Protein 9HJK (pdb70)

Sequence (631 aa):
PHQLAKKLSAVDLVAIGVGTTIGAGVYILVGTVAREHTGPALAVSFFIAGVAAALSACCYAELASRCPSAGSAYHYAYICLGEGIAWLVGWALVLDYTIGGSAIARGITPNLASFFGGLDNLPVFLARQTIPGVGIVVDPCAALLIMIVTILLCFGIKESSTVQAIVTSVNVCTLVFIIVVGGYLACKTGWVGYDLPSGYFPFGLNGILAGSAVVFFSYIGFDTVTSTAEEVKNPQRDLPLGIGIALLICCILYMLLSVVIVGLVPYYSLNPDTPISSAFGDSGMQWAAYILTTGAITALCASLLGSLLAQPRIFMAMARDGLLPAFFSEISPRTQVPVKSTIAIGVLAAALAFFMDVAQLSEMVSVGTLMAFTAVAVCVLVLRYVPPDGYFGKRRKIAAWSIALVCIGVLGLASAASAERLPSFPRFTICGVSAVILLGSLITLGYIDEDEERHNFGHKGGFLCPFVPYLPVLCILINTYLIINIGAGTWIRVLIWLLIGSMIYIFYGRSHSLLNNQVQLVESGGGLVQAGGSLRLSCAASGFPVNMYWMHWYRQAPGKEREWVAAIQSYGQWTAYADSVKGRFTISRDNAKNTVYLQMNSLKPEDTAVYYCAVGVGGYYLGQGTQVTVS

GO terms:
  GO:0009705 plant-type vacuole membrane (C, IDA)
  GO:0000325 plant-type vacuole (C, HDA)

Radius of gyration: 27.21 Å; Cα contacts (8 Å, |Δi|>4): 1184; chains: 2; bounding box: 76×66×68 Å

Structure (mmCIF, N/CA/C/O backbone):
data_9HJK
#
_entry.id   9HJK
#
_cell.length_a   1.00
_cell.length_b   1.00
_cell.length_c   1.00
_cell.angle_alpha   90.00
_cell.angle_beta   90.00
_cell.angle_gamma   90.00
#
_symmetry.space_group_name_H-M   'P 1'
#
loop_
_entity.id
_entity.type
_entity.pdbx_description
1 polymer 'Cationic amino acid transporter 4, vacuolar'
2 polymer SybB5
3 non-polymer CHOLESTEROL
4 non-polymer 'Lauryl Maltose Neopentyl Glycol'
5 water water
#
loop_
_atom_site.group_PDB
_atom_site.id
_atom_site.type_symbol
_atom_site.label_atom_id
_atom_site.label_alt_id
_atom_site.label_comp_id
_atom_site.label_asym_id
_atom_site.label_entity_id
_atom_site.label_seq_id
_atom_site.pdbx_PDB_ins_code
_atom_site.Cartn_x
_atom_site.Cartn_y
_atom_site.Cartn_z
_atom_site.occupancy
_atom_site.B_iso_or_equiv
_atom_site.auth_seq_id
_atom_site.auth_comp_id
_atom_site.auth_asym_id
_atom_site.auth_atom_id
_atom_site.pdbx_PDB_model_num
ATOM 1 N N . PRO A 1 1 ? 76.701 85.861 113.174 1.00 122.38 21 PRO A N 1
ATOM 2 C CA . PRO A 1 1 ? 76.752 86.025 111.716 1.00 121.56 21 PRO A CA 1
ATOM 3 C C . PRO A 1 1 ? 78.156 86.339 111.210 1.00 117.40 21 PRO A C 1
ATOM 4 O O . PRO A 1 1 ? 79.041 86.654 112.005 1.00 114.04 21 PRO A O 1
ATOM 8 N N . HIS A 1 2 ? 78.352 86.255 109.895 1.00 115.93 22 HIS A N 1
ATOM 9 C CA . HIS A 1 2 ? 79.657 86.515 109.302 1.00 112.79 22 HIS A CA 1
ATOM 10 C C . HIS A 1 2 ? 79.867 88.010 109.102 1.00 108.03 22 HIS A C 1
ATOM 11 O O . HIS A 1 2 ? 80.157 88.458 107.988 1.00 108.79 22 HIS A O 1
ATOM 18 N N . GLN A 1 3 ? 79.721 88.787 110.173 1.00 100.80 23 GLN A N 1
ATOM 19 C CA . GLN A 1 3 ? 79.846 90.235 110.118 1.00 101.00 23 GLN A CA 1
ATOM 20 C C . GLN A 1 3 ? 80.731 90.715 111.257 1.00 101.14 23 GLN A C 1
ATOM 21 O O . GLN A 1 3 ? 80.627 90.224 112.385 1.00 101.96 23 GLN A O 1
ATOM 27 N N . LEU A 1 4 ? 81.599 91.676 110.957 1.00 98.73 24 LEU A N 1
ATOM 28 C CA . LEU A 1 4 ? 82.414 92.295 111.991 1.00 94.15 24 LEU A CA 1
ATOM 29 C C . LEU A 1 4 ? 81.539 93.121 112.926 1.00 96.73 24 LEU A C 1
ATOM 30 O O . LEU A 1 4 ? 80.550 93.732 112.511 1.00 100.03 24 LEU A O 1
ATOM 35 N N . ALA A 1 5 ? 81.911 93.136 114.203 1.00 95.44 25 ALA A N 1
ATOM 36 C CA . ALA A 1 5 ? 81.128 93.816 115.225 1.00 96.63 25 ALA A CA 1
ATOM 37 C C . ALA A 1 5 ? 81.536 95.282 115.296 1.00 95.56 25 ALA A C 1
ATOM 38 O O . ALA A 1 5 ? 82.719 95.597 115.456 1.00 95.38 25 ALA A O 1
ATOM 40 N N . LYS A 1 6 ? 80.551 96.171 115.183 1.00 92.28 26 LYS A N 1
ATOM 41 C CA . LYS A 1 6 ? 80.795 97.613 115.210 1.00 88.38 26 LYS A CA 1
ATOM 42 C C . LYS A 1 6 ? 80.827 98.130 116.651 1.00 91.17 26 LYS A C 1
ATOM 43 O O . LYS A 1 6 ? 80.072 99.016 117.047 1.00 90.28 26 LYS A O 1
ATOM 49 N N . LYS A 1 7 ? 81.732 97.553 117.440 1.00 94.75 27 LYS A N 1
ATOM 50 C CA . LYS A 1 7 ? 81.813 97.850 118.863 1.00 94.73 27 LYS A CA 1
ATOM 51 C C . LYS A 1 7 ? 82.803 98.958 119.196 1.00 90.66 27 LYS A C 1
ATOM 52 O O . LYS A 1 7 ? 82.805 99.440 120.333 1.00 91.83 27 LYS A O 1
ATOM 58 N N . LEU A 1 8 ? 83.637 99.373 118.248 1.00 84.01 28 LEU A N 1
ATOM 59 C CA . LEU A 1 8 ? 84.638 100.386 118.538 1.00 82.29 28 LEU A CA 1
ATOM 60 C C . LEU A 1 8 ? 83.984 101.762 118.657 1.00 83.37 28 LEU A C 1
ATOM 61 O O . LEU A 1 8 ? 82.840 101.975 118.248 1.00 83.43 28 LEU A O 1
ATOM 66 N N . SER A 1 9 ? 84.732 102.703 119.230 1.00 83.09 29 SER A N 1
ATOM 67 C CA . SER A 1 9 ? 84.231 104.045 119.491 1.00 81.55 29 SER A CA 1
ATOM 68 C C . SER A 1 9 ? 85.312 105.065 119.162 1.00 78.07 29 SER A C 1
ATOM 69 O O . SER A 1 9 ? 86.481 104.726 118.963 1.00 78.00 29 SER A O 1
ATOM 72 N N . ALA A 1 10 ? 84.902 106.336 119.111 1.00 76.47 30 ALA A N 1
ATOM 73 C CA . ALA A 1 10 ? 85.823 107.398 118.721 1.00 74.73 30 ALA A CA 1
ATOM 74 C C . ALA A 1 10 ? 87.022 107.462 119.658 1.00 75.16 30 ALA A C 1
ATOM 75 O O . ALA A 1 10 ? 88.167 107.596 119.206 1.00 70.55 30 ALA A O 1
ATOM 77 N N . VAL A 1 11 ? 86.783 107.376 120.968 1.00 75.51 31 VAL A N 1
ATOM 78 C CA . VAL A 1 11 ? 87.894 107.398 121.915 1.00 72.65 31 VAL A CA 1
ATOM 79 C C . VAL A 1 11 ? 88.829 106.228 121.647 1.00 75.51 31 VAL A C 1
ATOM 80 O O . VAL A 1 11 ? 90.054 106.350 121.764 1.00 76.67 31 VAL A O 1
ATOM 84 N N . ASP A 1 12 ? 88.248 105.087 121.260 1.00 74.33 32 ASP A N 1
ATOM 85 C CA . ASP A 1 12 ? 89.043 103.858 121.009 1.00 71.96 32 ASP A CA 1
ATOM 86 C C . ASP A 1 12 ? 89.861 104.049 119.737 1.00 69.95 32 ASP A C 1
ATOM 87 O O . ASP A 1 12 ? 90.939 103.460 119.684 1.00 70.34 32 ASP A O 1
ATOM 92 N N . LEU A 1 13 ? 89.358 104.783 118.740 1.00 71.97 33 LEU A N 1
ATOM 93 C CA . LEU A 1 13 ? 90.124 105.096 117.539 1.00 66.51 33 LEU A CA 1
ATOM 94 C C . LEU A 1 13 ? 91.263 106.049 117.865 1.00 67.78 33 LEU A C 1
ATOM 95 O O . LEU A 1 13 ? 92.385 105.881 117.370 1.00 62.15 33 LEU A O 1
ATOM 100 N N . VAL A 1 14 ? 90.992 107.058 118.693 1.00 70.64 34 VAL A N 1
ATOM 101 C CA . VAL A 1 14 ? 92.048 107.983 119.090 1.00 66.69 34 VAL A CA 1
ATOM 102 C C . VAL A 1 14 ? 93.144 107.234 119.833 1.00 68.34 34 VAL A C 1
ATOM 103 O O . VAL A 1 14 ? 94.335 107.473 119.615 1.00 65.27 34 VAL A O 1
ATOM 107 N N . ALA A 1 15 ? 92.758 106.325 120.732 1.00 71.44 35 ALA A N 1
ATOM 108 C CA . ALA A 1 15 ? 93.744 105.553 121.483 1.00 67.30 35 ALA A CA 1
ATOM 109 C C . ALA A 1 15 ? 94.598 104.699 120.554 1.00 67.51 35 ALA A C 1
ATOM 110 O O . ALA A 1 15 ? 95.829 104.663 120.676 1.00 67.38 35 ALA A O 1
ATOM 112 N N . ILE A 1 16 ? 93.959 104.005 119.609 1.00 71.02 36 ILE A N 1
ATOM 113 C CA . ILE A 1 16 ? 94.703 103.174 118.665 1.00 72.36 36 ILE A CA 1
ATOM 114 C C . ILE A 1 16 ? 95.691 104.027 117.881 1.00 73.43 36 ILE A C 1
ATOM 115 O O . ILE A 1 16 ? 96.883 103.702 117.779 1.00 74.11 36 ILE A O 1
ATOM 120 N N . GLY A 1 17 ? 95.206 105.134 117.316 1.00 66.81 37 GLY A N 1
ATOM 121 C CA . GLY A 1 17 ? 96.071 105.979 116.513 1.00 65.66 37 GLY A CA 1
ATOM 122 C C . GLY A 1 17 ? 97.231 106.535 117.311 1.00 68.85 37 GLY A C 1
ATOM 123 O O . GLY A 1 17 ? 98.381 106.497 116.867 1.00 70.93 37 GLY A O 1
ATOM 124 N N . VAL A 1 18 ? 96.948 107.049 118.510 1.00 65.78 38 VAL A N 1
ATOM 125 C CA . VAL A 1 18 ? 97.995 107.681 119.301 1.00 63.33 38 VAL A CA 1
ATOM 126 C C . VAL A 1 18 ? 99.030 106.653 119.731 1.00 65.59 38 VAL A C 1
ATOM 127 O O . VAL A 1 18 ? 100.230 106.930 119.708 1.00 66.89 38 VAL A O 1
ATOM 131 N N . GLY A 1 19 ? 98.598 105.453 120.125 1.00 66.72 39 GLY A N 1
ATOM 132 C CA . GLY A 1 19 ? 99.568 104.437 120.505 1.00 67.59 39 GLY A CA 1
ATOM 133 C C . GLY A 1 19 ? 100.447 104.017 119.341 1.00 70.62 39 GLY A C 1
ATOM 134 O O . GLY A 1 19 ? 101.682 103.994 119.447 1.00 74.10 39 GLY A O 1
ATOM 135 N N . THR A 1 20 ? 99.820 103.685 118.208 1.00 70.02 40 THR A N 1
ATOM 136 C CA . THR A 1 20 ? 100.587 103.246 117.047 1.00 70.27 40 THR A CA 1
ATOM 137 C C . THR A 1 20 ? 101.560 104.327 116.598 1.00 70.08 40 THR A C 1
ATOM 138 O O . THR A 1 20 ? 102.691 104.030 116.199 1.00 70.37 40 THR A O 1
ATOM 142 N N . THR A 1 21 ? 101.136 105.589 116.657 1.00 67.45 41 THR A N 1
ATOM 143 C CA . THR A 1 21 ? 102.001 106.690 116.254 1.00 66.72 41 THR A CA 1
ATOM 144 C C . THR A 1 21 ? 103.135 106.892 117.252 1.00 70.21 41 THR A C 1
ATOM 145 O O . THR A 1 21 ? 104.300 107.049 116.865 1.00 72.22 41 THR A O 1
ATOM 149 N N . ILE A 1 22 ? 102.810 106.885 118.547 1.00 68.57 42 ILE A N 1
ATOM 150 C CA . ILE A 1 22 ? 103.787 107.206 119.577 1.00 63.91 42 ILE A CA 1
ATOM 151 C C . ILE A 1 22 ? 104.878 106.155 119.632 1.00 67.23 42 ILE A C 1
ATOM 152 O O . ILE A 1 22 ? 106.022 106.466 119.977 1.00 68.63 42 ILE A O 1
ATOM 157 N N . GLY A 1 23 ? 104.561 104.899 119.317 1.00 70.86 43 GLY A N 1
ATOM 158 C CA . GLY A 1 23 ? 105.612 103.892 119.297 1.00 70.68 43 GLY A CA 1
ATOM 159 C C . GLY A 1 23 ? 106.724 104.237 118.323 1.00 72.02 43 GLY A C 1
ATOM 160 O O . GLY A 1 23 ? 107.903 104.282 118.689 1.00 73.38 43 GLY A O 1
ATOM 161 N N . ALA A 1 24 ? 106.359 104.499 117.066 1.00 68.56 44 ALA A N 1
ATOM 162 C CA . ALA A 1 24 ? 107.355 104.899 116.078 1.00 66.69 44 ALA A CA 1
ATOM 163 C C . ALA A 1 24 ? 108.001 106.222 116.460 1.00 67.35 44 ALA A C 1
ATOM 164 O O . ALA A 1 24 ? 109.198 106.432 116.225 1.00 70.92 44 ALA A O 1
ATOM 166 N N . GLY A 1 25 ? 107.226 107.131 117.051 1.00 68.59 45 GLY A N 1
ATOM 167 C CA . GLY A 1 25 ? 107.794 108.401 117.465 1.00 68.54 45 GLY A CA 1
ATOM 168 C C . GLY A 1 25 ? 108.914 108.234 118.473 1.00 68.74 45 GLY A C 1
ATOM 169 O O . GLY A 1 25 ? 109.976 108.845 118.347 1.00 68.95 45 GLY A O 1
ATOM 170 N N . VAL A 1 26 ? 108.687 107.406 119.495 1.00 74.51 46 VAL A N 1
ATOM 171 C CA . VAL A 1 26 ? 109.719 107.188 120.504 1.00 74.41 46 VAL A CA 1
ATOM 172 C C . VAL A 1 26 ? 110.872 106.390 119.918 1.00 74.96 46 VAL A C 1
ATOM 173 O O . VAL A 1 26 ? 112.030 106.585 120.307 1.00 75.71 46 VAL A O 1
ATOM 177 N N . TYR A 1 27 ? 110.589 105.479 118.983 1.00 75.36 47 TYR A N 1
ATOM 178 C CA . TYR A 1 27 ? 111.674 104.780 118.304 1.00 74.83 47 TYR A CA 1
ATOM 179 C C . TYR A 1 27 ? 112.588 105.766 117.591 1.00 74.05 47 TYR A C 1
ATOM 180 O O . TYR A 1 27 ? 113.815 105.614 117.608 1.00 77.45 47 TYR A O 1
ATOM 189 N N . ILE A 1 28 ? 112.007 106.782 116.951 1.00 71.95 48 ILE A N 1
ATOM 190 C CA . ILE A 1 28 ? 112.818 107.789 116.271 1.00 75.90 48 ILE A CA 1
ATOM 191 C C . ILE A 1 28 ? 113.542 108.672 117.281 1.00 77.84 48 ILE A C 1
ATOM 192 O O . ILE A 1 28 ? 114.734 108.964 117.126 1.00 80.58 48 ILE A O 1
ATOM 197 N N . LEU A 1 29 ? 112.841 109.113 118.329 1.00 74.26 49 LEU A N 1
ATOM 198 C CA . LEU A 1 29 ? 113.455 110.001 119.311 1.00 74.19 49 LEU A CA 1
ATOM 199 C C . LEU A 1 29 ? 114.625 109.332 120.019 1.00 76.67 49 LEU A C 1
ATOM 200 O O . LEU A 1 29 ? 115.553 110.015 120.465 1.00 76.52 49 LEU A O 1
ATOM 205 N N . VAL A 1 30 ? 114.595 108.004 120.149 1.00 80.99 50 VAL A N 1
ATOM 206 C CA . VAL A 1 30 ? 115.738 107.278 120.697 1.00 83.80 50 VAL A CA 1
ATOM 207 C C . VAL A 1 30 ? 116.855 107.112 119.680 1.00 86.56 50 VAL A C 1
ATOM 208 O O . VAL A 1 30 ? 117.960 106.692 120.046 1.00 91.23 50 VAL A O 1
ATOM 212 N N . GLY A 1 31 ? 116.612 107.458 118.420 1.00 84.96 51 GLY A N 1
ATOM 213 C CA . GLY A 1 31 ? 117.544 107.197 117.345 1.00 85.23 51 GLY A CA 1
ATOM 214 C C . GLY A 1 31 ? 118.567 108.298 117.161 1.00 82.58 51 GLY A C 1
ATOM 215 O O . GLY A 1 31 ? 118.866 109.073 118.072 1.00 82.45 51 GLY A O 1
ATOM 216 N N . THR A 1 32 ? 119.118 108.353 115.947 1.00 84.64 52 THR A N 1
ATOM 217 C CA . THR A 1 32 ? 120.195 109.289 115.643 1.00 84.79 52 THR A CA 1
ATOM 218 C C . THR A 1 32 ? 119.691 110.712 115.440 1.00 83.60 52 THR A C 1
ATOM 219 O O . THR A 1 32 ? 120.392 111.666 115.795 1.00 84.09 52 THR A O 1
ATOM 223 N N . VAL A 1 33 ? 118.494 110.881 114.874 1.00 85.33 53 VAL A N 1
ATOM 224 C CA . VAL A 1 33 ? 118.027 112.221 114.531 1.00 82.94 53 VAL A CA 1
ATOM 225 C C . VAL A 1 33 ? 117.860 113.073 115.780 1.00 79.40 53 VAL A C 1
ATOM 226 O O . VAL A 1 33 ? 118.095 114.287 115.747 1.00 79.66 53 VAL A O 1
ATOM 230 N N . ALA A 1 34 ? 117.447 112.464 116.893 1.00 74.48 54 ALA A N 1
ATOM 231 C CA . ALA A 1 34 ? 117.159 113.232 118.099 1.00 71.39 54 ALA A CA 1
ATOM 232 C C . ALA A 1 34 ? 118.318 114.151 118.458 1.00 72.14 54 ALA A C 1
ATOM 233 O O . ALA A 1 34 ? 118.122 115.339 118.736 1.00 72.33 54 ALA A O 1
ATOM 235 N N . ARG A 1 35 ? 119.537 113.619 118.453 1.00 76.05 55 ARG A N 1
ATOM 236 C CA . ARG A 1 35 ? 120.725 114.408 118.745 1.00 77.20 55 ARG A CA 1
ATOM 237 C C . ARG A 1 35 ? 121.282 115.093 117.506 1.00 78.68 55 ARG A C 1
ATOM 238 O O . ARG A 1 35 ? 122.243 115.861 117.617 1.00 79.32 55 ARG A O 1
ATOM 246 N N . GLU A 1 36 ? 120.706 114.827 116.333 1.00 77.17 56 GLU A N 1
ATOM 247 C CA . GLU A 1 36 ? 121.128 115.516 115.119 1.00 78.11 56 GLU A CA 1
ATOM 248 C C . GLU A 1 36 ? 120.714 116.983 115.147 1.00 76.49 56 GLU A C 1
ATOM 249 O O . GLU A 1 36 ? 121.522 117.872 114.855 1.00 76.36 56 GLU A O 1
ATOM 255 N N . HIS A 1 37 ? 119.461 117.256 115.500 1.00 71.14 57 HIS A N 1
ATOM 256 C CA . HIS A 1 37 ? 118.904 118.599 115.484 1.00 64.97 57 HIS A CA 1
ATOM 257 C C . HIS A 1 37 ? 118.766 119.145 116.899 1.00 69.76 57 HIS A C 1
ATOM 258 O O . HIS A 1 37 ? 118.692 118.396 117.876 1.00 74.46 57 HIS A O 1
ATOM 265 N N . THR A 1 38 ? 118.731 120.472 116.996 1.00 71.53 58 THR A N 1
ATOM 266 C CA . THR A 1 38 ? 118.498 121.124 118.274 1.00 69.30 58 THR A CA 1
ATOM 267 C C . THR A 1 38 ? 117.055 120.908 118.724 1.00 70.14 58 THR A C 1
ATOM 268 O O . THR A 1 38 ? 116.176 120.551 117.936 1.00 70.46 58 THR A O 1
ATOM 272 N N . GLY A 1 39 ? 116.819 121.130 120.015 1.00 69.87 59 GLY A N 1
ATOM 273 C CA . GLY A 1 39 ? 115.512 120.936 120.597 1.00 68.23 59 GLY A CA 1
ATOM 274 C C . GLY A 1 39 ? 114.412 121.657 119.843 1.00 63.83 59 GLY A C 1
ATOM 275 O O . GLY A 1 39 ? 113.508 121.036 119.278 1.00 62.66 59 GLY A O 1
ATOM 276 N N . PRO A 1 40 ? 114.457 122.991 119.838 1.00 59.62 60 PRO A N 1
ATOM 277 C CA . PRO A 1 40 ? 113.428 123.745 119.101 1.00 63.47 60 PRO A CA 1
ATOM 278 C C . PRO A 1 40 ? 113.376 123.394 117.625 1.00 69.04 60 PRO A C 1
ATOM 279 O O . PRO A 1 40 ? 112.286 123.327 117.040 1.00 71.74 60 PRO A O 1
ATOM 283 N N . ALA A 1 41 ? 114.537 123.175 117.002 1.00 68.13 61 ALA A N 1
ATOM 284 C CA . ALA A 1 41 ? 114.556 122.763 115.604 1.00 64.30 61 ALA A CA 1
ATOM 285 C C . ALA A 1 41 ? 113.861 121.423 115.428 1.00 61.83 61 ALA A C 1
ATOM 286 O O . ALA A 1 41 ? 113.095 121.230 114.478 1.00 59.87 61 ALA A O 1
ATOM 288 N N . LEU A 1 42 ? 114.109 120.486 116.344 1.00 64.26 62 LEU A N 1
ATOM 289 C CA . LEU A 1 42 ? 113.438 119.193 116.284 1.00 61.96 62 LEU A CA 1
ATOM 290 C C . LEU A 1 42 ? 111.933 119.358 116.444 1.00 61.64 62 LEU A C 1
ATOM 291 O O . LEU A 1 42 ? 111.147 118.678 115.775 1.00 65.91 62 LEU A O 1
ATOM 296 N N . ALA A 1 43 ? 111.512 120.265 117.325 1.00 57.29 63 ALA A N 1
ATOM 297 C CA . ALA A 1 43 ? 110.087 120.479 117.547 1.00 55.82 63 ALA A CA 1
ATOM 298 C C . ALA A 1 43 ? 109.414 121.034 116.299 1.00 57.20 63 ALA A C 1
ATOM 299 O O . ALA A 1 43 ? 108.335 120.578 115.907 1.00 60.52 63 ALA A O 1
ATOM 301 N N . VAL A 1 44 ? 110.031 122.031 115.663 1.00 58.27 64 VAL A N 1
ATOM 302 C CA . VAL A 1 44 ? 109.422 122.585 114.455 1.00 56.50 64 VAL A CA 1
ATOM 303 C C . VAL A 1 44 ? 109.480 121.574 113.317 1.00 57.48 64 VAL A C 1
ATOM 304 O O . VAL A 1 44 ? 108.596 121.553 112.451 1.00 61.57 64 VAL A O 1
ATOM 308 N N . SER A 1 45 ? 110.517 120.734 113.281 1.00 57.84 65 SER A N 1
ATOM 309 C CA . SER A 1 45 ? 110.553 119.656 112.300 1.00 55.27 65 SER A CA 1
ATOM 310 C C . SER A 1 45 ? 109.380 118.710 112.501 1.00 51.44 65 SER A C 1
ATOM 311 O O . SER A 1 45 ? 108.739 118.286 111.534 1.00 51.97 65 SER A O 1
ATOM 314 N N . PHE A 1 46 ? 109.085 118.370 113.756 1.00 54.75 66 PHE A N 1
ATOM 315 C CA . PHE A 1 46 ? 107.902 117.569 114.047 1.00 56.73 66 PHE A CA 1
ATOM 316 C C . PHE A 1 46 ? 106.629 118.301 113.649 1.00 62.80 66 PHE A C 1
ATOM 317 O O . PHE A 1 46 ? 105.663 117.677 113.208 1.00 66.75 66 PHE A O 1
ATOM 325 N N . PHE A 1 47 ? 106.604 119.625 113.801 1.00 61.64 67 PHE A N 1
ATOM 326 C CA . PHE A 1 47 ? 105.424 120.388 113.401 1.00 58.15 67 PHE A CA 1
ATOM 327 C C . PHE A 1 47 ? 105.193 120.293 111.897 1.00 61.37 67 PHE A C 1
ATOM 328 O O . PHE A 1 47 ? 104.066 120.072 111.439 1.00 68.02 67 PHE A O 1
ATOM 336 N N . ILE A 1 48 ? 106.253 120.466 111.110 1.00 62.96 68 ILE A N 1
ATOM 337 C CA . ILE A 1 48 ? 106.120 120.380 109.658 1.00 58.73 68 ILE A CA 1
ATOM 338 C C . ILE A 1 48 ? 105.765 118.958 109.239 1.00 60.35 68 ILE A C 1
ATOM 339 O O . ILE A 1 48 ? 104.948 118.744 108.331 1.00 64.75 68 ILE A O 1
ATOM 344 N N . ALA A 1 49 ? 106.384 117.963 109.877 1.00 55.33 69 ALA A N 1
ATOM 345 C CA . ALA A 1 49 ? 106.023 116.579 109.605 1.00 56.65 69 ALA A CA 1
ATOM 346 C C . ALA A 1 49 ? 104.559 116.331 109.928 1.00 59.32 69 ALA A C 1
ATOM 347 O O . ALA A 1 49 ? 103.875 115.597 109.212 1.00 62.87 69 ALA A O 1
ATOM 349 N N . GLY A 1 50 ? 104.063 116.932 111.009 1.00 58.44 70 GLY A N 1
ATOM 350 C CA . GLY A 1 50 ? 102.658 116.796 111.344 1.00 62.61 70 GLY A CA 1
ATOM 351 C C . GLY A 1 50 ? 101.760 117.466 110.326 1.00 61.62 70 GLY A C 1
ATOM 352 O O . GLY A 1 50 ? 100.674 116.973 110.028 1.00 63.76 70 GLY A O 1
ATOM 353 N N . VAL A 1 51 ? 102.197 118.601 109.780 1.00 58.74 71 VAL A N 1
ATOM 354 C CA . VAL A 1 51 ? 101.422 119.262 108.733 1.00 59.75 71 VAL A CA 1
ATOM 355 C C . VAL A 1 51 ? 101.323 118.365 107.504 1.00 63.88 71 VAL A C 1
ATOM 356 O O . VAL A 1 51 ? 100.249 118.204 106.911 1.00 66.81 71 VAL A O 1
ATOM 360 N N . ALA A 1 52 ? 102.445 117.767 107.100 1.00 63.88 72 ALA A N 1
ATOM 361 C CA . ALA A 1 52 ? 102.418 116.861 105.952 1.00 63.17 72 ALA A CA 1
ATOM 362 C C . ALA A 1 52 ? 101.566 115.627 106.242 1.00 65.11 72 ALA A C 1
ATOM 363 O O . ALA A 1 52 ? 100.784 115.176 105.390 1.00 67.68 72 ALA A O 1
ATOM 365 N N . ALA A 1 53 ? 101.711 115.061 107.441 1.00 58.35 73 ALA A N 1
ATOM 366 C CA . ALA A 1 53 ? 100.894 113.920 107.818 1.00 58.13 73 ALA A CA 1
ATOM 367 C C . ALA A 1 53 ? 99.423 114.293 107.863 1.00 61.94 73 ALA A C 1
ATOM 368 O O . ALA A 1 53 ? 98.567 113.447 107.611 1.00 63.99 73 ALA A O 1
ATOM 370 N N . ALA A 1 54 ? 99.110 115.552 108.171 1.00 62.51 74 ALA A N 1
ATOM 371 C CA . ALA A 1 54 ? 97.727 116.009 108.118 1.00 66.13 74 ALA A CA 1
ATOM 372 C C . ALA A 1 54 ? 97.250 116.135 106.679 1.00 65.10 74 ALA A C 1
ATOM 373 O O . ALA A 1 54 ? 96.085 115.859 106.379 1.00 64.47 74 ALA A O 1
ATOM 375 N N . LEU A 1 55 ? 98.132 116.563 105.777 1.00 65.93 75 LEU A N 1
ATOM 376 C CA . LEU A 1 55 ? 97.782 116.557 104.360 1.00 65.51 75 LEU A CA 1
ATOM 377 C C . LEU A 1 55 ? 97.404 115.154 103.906 1.00 69.19 75 LEU A C 1
ATOM 378 O O . LEU A 1 55 ? 96.434 114.972 103.161 1.00 73.01 75 LEU A O 1
ATOM 383 N N . SER A 1 56 ? 98.162 114.149 104.345 1.00 68.83 76 SER A N 1
ATOM 384 C CA . SER A 1 56 ? 97.821 112.767 104.000 1.00 63.78 76 SER A CA 1
ATOM 385 C C . SER A 1 56 ? 96.560 112.302 104.729 1.00 64.90 76 SER A C 1
ATOM 386 O O . SER A 1 56 ? 95.712 111.603 104.152 1.00 62.76 76 SER A O 1
ATOM 389 N N . ALA A 1 57 ? 96.419 112.685 105.998 1.00 62.78 77 ALA A N 1
ATOM 390 C CA . ALA A 1 57 ? 95.311 112.213 106.813 1.00 62.12 77 ALA A CA 1
ATOM 391 C C . ALA A 1 57 ? 93.992 112.823 106.377 1.00 65.16 77 ALA A C 1
ATOM 392 O O . ALA A 1 57 ? 92.940 112.230 106.611 1.00 64.17 77 ALA A O 1
ATOM 394 N N . CYS A 1 58 ? 94.019 113.996 105.748 1.00 63.18 78 CYS A N 1
ATOM 395 C CA . CYS A 1 58 ? 92.785 114.562 105.217 1.00 61.75 78 CYS A CA 1
ATOM 396 C C . CYS A 1 58 ? 92.227 113.679 104.110 1.00 64.30 78 CYS A C 1
ATOM 397 O O . CYS A 1 58 ? 91.030 113.372 104.086 1.00 65.99 78 CYS A O 1
ATOM 400 N N . CYS A 1 59 ? 93.091 113.241 103.192 1.00 63.90 79 CYS A N 1
ATOM 401 C CA . CYS A 1 59 ? 92.656 112.316 102.153 1.00 66.16 79 CYS A CA 1
ATOM 402 C C . CYS A 1 59 ? 92.202 110.994 102.758 1.00 63.79 79 CYS A C 1
ATOM 403 O O . CYS A 1 59 ? 91.162 110.444 102.367 1.00 67.85 79 CYS A O 1
ATOM 406 N N . TYR A 1 60 ? 92.975 110.463 103.709 1.00 58.80 80 TYR A N 1
ATOM 407 C CA . TYR A 1 60 ? 92.568 109.225 104.369 1.00 60.85 80 TYR A CA 1
ATOM 408 C C . TYR A 1 60 ? 91.186 109.365 104.992 1.00 65.54 80 TYR A C 1
ATOM 409 O O . TYR A 1 60 ? 90.314 108.512 104.795 1.00 69.30 80 TYR A O 1
ATOM 418 N N . ALA A 1 61 ? 90.970 110.439 105.750 1.00 64.90 81 ALA A N 1
ATOM 419 C CA . ALA A 1 61 ? 89.708 110.628 106.450 1.00 62.53 81 ALA A CA 1
ATOM 420 C C . ALA A 1 61 ? 88.563 110.806 105.468 1.00 64.71 81 ALA A C 1
ATOM 421 O O . ALA A 1 61 ? 87.476 110.261 105.676 1.00 64.57 81 ALA A O 1
ATOM 423 N N . GLU A 1 62 ? 88.780 111.571 104.398 1.00 67.08 82 GLU A N 1
ATOM 424 C CA . GLU A 1 62 ? 87.731 111.751 103.402 1.00 65.93 82 GLU A CA 1
ATOM 425 C C . GLU A 1 62 ? 87.327 110.410 102.806 1.00 70.63 82 GLU A C 1
ATOM 426 O O . GLU A 1 62 ? 86.142 110.053 102.788 1.00 77.90 82 GLU A O 1
ATOM 432 N N . LEU A 1 63 ? 88.308 109.641 102.323 1.00 68.24 83 LEU A N 1
ATOM 433 C CA . LEU A 1 63 ? 87.980 108.391 101.648 1.00 68.30 83 LEU A CA 1
ATOM 434 C C . LEU A 1 63 ? 87.405 107.369 102.620 1.00 73.01 83 LEU A C 1
ATOM 435 O O . LEU A 1 63 ? 86.613 106.511 102.216 1.00 78.37 83 LEU A O 1
ATOM 440 N N . ALA A 1 64 ? 87.784 107.443 103.897 1.00 73.86 84 ALA A N 1
ATOM 441 C CA . ALA A 1 64 ? 87.282 106.496 104.886 1.00 75.71 84 ALA A CA 1
ATOM 442 C C . ALA A 1 64 ? 85.862 106.846 105.308 1.00 77.40 84 ALA A C 1
ATOM 443 O O . ALA A 1 64 ? 85.019 105.957 105.468 1.00 81.26 84 ALA A O 1
ATOM 445 N N . SER A 1 65 ? 85.586 108.137 105.495 1.00 71.93 85 SER A N 1
ATOM 446 C CA . SER A 1 65 ? 84.259 108.578 105.899 1.00 73.38 85 SER A CA 1
ATOM 447 C C . SER A 1 65 ? 83.250 108.396 104.775 1.00 82.47 85 SER A C 1
ATOM 448 O O . SER A 1 65 ? 82.112 107.979 105.019 1.00 88.30 85 SER A O 1
ATOM 451 N N . ARG A 1 66 ? 83.639 108.705 103.536 1.00 85.80 86 ARG A N 1
ATOM 452 C CA . ARG A 1 66 ? 82.693 108.588 102.432 1.00 89.93 86 ARG A CA 1
ATOM 453 C C . ARG A 1 66 ? 82.357 107.130 102.150 1.00 93.93 86 ARG A C 1
ATOM 454 O O . ARG A 1 66 ? 81.181 106.766 102.029 1.00 103.72 86 ARG A O 1
ATOM 462 N N . CYS A 1 67 ? 83.374 106.280 102.048 1.00 87.59 87 CYS A N 1
ATOM 463 C CA . CYS A 1 67 ? 83.204 104.862 101.730 1.00 84.90 87 CYS A CA 1
ATOM 464 C C . CYS A 1 67 ? 83.991 104.043 102.743 1.00 84.67 87 CYS A C 1
ATOM 465 O O . CYS A 1 67 ? 85.061 103.506 102.432 1.00 84.47 87 CYS A O 1
ATOM 468 N N . PRO A 1 68 ? 83.490 103.928 103.972 1.00 84.24 88 PRO A N 1
ATOM 469 C CA . PRO A 1 68 ? 84.226 103.169 104.991 1.00 78.28 88 PRO A CA 1
ATOM 470 C C . PRO A 1 68 ? 84.289 101.692 104.633 1.00 74.54 88 PRO A C 1
ATOM 471 O O . PRO A 1 68 ? 83.280 101.079 104.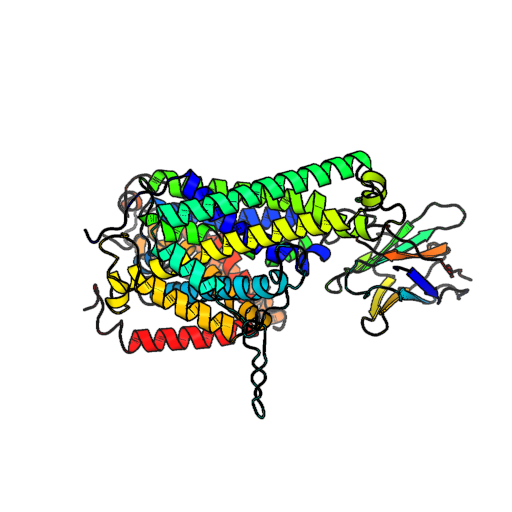281 1.00 75.33 88 PRO A O 1
ATOM 475 N N . SER A 1 69 ? 85.488 101.127 104.726 1.00 71.35 89 SER A N 1
ATOM 476 C CA . SER A 1 69 ? 85.698 99.716 104.443 1.00 71.66 89 SER A CA 1
ATOM 477 C C . SER A 1 69 ? 87.067 99.323 104.970 1.00 68.76 89 SER A C 1
ATOM 478 O O . SER A 1 69 ? 88.003 100.127 104.956 1.00 66.59 89 SER A O 1
ATOM 481 N N . ALA A 1 70 ? 87.172 98.076 105.429 1.00 65.30 90 ALA A N 1
ATOM 482 C CA . ALA A 1 70 ? 88.398 97.614 106.063 1.00 63.78 90 ALA A CA 1
ATOM 483 C C . ALA A 1 70 ? 89.581 97.552 105.110 1.00 62.01 90 ALA A C 1
ATOM 484 O O . ALA A 1 70 ? 90.717 97.431 105.579 1.00 64.07 90 ALA A O 1
ATOM 486 N N . GLY A 1 71 ? 89.359 97.629 103.797 1.00 61.10 91 GLY A N 1
ATOM 487 C CA . GLY A 1 71 ? 90.478 97.505 102.882 1.00 61.86 91 GLY A CA 1
ATOM 488 C C . GLY A 1 71 ? 91.499 98.616 103.002 1.00 62.04 91 GLY A C 1
ATOM 489 O O . GLY A 1 71 ? 92.634 98.450 102.548 1.00 70.91 91 GLY A O 1
ATOM 490 N N . SER A 1 72 ? 91.138 99.731 103.623 1.00 57.31 92 SER A N 1
ATOM 491 C CA . SER A 1 72 ? 92.075 100.855 103.768 1.00 58.99 92 SER A CA 1
ATOM 492 C C . SER A 1 72 ? 92.553 101.278 102.373 1.00 62.00 92 SER A C 1
ATOM 493 O O . SER A 1 72 ? 91.763 101.302 101.409 1.00 64.08 92 SER A O 1
ATOM 496 N N . ALA A 1 73 ? 93.835 101.636 102.238 1.00 60.77 93 ALA A N 1
ATOM 497 C CA . ALA A 1 73 ? 94.337 102.093 100.951 1.00 57.67 93 ALA A CA 1
ATOM 498 C C . ALA A 1 73 ? 94.103 101.050 99.875 1.00 50.27 93 ALA A C 1
ATOM 499 O O . ALA A 1 73 ? 93.970 101.402 98.702 1.00 55.21 93 ALA A O 1
ATOM 501 N N . TYR A 1 74 ? 94.061 99.766 100.237 1.00 51.56 94 TYR A N 1
ATOM 502 C CA . TYR A 1 74 ? 93.752 98.760 99.230 1.00 51.84 94 TYR A CA 1
ATOM 503 C C . TYR A 1 74 ? 92.391 99.058 98.622 1.00 53.18 94 TYR A C 1
ATOM 504 O O . TYR A 1 74 ? 92.249 99.158 97.399 1.00 61.13 94 TYR A O 1
ATOM 513 N N . HIS A 1 75 ? 91.372 99.190 99.475 1.00 50.52 95 HIS A N 1
ATOM 514 C CA . HIS A 1 75 ? 90.021 99.416 98.980 1.00 50.49 95 HIS A CA 1
ATOM 515 C C . HIS A 1 75 ? 89.982 100.676 98.134 1.00 58.91 95 HIS A C 1
ATOM 516 O O . HIS A 1 75 ? 89.370 100.698 97.058 1.00 66.85 95 HIS A O 1
ATOM 523 N N . TYR A 1 76 ? 90.641 101.740 98.602 1.00 60.46 96 TYR A N 1
ATOM 524 C CA . TYR A 1 76 ? 90.576 103.001 97.867 1.00 57.27 96 TYR A CA 1
ATOM 525 C C . TYR A 1 76 ? 91.253 102.869 96.507 1.00 57.20 96 TYR A C 1
ATOM 526 O O . TYR A 1 76 ? 90.653 103.185 95.474 1.00 57.84 96 TYR A O 1
ATOM 535 N N . ALA A 1 77 ? 92.500 102.396 96.480 1.00 60.07 97 ALA A N 1
ATOM 536 C CA . ALA A 1 77 ? 93.196 102.224 95.211 1.00 53.74 97 ALA A CA 1
ATOM 537 C C . ALA A 1 77 ? 92.389 101.337 94.275 1.00 55.86 97 ALA A C 1
ATOM 538 O O . ALA A 1 77 ? 92.438 101.510 93.053 1.00 60.29 97 ALA A O 1
ATOM 540 N N . TYR A 1 78 ? 91.652 100.369 94.810 1.00 57.23 98 TYR A N 1
ATOM 541 C CA . TYR A 1 78 ? 90.922 99.398 93.955 1.00 59.68 98 TYR A CA 1
ATOM 542 C C . TYR A 1 78 ? 89.769 100.090 93.264 1.00 61.94 98 TYR A C 1
ATOM 543 O O . TYR A 1 78 ? 89.399 99.645 92.162 1.00 63.38 98 TYR A O 1
ATOM 552 N N . ILE A 1 79 ? 89.225 101.151 93.859 1.00 60.25 99 ILE A N 1
ATOM 553 C CA . ILE A 1 79 ? 88.020 101.838 93.303 1.00 63.32 99 ILE A CA 1
ATOM 554 C C . ILE A 1 79 ? 88.445 102.921 92.301 1.00 69.24 99 ILE A C 1
ATOM 555 O O . ILE A 1 79 ? 87.760 103.035 91.272 1.00 73.91 99 ILE A O 1
ATOM 560 N N . CYS A 1 80 ? 89.474 103.705 92.626 1.00 69.34 100 CYS A N 1
ATOM 561 C CA . CYS A 1 80 ? 89.873 104.844 91.759 1.00 68.50 100 CYS A CA 1
ATOM 562 C C . CYS A 1 80 ? 90.991 104.405 90.807 1.00 65.03 100 CYS A C 1
ATOM 563 O O . CYS A 1 80 ? 90.733 104.320 89.586 1.00 66.69 100 CYS A O 1
ATOM 566 N N . LEU A 1 81 ? 92.183 104.147 91.350 1.00 64.27 101 LEU A N 1
ATOM 567 C CA . LEU A 1 81 ? 93.328 103.703 90.515 1.00 60.58 101 LEU A CA 1
ATOM 568 C C . LEU A 1 81 ? 92.967 102.380 89.822 1.00 60.75 101 LEU A C 1
ATOM 569 O O . LEU A 1 81 ? 93.507 102.126 88.723 1.00 62.90 101 LEU A O 1
ATOM 574 N N . GLY A 1 82 ? 92.095 101.572 90.436 1.00 61.96 102 GLY A N 1
ATOM 575 C CA . GLY A 1 82 ? 91.637 100.323 89.795 1.00 62.54 102 GLY A CA 1
ATOM 576 C C . GLY A 1 82 ? 92.283 99.092 90.401 1.00 60.02 102 GLY A C 1
ATOM 577 O O . GLY A 1 82 ? 93.136 99.252 91.299 1.00 62.47 102 GLY A O 1
ATOM 578 N N . GLU A 1 83 ? 91.917 97.906 89.923 1.00 61.79 103 GLU A N 1
ATOM 579 C CA . GLU A 1 83 ? 92.532 96.670 90.462 1.00 63.57 103 GLU A CA 1
ATOM 580 C C . GLU A 1 83 ? 94.004 96.645 90.047 1.00 65.65 103 GLU A C 1
ATOM 581 O O . GLU A 1 83 ? 94.441 97.549 89.314 1.00 75.39 103 GLU A O 1
ATOM 587 N N . GLY A 1 84 ? 94.742 95.661 90.527 1.00 60.87 104 GLY A N 1
ATOM 588 C CA . GLY A 1 84 ? 96.144 95.498 90.105 1.00 62.55 104 GLY A CA 1
ATOM 589 C C . GLY A 1 84 ? 97.038 96.460 90.858 1.00 61.22 104 GLY A C 1
ATOM 590 O O . GLY A 1 84 ? 97.910 95.985 91.614 1.00 65.39 104 GLY A O 1
ATOM 591 N N . ILE A 1 85 ? 96.794 97.761 90.683 1.00 58.35 105 ILE A N 1
ATOM 592 C CA . ILE A 1 85 ? 97.573 98.777 91.446 1.00 60.62 105 ILE A CA 1
ATOM 593 C C . ILE A 1 85 ? 97.192 98.597 92.916 1.00 63.45 105 ILE A C 1
ATOM 594 O O . ILE A 1 85 ? 98.067 98.757 93.784 1.00 64.81 105 ILE A O 1
ATOM 599 N N . ALA A 1 86 ? 95.938 98.234 93.173 1.00 64.56 106 ALA A N 1
ATOM 600 C CA . ALA A 1 86 ? 95.528 97.971 94.567 1.00 56.78 106 ALA A CA 1
ATOM 601 C C . ALA A 1 86 ? 96.351 96.794 95.074 1.00 57.68 106 ALA A C 1
ATOM 602 O O . ALA A 1 86 ? 97.046 96.937 96.087 1.00 65.55 106 ALA A O 1
ATOM 604 N N . TRP A 1 87 ? 96.313 95.673 94.361 1.00 60.17 107 TRP A N 1
ATOM 605 C CA . TRP A 1 87 ? 97.028 94.482 94.870 1.00 64.07 107 TRP A CA 1
ATOM 606 C C . TRP A 1 87 ? 98.485 94.841 95.108 1.00 64.75 107 TRP A C 1
ATOM 607 O O . TRP A 1 87 ? 99.165 94.107 95.835 1.00 68.59 107 TRP A O 1
ATOM 618 N N . LEU A 1 88 ? 98.968 95.937 94.538 1.00 60.14 108 LEU A N 1
ATOM 619 C CA . LEU A 1 88 ? 100.371 96.191 94.804 1.00 59.47 108 LEU A CA 1
ATOM 620 C C . LEU A 1 88 ? 100.483 97.125 95.992 1.00 64.96 108 LEU A C 1
ATOM 621 O O . LEU A 1 88 ? 101.373 96.958 96.838 1.00 69.77 108 LEU A O 1
ATOM 626 N N . VAL A 1 89 ? 99.466 97.971 96.167 1.00 62.65 109 VAL A N 1
ATOM 627 C CA . VAL A 1 89 ? 99.428 98.863 97.318 1.00 61.31 109 VAL A CA 1
ATOM 628 C C . VAL A 1 89 ? 99.117 98.061 98.573 1.00 60.82 109 VAL A C 1
ATOM 629 O O . VAL A 1 89 ? 99.772 98.219 99.609 1.00 61.08 109 VAL A O 1
ATOM 633 N N . GLY A 1 90 ? 98.108 97.190 98.503 1.00 60.47 110 GLY A N 1
ATOM 634 C CA . GLY A 1 90 ? 97.757 96.398 99.667 1.00 54.01 110 GLY A CA 1
ATOM 635 C C . GLY A 1 90 ? 98.869 95.443 100.059 1.00 57.75 110 GLY A C 1
ATOM 636 O O . GLY A 1 90 ? 99.149 95.260 101.246 1.00 67.84 110 GLY A O 1
ATOM 637 N N . TRP A 1 91 ? 99.514 94.813 99.073 1.00 57.91 111 TRP A N 1
ATOM 638 C CA . TRP A 1 91 ? 100.608 93.898 99.374 1.00 61.20 111 TRP A CA 1
ATOM 639 C C . TRP A 1 91 ? 101.773 94.640 100.030 1.00 64.77 111 TRP A C 1
ATOM 640 O O . TRP A 1 91 ? 102.343 94.168 101.029 1.00 69.56 111 TRP A O 1
ATOM 651 N N . ALA A 1 92 ? 102.115 95.828 99.515 1.00 63.40 112 ALA A N 1
ATOM 652 C CA . ALA A 1 92 ? 103.179 96.613 100.132 1.00 60.75 112 ALA A CA 1
ATOM 653 C C . ALA A 1 92 ? 102.806 97.058 101.543 1.00 65.30 112 ALA A C 1
ATOM 654 O O . ALA A 1 92 ? 103.650 97.050 102.445 1.00 68.90 112 ALA A O 1
ATOM 656 N N . LEU A 1 93 ? 101.547 97.452 101.756 1.00 66.38 113 LEU A N 1
ATOM 657 C CA . LEU A 1 93 ? 101.108 97.835 103.097 1.00 60.64 113 LEU A CA 1
ATOM 658 C C . LEU A 1 93 ? 101.188 96.664 104.067 1.00 61.52 113 LEU A C 1
ATOM 659 O O . LEU A 1 93 ? 101.568 96.837 105.232 1.00 64.44 113 LEU A O 1
ATOM 664 N N . VAL A 1 94 ? 100.800 95.472 103.617 1.00 59.06 114 VAL A N 1
AT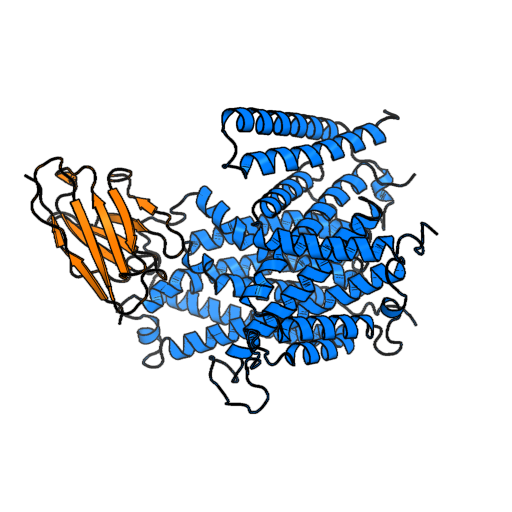OM 665 C CA . VAL A 1 94 ? 100.909 94.294 104.469 1.00 55.60 114 VAL A CA 1
ATOM 666 C C . VAL A 1 94 ? 102.359 94.082 104.878 1.00 59.58 114 VAL A C 1
ATOM 667 O O . VAL A 1 94 ? 102.668 93.878 106.059 1.00 67.49 114 VAL A O 1
ATOM 671 N N . LEU A 1 95 ? 103.273 94.141 103.908 1.00 62.27 115 LEU A N 1
ATOM 672 C CA . LEU A 1 95 ? 104.683 93.954 104.240 1.00 62.40 115 LEU A CA 1
ATOM 673 C C . LEU A 1 95 ? 105.157 95.022 105.215 1.00 61.83 115 LEU A C 1
ATOM 674 O O . LEU A 1 95 ? 105.889 94.727 106.168 1.00 68.98 115 LEU A O 1
ATOM 679 N N . ASP A 1 96 ? 104.703 96.260 105.023 1.00 61.38 116 ASP A N 1
ATOM 680 C CA . ASP A 1 96 ? 105.155 97.362 105.863 1.00 65.33 116 ASP A CA 1
ATOM 681 C C . ASP A 1 96 ? 104.698 97.177 107.302 1.00 67.65 116 ASP A C 1
ATOM 682 O O . ASP A 1 96 ? 105.505 97.264 108.235 1.00 72.08 116 ASP A O 1
ATOM 687 N N . TYR A 1 97 ? 103.407 96.918 107.507 1.00 65.99 117 TYR A N 1
ATOM 688 C CA . TYR A 1 97 ? 102.912 96.755 108.869 1.00 61.01 117 TYR A CA 1
ATOM 689 C C . TYR A 1 97 ? 103.529 95.528 109.532 1.00 60.31 117 TYR A C 1
ATOM 690 O O . TYR A 1 97 ? 103.913 95.576 110.711 1.00 65.99 117 TYR A O 1
ATOM 699 N N . THR A 1 98 ? 103.620 94.413 108.801 1.00 58.25 118 THR A N 1
ATOM 700 C CA . THR A 1 98 ? 104.189 93.205 109.386 1.00 59.30 118 THR A CA 1
ATOM 701 C C . THR A 1 98 ? 105.625 93.439 109.830 1.00 64.18 118 THR A C 1
ATOM 702 O O . THR A 1 98 ? 106.012 93.048 110.938 1.00 69.95 118 THR A O 1
ATOM 706 N N . ILE A 1 99 ? 106.429 94.098 108.992 1.00 65.32 119 ILE A N 1
ATOM 707 C CA . ILE A 1 99 ? 107.825 94.293 109.349 1.00 67.88 119 ILE A CA 1
ATOM 708 C C . ILE A 1 99 ? 107.985 95.375 110.403 1.00 70.88 119 ILE A C 1
ATOM 709 O O . ILE A 1 99 ? 108.929 95.313 111.198 1.00 76.59 119 ILE A O 1
ATOM 714 N N . GLY A 1 100 ? 107.029 96.298 110.513 1.00 67.06 120 GLY A N 1
ATOM 715 C CA . GLY A 1 100 ? 107.059 97.233 111.626 1.00 66.46 120 GLY A CA 1
ATOM 716 C C . GLY A 1 100 ? 106.824 96.531 112.948 1.00 72.49 120 GLY A C 1
ATOM 717 O O . GLY A 1 100 ? 107.571 96.727 113.913 1.00 76.35 120 GLY A O 1
ATOM 718 N N . GLY A 1 101 ? 105.792 95.690 113.005 1.00 73.72 121 GLY A N 1
ATOM 719 C CA . GLY A 1 101 ? 105.539 94.949 114.230 1.00 69.65 121 GLY A CA 1
ATOM 720 C C . GLY A 1 101 ? 106.698 94.040 114.591 1.00 72.16 121 GLY A C 1
ATOM 721 O O . GLY A 1 101 ? 107.107 93.968 115.755 1.00 77.01 121 GLY A O 1
ATOM 722 N N . SER A 1 102 ? 107.241 93.332 113.599 1.00 69.83 122 SER A N 1
ATOM 723 C CA . SER A 1 102 ? 108.349 92.423 113.868 1.00 75.71 122 SER A CA 1
ATOM 724 C C . SER A 1 102 ? 109.577 93.176 114.370 1.00 78.76 122 SER A C 1
ATOM 725 O O . SER A 1 102 ? 110.240 92.732 115.316 1.00 85.45 122 SER A O 1
ATOM 728 N N . ALA A 1 103 ? 109.900 94.318 113.755 1.00 76.96 123 ALA A N 1
ATOM 729 C CA . ALA A 1 103 ? 111.041 95.099 114.219 1.00 76.58 123 ALA A CA 1
ATOM 730 C C . ALA A 1 103 ? 110.816 95.609 115.634 1.00 79.24 123 ALA A C 1
ATOM 731 O O . ALA A 1 103 ? 111.734 95.588 116.463 1.00 85.51 123 ALA A O 1
ATOM 733 N N . ILE A 1 104 ? 109.599 96.071 115.932 1.00 79.41 124 ILE A N 1
ATOM 734 C CA . ILE A 1 104 ? 109.306 96.557 117.277 1.00 76.07 124 ILE A CA 1
ATOM 735 C C . ILE A 1 104 ? 109.518 95.445 118.296 1.00 75.50 124 ILE A C 1
ATOM 736 O O . ILE A 1 104 ? 110.129 95.653 119.350 1.00 77.98 124 ILE A O 1
ATOM 741 N N . ALA A 1 105 ? 109.012 94.246 117.999 1.00 75.99 125 ALA A N 1
ATOM 742 C CA . ALA A 1 105 ? 109.163 93.140 118.941 1.00 74.31 125 ALA A CA 1
ATOM 743 C C . ALA A 1 105 ? 110.627 92.759 119.116 1.00 77.41 125 ALA A C 1
ATOM 744 O O . ALA A 1 105 ? 111.089 92.521 120.242 1.00 88.11 125 ALA A O 1
ATOM 746 N N . ARG A 1 106 ? 111.371 92.678 118.011 1.00 79.84 126 ARG A N 1
ATOM 747 C CA . ARG A 1 106 ? 112.775 92.297 118.098 1.00 87.86 126 ARG A CA 1
ATOM 748 C C . ARG A 1 106 ? 113.571 93.321 118.893 1.00 91.38 126 ARG A C 1
ATOM 749 O O . ARG A 1 106 ? 114.513 92.958 119.606 1.00 96.14 126 ARG A O 1
ATOM 757 N N . GLY A 1 107 ? 113.214 94.601 118.781 1.00 90.68 127 GLY A N 1
ATOM 758 C CA . GLY A 1 107 ? 113.888 95.615 119.574 1.00 91.95 127 GLY A CA 1
ATOM 759 C C . GLY A 1 107 ? 113.497 95.564 121.039 1.00 91.98 127 GLY A C 1
ATOM 760 O O . GLY A 1 107 ? 114.336 95.765 121.921 1.00 92.40 127 GLY A O 1
ATOM 761 N N . ILE A 1 108 ? 112.219 95.300 121.319 1.00 91.02 128 ILE A N 1
ATOM 762 C CA . ILE A 1 108 ? 111.750 95.278 122.701 1.00 86.38 128 ILE A CA 1
ATOM 763 C C . ILE A 1 108 ? 112.394 94.131 123.466 1.00 92.53 128 ILE A C 1
ATOM 764 O O . ILE A 1 108 ? 112.847 94.302 124.603 1.00 99.17 128 ILE A O 1
ATOM 769 N N . THR A 1 109 ? 112.441 92.944 122.860 1.00 94.98 129 THR A N 1
ATOM 770 C CA . THR A 1 109 ? 112.816 91.745 123.610 1.00 95.54 129 THR A CA 1
ATOM 771 C C . THR A 1 109 ? 114.136 91.882 124.360 1.00 99.37 129 THR A C 1
ATOM 772 O O . THR A 1 109 ? 114.167 91.576 125.563 1.00 98.95 129 THR A O 1
ATOM 776 N N . PRO A 1 110 ? 115.239 92.318 123.745 1.00 102.44 130 PRO A N 1
ATOM 777 C CA . PRO A 1 110 ? 116.499 92.398 124.507 1.00 101.85 130 PRO A CA 1
ATOM 778 C C . PRO A 1 110 ? 116.454 93.389 125.657 1.00 106.14 130 PRO A C 1
ATOM 779 O O . PRO A 1 110 ? 117.031 93.124 126.719 1.00 106.05 130 PRO A O 1
ATOM 783 N N . ASN A 1 111 ? 115.784 94.528 125.476 1.00 108.66 131 ASN A N 1
ATOM 784 C CA . ASN A 1 111 ? 115.665 95.499 126.558 1.00 104.14 131 ASN A CA 1
ATOM 785 C C . ASN A 1 111 ? 114.689 95.044 127.632 1.00 104.64 131 ASN A C 1
ATOM 786 O O . ASN A 1 111 ? 114.799 95.486 128.780 1.00 108.32 131 ASN A O 1
ATOM 791 N N . LEU A 1 112 ? 113.742 94.174 127.287 1.00 107.19 132 LEU A N 1
ATOM 792 C CA . LEU A 1 112 ? 112.754 93.665 128.225 1.00 109.15 132 LEU A CA 1
ATOM 793 C C . LEU A 1 112 ? 113.220 92.394 128.929 1.00 115.48 132 LEU A C 1
ATOM 794 O O . LEU A 1 112 ? 112.385 91.615 129.402 1.00 117.49 132 LEU A O 1
ATOM 799 N N . ALA A 1 113 ? 114.534 92.167 129.005 1.00 117.93 133 ALA A N 1
ATOM 800 C CA . ALA A 1 113 ? 115.042 90.998 129.718 1.00 124.73 133 ALA A CA 1
ATOM 801 C C . ALA A 1 113 ? 114.602 90.997 131.176 1.00 133.79 133 ALA A C 1
ATOM 802 O O . ALA A 1 113 ? 114.488 89.929 131.788 1.00 137.73 133 ALA A O 1
ATOM 804 N N . SER A 1 114 ? 114.356 92.175 131.747 1.00 134.25 134 SER A N 1
ATOM 805 C CA . SER A 1 114 ? 113.771 92.281 133.079 1.00 135.81 134 SER A CA 1
ATOM 806 C C . SER A 1 114 ? 112.547 93.184 133.030 1.00 135.82 134 SER A C 1
ATOM 807 O O . SER A 1 114 ? 112.082 93.545 131.945 1.00 132.33 134 SER A O 1
ATOM 810 N N . PHE A 1 115 ? 112.015 93.553 134.197 1.00 138.99 135 PHE A N 1
ATOM 811 C CA . PHE A 1 115 ? 110.810 94.377 134.225 1.00 135.51 135 PHE A CA 1
ATOM 812 C C . PHE A 1 115 ? 111.024 95.685 133.473 1.00 131.51 135 PHE A C 1
ATOM 813 O O . PHE A 1 115 ? 110.257 96.024 132.565 1.00 127.32 135 PHE A O 1
ATOM 821 N N . PHE A 1 116 ? 112.076 96.421 133.823 1.00 131.79 136 PHE A N 1
ATOM 822 C CA . PHE A 1 116 ? 112.399 97.685 133.174 1.00 126.91 136 PHE A CA 1
ATOM 823 C C . PHE A 1 116 ? 113.867 97.995 133.432 1.00 127.98 136 PHE A C 1
ATOM 824 O O . PHE A 1 116 ? 114.520 97.363 134.266 1.00 131.95 136 PHE A O 1
ATOM 832 N N . GLY A 1 117 ? 114.379 98.982 132.700 1.00 122.75 137 GLY A N 1
ATOM 833 C CA . GLY A 1 117 ? 115.738 99.445 132.884 1.00 121.37 137 GLY A CA 1
ATOM 834 C C . GLY A 1 117 ? 116.802 98.643 132.169 1.00 126.97 137 GLY A C 1
ATOM 835 O O . GLY A 1 117 ? 117.990 98.951 132.323 1.00 125.82 137 GLY A O 1
ATOM 836 N N . GLY A 1 118 ? 116.424 97.628 131.395 1.00 128.65 138 GLY A N 1
ATOM 837 C CA . GLY A 1 118 ? 117.393 96.841 130.662 1.00 127.30 138 GLY A CA 1
ATOM 838 C C . GLY A 1 118 ? 118.079 95.756 131.459 1.00 132.26 138 GLY A C 1
ATOM 839 O O . GLY A 1 118 ? 118.992 95.110 130.933 1.00 135.81 138 GLY A O 1
ATOM 840 N N . LEU A 1 119 ? 117.676 95.531 132.707 1.00 134.75 139 LEU A N 1
ATOM 841 C CA . LEU A 1 119 ? 118.287 94.481 133.505 1.00 138.07 139 LEU A CA 1
ATOM 842 C C . LEU A 1 119 ? 117.970 93.112 132.910 1.00 139.86 139 LEU A C 1
ATOM 843 O O . LEU A 1 119 ? 117.029 92.944 132.130 1.00 138.31 139 LEU A O 1
ATOM 848 N N . ASP A 1 120 ? 118.778 92.125 133.287 1.00 143.47 140 ASP A N 1
ATOM 849 C CA . ASP A 1 120 ? 118.693 90.778 132.738 1.00 145.34 140 ASP A CA 1
ATOM 850 C C . ASP A 1 120 ? 118.250 89.810 133.826 1.00 147.41 140 ASP A C 1
ATOM 851 O O . ASP A 1 120 ? 118.819 89.798 134.923 1.00 145.29 140 ASP A O 1
ATOM 856 N N . ASN A 1 121 ? 117.237 89.001 133.516 1.00 147.80 141 ASN A N 1
ATOM 857 C CA . ASN A 1 121 ? 116.776 87.952 134.415 1.00 147.25 141 ASN A CA 1
ATOM 858 C C . ASN A 1 121 ? 117.471 86.619 134.175 1.00 148.12 141 ASN A C 1
ATOM 859 O O . ASN A 1 121 ? 117.261 85.681 134.952 1.00 146.08 141 ASN A O 1
ATOM 864 N N . LEU A 1 122 ? 118.285 86.511 133.125 1.00 149.02 142 LEU A N 1
ATOM 865 C CA . LEU A 1 122 ? 119.012 85.286 132.816 1.00 148.95 142 LEU A CA 1
ATOM 866 C C . LEU A 1 122 ? 118.050 84.124 132.598 1.00 150.79 142 LEU A C 1
ATOM 867 O O . LEU A 1 122 ? 118.074 83.148 133.358 1.00 148.42 142 LEU A O 1
ATOM 872 N N . PRO A 1 123 ? 117.193 84.187 131.583 1.00 152.36 143 PRO A N 1
ATOM 873 C CA . PRO A 1 123 ? 116.352 83.031 131.254 1.00 150.36 143 PRO A CA 1
ATOM 874 C C . PRO A 1 123 ? 117.165 81.935 130.579 1.00 150.33 143 PRO A C 1
ATOM 875 O O . PRO A 1 123 ? 118.297 82.134 130.135 1.00 150.00 143 PRO A O 1
ATOM 879 N N . VAL A 1 124 ? 116.558 80.753 130.506 1.00 152.01 144 VAL A N 1
ATOM 880 C CA . VAL A 1 124 ? 117.198 79.561 129.962 1.00 152.29 144 VAL A CA 1
ATOM 881 C C . VAL A 1 124 ? 116.362 79.062 128.793 1.00 149.79 144 VAL A C 1
ATOM 882 O O . VAL A 1 124 ? 115.138 78.934 128.909 1.00 148.18 144 VAL A O 1
ATOM 886 N N . PHE A 1 125 ? 117.023 78.799 127.666 1.00 149.12 145 PHE A N 1
ATOM 887 C CA . PHE A 1 125 ? 116.438 78.248 126.448 1.00 148.21 145 PHE A CA 1
ATOM 888 C C . PHE A 1 125 ? 115.569 79.256 125.707 1.00 144.85 145 PHE A C 1
ATOM 889 O O . PHE A 1 125 ? 115.079 78.942 124.616 1.00 141.93 145 PHE A O 1
ATOM 897 N N . LEU A 1 126 ? 115.359 80.454 126.255 1.00 144.86 146 LEU A N 1
ATOM 898 C CA . LEU A 1 126 ? 114.677 81.528 125.548 1.00 143.42 146 LEU A CA 1
ATOM 899 C C . LEU A 1 126 ? 115.602 82.673 125.161 1.00 142.22 146 LEU A C 1
ATOM 900 O O . LEU A 1 126 ? 115.195 83.535 124.375 1.00 138.85 146 LEU A O 1
ATOM 905 N N . ALA A 1 127 ? 116.824 82.706 125.686 1.00 141.20 147 ALA A N 1
ATOM 906 C CA . ALA A 1 127 ? 117.763 83.760 125.345 1.00 138.21 147 ALA A CA 1
ATOM 907 C C . ALA A 1 127 ? 118.272 83.577 123.916 1.00 135.46 147 ALA A C 1
ATOM 908 O O . ALA A 1 127 ? 118.092 82.529 123.289 1.00 136.95 147 ALA A O 1
ATOM 910 N N . ARG A 1 128 ? 118.891 84.639 123.387 1.00 130.76 148 ARG A N 1
ATOM 911 C CA . ARG A 1 128 ? 119.406 84.643 121.995 1.00 126.90 148 ARG A CA 1
ATOM 912 C C . ARG A 1 128 ? 120.575 83.673 121.865 1.00 129.57 148 ARG A C 1
ATOM 913 O O . ARG A 1 128 ? 121.587 83.888 122.559 1.00 128.39 148 ARG A O 1
ATOM 921 N N . GLN A 1 129 ? 120.430 82.658 121.006 1.00 133.76 149 GLN A N 1
ATOM 922 C CA . GLN A 1 129 ? 121.509 81.660 120.779 1.00 134.35 149 GLN A CA 1
ATOM 923 C C . GLN A 1 129 ? 121.764 81.549 119.268 1.00 134.97 149 GLN A C 1
ATOM 924 O O . GLN A 1 129 ? 120.924 80.942 118.570 1.00 133.41 149 GLN A O 1
ATOM 930 N N . THR A 1 130 ? 122.877 82.109 118.786 1.00 135.29 150 THR A N 1
ATOM 931 C CA . THR A 1 130 ? 123.179 82.106 117.361 1.00 132.57 150 THR A CA 1
ATOM 932 C C . THR A 1 130 ? 123.196 80.679 116.828 1.00 134.61 150 THR A C 1
ATOM 933 O O . THR A 1 130 ? 123.696 79.760 117.483 1.00 137.29 150 THR A O 1
ATOM 937 N N . ILE A 1 131 ? 122.644 80.494 115.634 1.00 133.24 151 ILE A N 1
ATOM 938 C CA . ILE A 1 131 ? 122.638 79.181 114.996 1.00 134.27 151 ILE A CA 1
ATOM 939 C C . ILE A 1 131 ? 124.084 78.821 114.670 1.00 137.14 151 ILE A C 1
ATOM 940 O O . ILE A 1 131 ? 124.766 79.591 113.979 1.00 136.25 151 ILE A O 1
ATOM 945 N N . PRO A 1 132 ? 124.604 77.662 115.138 1.00 137.60 152 PRO A N 1
ATOM 946 C CA . PRO A 1 132 ? 126.008 77.301 114.907 1.00 137.33 152 PRO A CA 1
ATOM 947 C C . PRO A 1 132 ? 126.281 76.729 113.515 1.00 138.80 152 PRO A C 1
ATOM 948 O O . PRO A 1 132 ? 126.926 75.690 113.365 1.00 138.73 152 PRO A O 1
ATOM 952 N N . GLY A 1 133 ? 125.788 77.416 112.489 1.00 139.41 153 GLY A N 1
ATOM 953 C CA . GLY A 1 133 ? 126.020 76.969 111.133 1.00 140.71 153 GLY A CA 1
ATOM 954 C C . GLY A 1 133 ? 127.475 77.098 110.729 1.00 143.61 153 GLY A C 1
ATOM 955 O O . GLY A 1 133 ? 128.251 77.861 111.306 1.00 144.08 153 GLY A O 1
ATOM 956 N N . VAL A 1 134 ? 127.852 76.326 109.708 1.00 146.05 154 VAL A N 1
ATOM 957 C CA . VAL A 1 134 ? 129.228 76.369 109.222 1.00 148.55 154 VAL A CA 1
ATOM 958 C C . VAL A 1 134 ? 129.563 77.765 108.714 1.00 149.93 154 VAL A C 1
ATOM 959 O O . VAL A 1 134 ? 130.645 78.299 108.986 1.00 151.16 154 VAL A O 1
ATOM 963 N N . GLY A 1 135 ? 128.644 78.373 107.969 1.00 148.19 155 GLY A N 1
ATOM 964 C CA . GLY A 1 135 ? 128.819 79.729 107.488 1.00 146.01 155 GLY A CA 1
ATOM 965 C C . GLY A 1 135 ? 127.555 80.547 107.639 1.00 146.77 155 GLY A C 1
ATOM 966 O O . GLY A 1 135 ? 127.274 81.428 106.821 1.00 147.33 155 GLY A O 1
ATOM 967 N N . ILE A 1 136 ? 126.783 80.263 108.685 1.00 146.57 156 ILE A N 1
ATOM 968 C CA . ILE A 1 136 ? 125.496 80.906 108.928 1.00 146.22 156 ILE A CA 1
ATOM 969 C C . ILE A 1 136 ? 125.643 81.830 110.128 1.00 144.60 156 ILE A C 1
ATOM 970 O O . ILE A 1 136 ? 126.226 81.445 111.149 1.00 141.39 156 ILE A O 1
ATOM 975 N N . VAL A 1 137 ? 125.111 83.045 110.006 1.00 145.23 157 VAL A N 1
ATOM 976 C CA . VAL A 1 137 ? 125.282 84.090 111.009 1.00 145.86 157 VAL A CA 1
ATOM 977 C C . VAL A 1 137 ? 123.986 84.433 111.723 1.00 143.43 157 VAL A C 1
ATOM 978 O O . VAL A 1 137 ? 123.997 85.291 112.618 1.00 139.70 157 VAL A O 1
ATOM 982 N N . VAL A 1 138 ? 122.867 83.801 111.358 1.00 140.82 158 VAL A N 1
ATOM 983 C CA . VAL A 1 138 ? 121.584 84.185 111.933 1.00 134.48 158 VAL A CA 1
ATOM 984 C C . VAL A 1 138 ? 121.649 84.075 113.454 1.00 133.86 158 VAL A C 1
ATOM 985 O O . VAL A 1 138 ? 122.352 83.223 114.013 1.00 137.02 158 VAL A O 1
ATOM 989 N N . ASP A 1 139 ? 120.906 84.950 114.128 1.00 131.19 159 ASP A N 1
ATOM 990 C CA . ASP A 1 139 ? 120.859 85.012 115.589 1.00 129.37 159 ASP A CA 1
ATOM 991 C C . ASP A 1 139 ? 119.396 84.958 116.007 1.00 126.33 159 ASP A C 1
ATOM 992 O O . ASP A 1 139 ? 118.762 86.000 116.223 1.00 120.87 159 ASP A O 1
ATOM 997 N N . PRO A 1 140 ? 118.821 83.761 116.120 1.00 126.54 160 PRO A N 1
ATOM 998 C CA . PRO A 1 140 ? 117.411 83.669 116.512 1.00 121.41 160 PRO A CA 1
ATOM 999 C C . PRO A 1 140 ? 117.186 84.200 117.919 1.00 120.91 160 PRO A C 1
ATOM 1000 O O . PRO A 1 140 ? 118.063 84.135 118.783 1.00 124.02 160 PRO A O 1
ATOM 1004 N N . CYS A 1 141 ? 115.985 84.731 118.140 1.00 117.37 161 CYS A N 1
ATOM 1005 C CA . CYS A 1 141 ? 115.643 85.387 119.392 1.00 118.11 161 CYS A CA 1
ATOM 1006 C C . CYS A 1 141 ? 114.212 85.034 119.771 1.00 115.52 161 CYS A C 1
ATOM 1007 O O . CYS A 1 141 ? 113.431 84.551 118.948 1.00 110.98 161 CYS A O 1
ATOM 1010 N N . ALA A 1 142 ? 113.877 85.278 121.035 1.00 119.56 162 ALA A N 1
ATOM 1011 C CA . ALA A 1 142 ? 112.528 85.020 121.520 1.00 116.83 162 ALA A CA 1
ATOM 1012 C C . ALA A 1 142 ? 111.540 85.946 120.820 1.00 114.17 162 ALA A C 1
ATOM 1013 O O . ALA A 1 142 ? 111.630 87.173 120.944 1.00 106.74 162 ALA A O 1
ATOM 1015 N N . ALA A 1 143 ? 110.597 85.358 120.084 1.00 108.95 163 ALA A N 1
ATOM 1016 C CA . ALA A 1 143 ? 109.547 86.095 119.395 1.00 98.56 163 ALA A CA 1
ATOM 1017 C C . ALA A 1 143 ? 108.168 85.778 119.965 1.00 91.14 163 ALA A C 1
ATOM 1018 O O . ALA A 1 143 ? 107.158 85.900 119.268 1.00 86.08 163 ALA A O 1
ATOM 1020 N N . LEU A 1 144 ? 108.112 85.363 121.232 1.00 91.53 164 LEU A N 1
ATOM 1021 C CA . LEU A 1 144 ? 106.830 85.014 121.833 1.00 91.07 164 LEU A CA 1
ATOM 1022 C C . LEU A 1 144 ? 105.901 86.218 121.914 1.00 91.14 164 LEU A C 1
ATOM 1023 O O . LEU A 1 144 ? 104.676 86.056 121.874 1.00 90.77 164 LEU A O 1
ATOM 1028 N N . LEU A 1 145 ? 106.460 87.427 122.029 1.00 89.71 165 LEU A N 1
ATOM 1029 C CA . LEU A 1 145 ? 105.625 88.621 122.118 1.00 82.75 165 LEU A CA 1
ATOM 1030 C C . LEU A 1 145 ? 104.642 88.689 120.959 1.00 83.24 165 LEU A C 1
ATOM 1031 O O . LEU A 1 145 ? 103.483 89.079 121.139 1.00 82.25 165 LEU A O 1
ATOM 1036 N N . ILE A 1 146 ? 105.092 88.329 119.756 1.00 82.76 166 ILE A N 1
ATOM 1037 C CA . ILE A 1 146 ? 104.195 88.334 118.606 1.00 79.21 166 ILE A CA 1
ATOM 1038 C C . ILE A 1 146 ? 103.069 87.334 118.815 1.00 82.91 166 ILE A C 1
ATOM 1039 O O . ILE A 1 146 ? 101.917 87.595 118.456 1.00 83.53 166 ILE A O 1
ATOM 1044 N N . MET A 1 147 ? 103.381 86.171 119.390 1.00 85.63 167 MET A N 1
ATOM 1045 C CA . MET A 1 147 ? 102.338 85.183 119.647 1.00 86.36 167 MET A CA 1
ATOM 1046 C C . MET A 1 147 ? 101.316 85.715 120.643 1.00 86.77 167 MET A C 1
ATOM 1047 O O . MET A 1 147 ? 100.106 85.535 120.459 1.00 89.12 167 MET A O 1
ATOM 1052 N N . ILE A 1 148 ? 101.780 86.380 121.703 1.00 85.37 168 ILE A N 1
ATOM 1053 C CA . ILE A 1 148 ? 100.848 86.924 122.688 1.00 82.76 168 ILE A CA 1
ATOM 1054 C C . ILE A 1 148 ? 99.987 88.013 122.060 1.00 83.30 168 ILE A C 1
ATOM 1055 O O . ILE A 1 148 ? 98.776 88.083 122.299 1.00 83.20 168 ILE A O 1
ATOM 1060 N N . VAL A 1 149 ? 100.596 88.884 121.253 1.00 85.07 169 VAL A N 1
ATOM 1061 C CA . VAL A 1 149 ? 99.840 89.957 120.612 1.00 81.12 169 VAL A CA 1
ATOM 1062 C C . VAL A 1 149 ? 98.816 89.380 119.644 1.00 83.57 169 VAL A C 1
ATOM 1063 O O . VAL A 1 149 ? 97.690 89.880 119.534 1.00 81.45 169 VAL A O 1
ATOM 1067 N N . THR A 1 150 ? 99.196 88.332 118.911 1.00 83.47 170 THR A N 1
ATOM 1068 C CA . THR A 1 150 ? 98.264 87.690 117.993 1.00 81.01 170 THR A CA 1
ATOM 1069 C C . THR A 1 150 ? 97.115 87.037 118.745 1.00 81.67 170 THR A C 1
ATOM 1070 O O . THR A 1 150 ? 95.969 87.070 118.286 1.00 80.81 170 THR A O 1
ATOM 1074 N N . ILE A 1 151 ? 97.400 86.428 119.897 1.00 83.50 171 ILE A N 1
ATOM 1075 C CA . ILE A 1 151 ? 96.330 85.865 120.713 1.00 84.83 171 ILE A CA 1
ATOM 1076 C C . ILE A 1 151 ? 95.394 86.971 121.181 1.00 87.11 171 ILE A C 1
ATOM 1077 O O . ILE A 1 151 ? 94.166 86.817 121.166 1.00 89.75 171 ILE A O 1
ATOM 1082 N N . LEU A 1 152 ? 95.958 88.103 121.606 1.00 87.28 172 LEU A N 1
ATOM 1083 C CA . LEU A 1 152 ? 95.135 89.236 122.018 1.00 86.95 172 LEU A CA 1
ATOM 1084 C C . LEU A 1 152 ? 94.227 89.690 120.883 1.00 86.44 172 LEU A C 1
ATOM 1085 O O . LEU A 1 152 ? 93.013 89.841 121.062 1.00 86.20 172 LEU A O 1
ATOM 1090 N N . LEU A 1 153 ? 94.803 89.906 119.698 1.00 85.05 173 LEU A N 1
ATOM 1091 C CA . LEU A 1 153 ? 94.013 90.374 118.564 1.00 84.73 173 LEU A CA 1
ATOM 1092 C C . LEU A 1 153 ? 92.946 89.356 118.182 1.00 87.40 173 LEU A C 1
ATOM 1093 O O . LEU A 1 153 ? 91.820 89.728 117.833 1.00 88.00 173 LEU A O 1
ATOM 1098 N N . CYS A 1 154 ? 93.282 88.067 118.241 1.00 86.75 174 CYS A N 1
ATOM 1099 C CA . CYS A 1 154 ? 92.322 87.017 117.930 1.00 87.27 174 CYS A CA 1
ATOM 1100 C C . CYS A 1 154 ? 91.211 86.923 118.963 1.00 88.45 174 CYS A C 1
ATOM 1101 O O . CYS A 1 154 ? 90.235 86.202 118.733 1.00 92.68 174 CYS A O 1
ATOM 1104 N N . PHE A 1 155 ? 91.335 87.625 120.086 1.00 82.33 175 PHE A N 1
ATOM 1105 C CA . PHE A 1 155 ? 90.373 87.547 121.173 1.00 87.70 175 PHE A CA 1
ATOM 1106 C C . PHE A 1 155 ? 89.252 88.566 121.032 1.00 90.35 175 PHE A C 1
ATOM 1107 O O . PHE A 1 155 ? 88.428 88.691 121.944 1.00 91.91 175 PHE A O 1
ATOM 1115 N N . GLY A 1 156 ? 89.202 89.291 119.917 1.00 88.72 176 GLY A N 1
ATOM 1116 C CA . GLY A 1 156 ? 88.143 90.254 119.690 1.00 90.20 176 GLY A CA 1
ATOM 1117 C C . GLY A 1 156 ? 88.667 91.661 119.517 1.00 89.23 176 GLY A C 1
ATOM 1118 O O . GLY A 1 156 ? 89.816 91.952 119.864 1.00 92.74 176 GLY A O 1
ATOM 1119 N N . ILE A 1 157 ? 87.799 92.531 118.989 1.00 84.42 177 ILE A N 1
ATOM 1120 C CA . ILE A 1 157 ? 88.178 93.940 118.693 1.00 84.95 177 ILE A CA 1
ATOM 1121 C C . ILE A 1 157 ? 88.011 94.797 119.953 1.00 89.95 177 ILE A C 1
ATOM 1122 O O . ILE A 1 157 ? 88.762 95.705 120.057 1.00 90.60 177 ILE A O 1
ATOM 1127 N N . LYS A 1 158 ? 87.004 94.580 120.796 1.00 90.95 178 LYS A N 1
ATOM 1128 C CA . LYS A 1 158 ? 86.813 95.345 122.054 1.00 88.65 178 LYS A CA 1
ATOM 1129 C C . LYS A 1 158 ? 87.869 94.903 123.075 1.00 88.96 178 LYS A C 1
ATOM 1130 O O . LYS A 1 158 ? 88.442 95.784 123.744 1.00 91.06 178 LYS A O 1
ATOM 1136 N N . GLU A 1 159 ? 88.129 93.597 123.172 1.00 88.28 179 GLU A N 1
ATOM 1137 C CA . GLU A 1 159 ? 89.062 93.127 124.190 1.00 89.15 179 GLU A CA 1
ATOM 1138 C C . GLU A 1 159 ? 90.479 93.587 123.864 1.00 86.61 179 GLU A C 1
ATOM 1139 O O . GLU A 1 159 ? 91.172 94.170 124.709 1.00 86.93 179 GLU A O 1
ATOM 1145 N N . SER A 1 160 ? 90.905 93.376 122.618 1.00 85.79 180 SER A N 1
ATOM 1146 C CA . SER A 1 160 ? 92.209 93.863 122.185 1.00 88.10 180 SER A CA 1
ATOM 1147 C C . SER A 1 160 ? 92.243 95.384 122.163 1.00 85.92 180 SER A C 1
ATOM 1148 O O . SER A 1 160 ? 93.254 95.991 122.532 1.00 88.04 180 SER A O 1
ATOM 1151 N N . SER A 1 161 ? 91.153 96.017 121.727 1.00 81.52 181 SER A N 1
ATOM 1152 C CA . SER A 1 161 ? 91.098 97.474 121.743 1.00 80.09 181 SER A CA 1
ATOM 1153 C C . SER A 1 161 ? 91.192 98.015 123.163 1.00 83.63 181 SER A C 1
ATOM 1154 O O . SER A 1 161 ? 91.853 99.027 123.402 1.00 81.62 181 SER A O 1
ATOM 1157 N N . THR A 1 162 ? 90.534 97.358 124.120 1.00 86.76 182 THR A N 1
ATOM 1158 C CA . THR A 1 162 ? 90.600 97.801 125.508 1.00 82.21 182 THR A CA 1
ATOM 1159 C C . THR A 1 162 ? 92.000 97.626 126.074 1.00 80.27 182 THR A C 1
ATOM 1160 O O . THR A 1 162 ? 92.488 98.487 126.814 1.00 77.92 182 THR A O 1
ATOM 1164 N N . VAL A 1 163 ? 92.661 96.514 125.749 1.00 80.93 183 VAL A N 1
ATOM 1165 C CA . VAL A 1 163 ? 94.025 96.322 126.232 1.00 77.91 183 VAL A CA 1
ATOM 1166 C C . VAL A 1 163 ? 94.951 97.370 125.624 1.00 75.86 183 VAL A C 1
ATOM 1167 O O . VAL A 1 163 ? 95.805 97.944 126.315 1.00 77.81 183 VAL A O 1
ATOM 1171 N N . GLN A 1 164 ? 94.795 97.640 124.326 1.00 76.98 184 GLN A N 1
ATOM 1172 C CA . GLN A 1 164 ? 95.574 98.695 123.688 1.00 75.94 184 GLN A CA 1
ATOM 1173 C C . GLN A 1 164 ? 95.296 100.042 124.338 1.00 76.94 184 GLN A C 1
ATOM 1174 O O . GLN A 1 164 ? 96.215 100.840 124.541 1.00 75.38 184 GLN A O 1
ATOM 1180 N N . ALA A 1 165 ? 94.031 100.317 124.659 1.00 79.24 185 ALA A N 1
ATOM 1181 C CA . ALA A 1 165 ? 93.683 101.581 125.295 1.00 76.89 185 ALA A CA 1
ATOM 1182 C C . ALA A 1 165 ? 94.333 101.698 126.664 1.00 78.33 185 ALA A C 1
ATOM 1183 O O . ALA A 1 165 ? 94.844 102.761 127.025 1.00 77.84 185 ALA A O 1
ATOM 1185 N N . ILE A 1 166 ? 94.336 100.613 127.436 1.00 78.70 186 ILE A N 1
ATOM 1186 C CA . ILE A 1 166 ? 94.979 100.640 128.747 1.00 75.97 186 ILE A CA 1
ATOM 1187 C C . ILE A 1 166 ? 96.467 100.928 128.596 1.00 75.31 186 ILE A C 1
ATOM 1188 O O . ILE A 1 166 ? 97.022 101.808 129.268 1.00 77.56 186 ILE A O 1
ATOM 1193 N N . VAL A 1 167 ? 97.135 100.193 127.704 1.00 74.79 187 VAL A N 1
ATOM 1194 C CA . VAL A 1 167 ? 98.579 100.358 127.561 1.00 74.57 187 VAL A CA 1
ATOM 1195 C C . VAL A 1 167 ? 98.910 101.762 127.073 1.00 79.32 187 VAL A C 1
ATOM 1196 O O . VAL A 1 167 ? 99.822 102.417 127.593 1.00 84.38 187 VAL A O 1
ATOM 1200 N N . THR A 1 168 ? 98.171 102.258 126.077 1.00 75.65 188 THR A N 1
ATOM 1201 C CA . THR A 1 168 ? 98.485 103.569 125.523 1.00 72.17 188 THR A CA 1
ATOM 1202 C C . THR A 1 168 ? 98.119 104.685 126.490 1.00 76.18 188 THR A C 1
ATOM 1203 O O . THR A 1 168 ? 98.784 105.721 126.505 1.00 79.20 188 THR A O 1
ATOM 1207 N N . SER A 1 169 ? 97.069 104.507 127.295 1.00 77.86 189 SER A N 1
ATOM 1208 C CA . SER A 1 169 ? 96.747 105.503 128.308 1.00 75.58 189 SER A CA 1
ATOM 1209 C C . SER A 1 169 ? 97.828 105.557 129.374 1.00 76.37 189 SER A C 1
ATOM 1210 O O . SER A 1 169 ? 98.215 106.643 129.818 1.00 79.21 189 SER A O 1
ATOM 1213 N N . VAL A 1 170 ? 98.331 104.395 129.798 1.00 79.61 190 VAL A N 1
ATOM 1214 C CA . VAL A 1 170 ? 99.455 104.386 130.728 1.00 80.32 190 VAL A CA 1
ATOM 1215 C C . VAL A 1 170 ? 100.654 105.084 130.104 1.00 79.42 190 VAL A C 1
ATOM 1216 O O . VAL A 1 170 ? 101.347 105.870 130.762 1.00 82.36 190 VAL A O 1
ATOM 1220 N N . ASN A 1 171 ? 100.911 104.816 128.821 1.00 77.29 191 ASN A N 1
ATOM 1221 C CA . ASN A 1 171 ? 102.032 105.451 128.138 1.00 78.50 191 ASN A CA 1
ATOM 1222 C C . ASN A 1 171 ? 101.862 106.964 128.082 1.00 84.57 191 ASN A C 1
ATOM 1223 O O . ASN A 1 171 ? 102.815 107.712 128.316 1.00 87.49 191 ASN A O 1
ATOM 1228 N N . VAL A 1 172 ? 100.661 107.431 127.746 1.00 86.47 192 VAL A N 1
ATOM 1229 C CA . VAL A 1 172 ? 100.420 108.864 127.634 1.00 80.19 192 VAL A CA 1
ATOM 1230 C C . VAL A 1 172 ? 100.535 109.529 128.998 1.00 82.93 192 VAL A C 1
ATOM 1231 O O . VAL A 1 172 ? 101.071 110.635 129.116 1.00 84.00 192 VAL A O 1
ATOM 1235 N N . CYS A 1 173 ? 100.030 108.877 130.047 1.00 84.82 193 CYS A N 1
ATOM 1236 C CA . CYS A 1 173 ? 100.157 109.436 131.388 1.00 86.27 193 CYS A CA 1
ATOM 1237 C C . CYS A 1 173 ? 101.615 109.516 131.825 1.00 85.48 193 CYS A C 1
ATOM 1238 O O . CYS A 1 173 ? 102.036 110.520 132.411 1.00 87.49 193 CYS A O 1
ATOM 1241 N N . THR A 1 174 ? 102.409 108.477 131.548 1.00 81.33 194 THR A N 1
ATOM 1242 C CA . THR A 1 174 ? 103.817 108.552 131.926 1.00 83.23 194 THR A CA 1
ATOM 1243 C C . THR A 1 174 ? 104.561 109.576 131.081 1.00 85.65 194 THR A C 1
ATOM 1244 O O . THR A 1 174 ? 105.469 110.242 131.583 1.00 90.33 194 THR A O 1
ATOM 1248 N N . LEU A 1 175 ? 104.187 109.732 129.809 1.00 81.55 195 LEU A N 1
ATOM 1249 C CA . LEU A 1 175 ? 104.792 110.772 128.985 1.00 78.46 195 LEU A CA 1
ATOM 1250 C C . LEU A 1 175 ? 104.437 112.159 129.504 1.00 83.15 195 LEU A C 1
ATOM 1251 O O . LEU A 1 175 ? 105.279 113.061 129.504 1.00 85.26 195 LEU A O 1
ATOM 1256 N N . VAL A 1 176 ? 103.193 112.349 129.947 1.00 85.42 196 VAL A N 1
ATOM 1257 C CA . VAL A 1 176 ? 102.789 113.636 130.500 1.00 83.93 196 VAL A CA 1
ATOM 1258 C C . VAL A 1 176 ? 103.542 113.915 131.793 1.00 83.87 196 VAL A C 1
ATOM 1259 O O . VAL A 1 176 ? 103.998 115.038 132.029 1.00 85.23 196 VAL A O 1
ATOM 1263 N N . PHE A 1 177 ? 103.677 112.906 132.655 1.00 84.43 197 PHE A N 1
ATOM 1264 C CA . PHE A 1 177 ? 104.478 113.074 133.863 1.00 86.38 197 PHE A CA 1
ATOM 1265 C C . PHE A 1 177 ? 105.921 113.410 133.516 1.00 86.92 197 PHE A C 1
ATOM 1266 O O . PHE A 1 177 ? 106.543 114.263 134.158 1.00 89.34 197 PHE A O 1
ATOM 1274 N N . ILE A 1 178 ? 106.442 112.719 132.499 1.00 84.15 198 ILE A N 1
ATOM 1275 C CA . ILE A 1 178 ? 107.858 112.875 132.062 1.00 83.24 198 ILE A CA 1
ATOM 1276 C C . ILE A 1 178 ? 108.056 114.291 131.509 1.00 85.06 198 ILE A C 1
ATOM 1277 O O . ILE A 1 178 ? 109.155 114.827 131.714 1.00 87.17 198 ILE A O 1
ATOM 1282 N N . ILE A 1 179 ? 107.062 114.863 130.828 1.00 84.88 199 ILE A N 1
ATOM 1283 C CA . ILE A 1 179 ? 107.133 116.220 130.298 1.00 82.84 199 ILE A CA 1
ATOM 1284 C C . ILE A 1 179 ? 106.986 117.233 131.421 1.00 84.60 199 ILE A C 1
ATOM 1285 O O . ILE A 1 179 ? 107.659 118.268 131.430 1.00 86.72 199 ILE A O 1
ATOM 1290 N N . VAL A 1 180 ? 106.086 116.972 132.369 1.00 84.33 200 VAL A N 1
ATOM 1291 C CA . VAL A 1 180 ? 105.901 117.898 133.479 1.00 82.79 200 VAL A CA 1
ATOM 1292 C C . VAL A 1 180 ? 107.175 117.978 134.305 1.00 86.00 200 VAL A C 1
ATOM 1293 O O . VAL A 1 180 ? 107.597 119.064 134.719 1.00 88.64 200 VAL A O 1
ATOM 1297 N N . VAL A 1 181 ? 107.807 116.832 134.565 1.00 87.05 201 VAL A N 1
ATOM 1298 C CA . VAL A 1 181 ? 109.062 116.828 135.310 1.00 86.53 201 VAL A CA 1
ATOM 1299 C C . VAL A 1 181 ? 110.133 117.595 134.547 1.00 87.67 201 VAL A C 1
ATOM 1300 O O . VAL A 1 181 ? 110.872 118.401 135.126 1.00 88.68 201 VAL A O 1
ATOM 1304 N N . GLY A 1 182 ? 110.241 117.356 133.237 1.00 87.16 202 GLY A N 1
ATOM 1305 C CA . GLY A 1 182 ? 111.234 118.070 132.453 1.00 85.90 202 GLY A CA 1
ATOM 1306 C C . GLY A 1 182 ? 111.011 119.570 132.460 1.00 89.10 202 GLY A C 1
ATOM 1307 O O . GLY A 1 182 ? 111.955 120.348 132.606 1.00 90.99 202 GLY A O 1
ATOM 1308 N N . GLY A 1 183 ? 109.756 119.995 132.309 1.00 89.32 203 GLY A N 1
ATOM 1309 C CA . GLY A 1 183 ? 109.456 121.417 132.326 1.00 89.55 203 GLY A CA 1
ATOM 1310 C C . GLY A 1 183 ? 109.710 122.045 133.681 1.00 98.67 203 GLY A C 1
ATOM 1311 O O . GLY A 1 183 ? 110.226 123.163 133.769 1.00 102.16 203 GLY A O 1
ATOM 1312 N N . TYR A 1 184 ? 109.343 121.345 134.756 1.00 96.77 204 TYR A N 1
ATOM 1313 C CA . TYR A 1 184 ? 109.619 121.853 136.093 1.00 95.62 204 TYR A CA 1
ATOM 1314 C C . TYR A 1 184 ? 111.115 122.014 136.306 1.00 97.65 204 TYR A C 1
ATOM 1315 O O . TYR A 1 184 ? 111.568 123.030 136.842 1.00 100.80 204 TYR A O 1
ATOM 1324 N N . LEU A 1 185 ? 111.902 121.020 135.889 1.00 94.35 205 LEU A N 1
ATOM 1325 C CA . LEU A 1 185 ? 113.349 121.118 136.035 1.00 97.46 205 LEU A CA 1
ATOM 1326 C C . LEU A 1 185 ? 113.905 122.273 135.210 1.00 99.26 205 LEU A C 1
ATOM 1327 O O . LEU A 1 185 ? 114.763 123.030 135.681 1.00 101.69 205 LEU A O 1
ATOM 1332 N N . ALA A 1 186 ? 113.421 122.428 133.976 1.00 91.81 206 ALA A N 1
ATOM 1333 C CA . ALA A 1 186 ? 113.896 123.511 133.123 1.00 89.44 206 ALA A CA 1
ATOM 1334 C C . ALA A 1 186 ? 113.593 124.868 133.745 1.00 91.88 206 ALA A C 1
ATOM 1335 O O . ALA A 1 186 ? 114.452 125.756 133.779 1.00 91.71 206 ALA A O 1
ATOM 1337 N N . CYS A 1 187 ? 112.369 125.045 134.246 1.00 93.18 207 CYS A N 1
ATOM 1338 C CA . CYS A 1 187 ? 112.010 126.307 134.885 1.00 96.89 207 CYS A CA 1
ATOM 1339 C C . CYS A 1 187 ? 112.826 126.532 136.151 1.00 98.44 207 CYS A C 1
ATOM 1340 O O . CYS A 1 187 ? 113.213 127.667 136.456 1.00 101.19 207 CYS A O 1
ATOM 1343 N N . LYS A 1 188 ? 113.099 125.464 136.905 1.00 98.96 208 LYS A N 1
ATOM 1344 C CA . LYS A 1 188 ? 113.935 125.596 138.091 1.00 100.37 208 LYS A CA 1
ATOM 1345 C C . LYS A 1 188 ? 115.327 126.087 137.722 1.00 97.96 208 LYS A C 1
ATOM 1346 O O . LYS A 1 188 ? 115.892 126.947 138.407 1.00 94.17 208 LYS A O 1
ATOM 1352 N N . THR A 1 189 ? 115.896 125.553 136.645 1.00 96.77 209 THR A N 1
ATOM 1353 C CA . THR A 1 189 ? 117.190 126.013 136.158 1.00 96.36 209 THR A CA 1
ATOM 1354 C C . THR A 1 189 ? 117.069 127.200 135.212 1.00 93.75 209 THR A C 1
ATOM 1355 O O . THR A 1 189 ? 118.092 127.688 134.721 1.00 91.73 209 THR A O 1
ATOM 1359 N N . GLY A 1 190 ? 115.854 127.674 134.947 1.00 94.05 210 GLY A N 1
ATOM 1360 C CA . GLY A 1 190 ? 115.675 128.826 134.087 1.00 91.32 210 GLY A CA 1
ATOM 1361 C C . GLY A 1 190 ? 115.936 128.566 132.623 1.00 85.09 210 GLY A C 1
ATOM 1362 O O . GLY A 1 190 ? 116.258 129.502 131.887 1.00 84.18 210 GLY A O 1
ATOM 1363 N N . TRP A 1 191 ? 115.811 127.317 132.176 1.00 85.32 211 TRP A N 1
ATOM 1364 C CA . TRP A 1 191 ? 116.070 126.955 130.784 1.00 75.61 211 TRP A CA 1
ATOM 1365 C C . TRP A 1 191 ? 117.500 127.294 130.379 1.00 75.88 211 TRP A C 1
ATOM 1366 O O . TRP A 1 191 ? 117.784 127.517 129.200 1.00 79.74 211 TRP A O 1
ATOM 1377 N N . VAL A 1 192 ? 118.413 127.336 131.352 1.00 80.05 212 VAL A N 1
ATOM 1378 C CA . VAL A 1 192 ? 119.801 127.664 131.056 1.00 80.69 212 VAL A CA 1
ATOM 1379 C C . VAL A 1 192 ? 120.389 126.695 130.043 1.00 78.19 212 VAL A C 1
ATOM 1380 O O . VAL A 1 192 ? 121.348 127.036 129.343 1.00 78.19 212 VAL A O 1
ATOM 1384 N N . GLY A 1 193 ? 119.829 125.492 129.937 1.00 79.67 213 GLY A N 1
ATOM 1385 C CA . GLY A 1 193 ? 120.317 124.525 128.973 1.00 78.10 213 GLY A CA 1
ATOM 1386 C C . GLY A 1 193 ? 120.113 124.926 127.530 1.00 76.09 213 GLY A C 1
ATOM 1387 O O . GLY A 1 193 ? 120.708 124.302 126.645 1.00 78.82 213 GLY A O 1
ATOM 1388 N N . TYR A 1 194 ? 119.292 125.944 127.270 1.00 75.04 214 TYR A N 1
ATOM 1389 C CA . TYR A 1 194 ? 118.990 126.387 125.916 1.00 75.05 214 TYR A CA 1
ATOM 1390 C C . TYR A 1 194 ? 119.641 127.732 125.602 1.00 75.73 214 TYR A C 1
ATOM 1391 O O . TYR A 1 194 ? 119.086 128.540 124.855 1.00 76.63 214 TYR A O 1
ATOM 1400 N N . ASP A 1 195 ? 120.820 127.982 126.165 1.00 75.32 215 ASP A N 1
ATOM 1401 C CA . ASP A 1 195 ? 121.635 129.132 125.774 1.00 77.64 215 ASP A CA 1
ATOM 1402 C C . ASP A 1 195 ? 122.487 128.770 124.557 1.00 81.34 215 ASP A C 1
ATOM 1403 O O . ASP A 1 195 ? 123.713 128.867 124.555 1.00 83.68 215 ASP A O 1
ATOM 1408 N N . LEU A 1 196 ? 121.799 128.340 123.508 1.00 79.98 216 LEU A N 1
ATOM 1409 C CA . LEU A 1 196 ? 122.482 127.821 122.332 1.00 77.49 216 LEU A CA 1
ATOM 1410 C C . LEU A 1 196 ? 123.253 128.942 121.642 1.00 80.59 216 LEU A C 1
ATOM 1411 O O . LEU A 1 196 ? 122.664 129.978 121.312 1.00 80.85 216 LEU A O 1
ATOM 1416 N N . PRO A 1 197 ? 124.562 128.783 121.405 1.00 80.30 217 PRO A N 1
ATOM 1417 C CA . PRO A 1 197 ? 125.319 129.852 120.739 1.00 85.15 217 PRO A CA 1
ATOM 1418 C C . PRO A 1 197 ? 124.875 130.057 119.304 1.00 82.58 217 PRO A C 1
ATOM 1419 O O . PRO A 1 197 ? 124.582 131.182 118.887 1.00 78.68 217 PRO A O 1
ATOM 1423 N N . SER A 1 198 ? 124.820 128.969 118.537 1.00 81.74 218 SER A N 1
ATOM 1424 C CA . SER A 1 198 ? 124.373 129.062 117.156 1.00 78.12 218 SER A CA 1
ATOM 1425 C C . SER A 1 198 ? 122.908 129.451 117.056 1.00 76.71 218 SER A C 1
ATOM 1426 O O . SER A 1 198 ? 122.449 129.794 115.962 1.00 73.99 218 SER A O 1
ATOM 1429 N N . GLY A 1 199 ? 122.170 129.404 118.160 1.00 80.53 219 GLY A N 1
ATOM 1430 C CA . GLY A 1 199 ? 120.773 129.770 118.155 1.00 79.96 219 GLY A CA 1
ATOM 1431 C C . GLY A 1 199 ? 119.913 128.624 117.671 1.00 71.96 219 GLY A C 1
ATOM 1432 O O . GLY A 1 199 ? 120.391 127.607 117.165 1.00 67.20 219 GLY A O 1
ATOM 1433 N N . TYR A 1 200 ? 118.607 128.793 117.828 1.00 70.86 220 TYR A N 1
ATOM 1434 C CA . TYR A 1 200 ? 117.712 127.750 117.373 1.00 67.51 220 TYR A CA 1
ATOM 1435 C C . TYR A 1 200 ? 117.684 127.758 115.851 1.00 70.02 220 TYR A C 1
ATOM 1436 O O . TYR A 1 200 ? 117.974 128.769 115.205 1.00 77.44 220 TYR A O 1
ATOM 1445 N N . PHE A 1 201 ? 117.317 126.622 115.273 1.00 70.02 221 PHE A N 1
ATOM 1446 C CA . PHE A 1 201 ? 117.301 126.459 113.826 1.00 70.10 221 PHE A CA 1
ATOM 1447 C C . PHE A 1 201 ? 118.650 126.910 113.260 1.00 69.01 221 PHE A C 1
ATOM 1448 O O . PHE A 1 201 ? 118.709 127.839 112.444 1.00 73.08 221 PHE A O 1
ATOM 1456 N N . PRO A 1 202 ? 119.749 126.274 113.669 1.00 65.61 222 PRO A N 1
ATOM 1457 C CA . PRO A 1 202 ? 121.076 126.725 113.221 1.00 65.75 222 PRO A CA 1
ATOM 1458 C C . PRO A 1 202 ? 121.330 126.505 111.746 1.00 74.26 222 PRO A C 1
ATOM 1459 O O . PRO A 1 202 ? 122.261 127.111 111.200 1.00 80.32 222 PRO A O 1
ATOM 1463 N N . PHE A 1 203 ? 120.540 125.665 111.083 1.00 75.01 223 PHE A N 1
ATOM 1464 C CA . PHE A 1 203 ? 120.734 125.349 109.678 1.00 68.33 223 PHE A CA 1
ATOM 1465 C C . PHE A 1 203 ? 119.628 125.924 108.807 1.00 69.01 223 PHE A C 1
ATOM 1466 O O . PHE A 1 203 ? 119.602 125.661 107.601 1.00 71.19 223 PHE A O 1
ATOM 1474 N N . GLY A 1 204 ? 118.721 126.702 109.397 1.00 70.21 224 GLY A N 1
ATOM 1475 C CA . GLY A 1 204 ? 117.651 127.346 108.611 1.00 70.85 224 GLY A CA 1
ATOM 1476 C C . GLY A 1 204 ? 116.589 126.354 108.180 1.00 67.39 224 GLY A C 1
ATOM 1477 O O . GLY A 1 204 ? 116.687 125.177 108.575 1.00 68.20 224 GLY A O 1
ATOM 1478 N N . LEU A 1 205 ? 115.616 126.801 107.382 1.00 66.42 225 LEU A N 1
ATOM 1479 C CA . LEU A 1 205 ? 114.501 125.916 106.951 1.00 64.70 225 LEU A CA 1
ATOM 1480 C C . LEU A 1 205 ? 115.098 124.687 106.261 1.00 65.75 225 LEU A C 1
ATOM 1481 O O . LEU A 1 205 ? 114.449 123.626 106.274 1.00 65.78 225 LEU A O 1
ATOM 1486 N N . ASN A 1 206 ? 116.297 124.840 105.695 1.00 69.11 226 ASN A N 1
ATOM 1487 C CA . ASN A 1 206 ? 117.006 123.721 105.024 1.00 68.25 226 ASN A CA 1
ATOM 1488 C C . ASN A 1 206 ? 117.096 122.545 105.988 1.00 64.73 226 ASN A C 1
ATOM 1489 O O . ASN A 1 206 ? 116.752 121.454 105.554 1.00 63.82 226 ASN A O 1
ATOM 1494 N N . GLY A 1 207 ? 117.583 122.744 107.212 1.00 66.82 227 GLY A N 1
ATOM 1495 C CA . GLY A 1 207 ? 117.624 121.695 108.245 1.00 63.43 227 GLY A CA 1
ATOM 1496 C C . GLY A 1 207 ? 116.222 121.317 108.671 1.00 61.83 227 GLY A C 1
ATOM 1497 O O . GLY A 1 207 ? 115.918 120.114 108.692 1.00 65.56 227 GLY A O 1
ATOM 1498 N N . ILE A 1 208 ? 115.388 122.308 108.982 1.00 63.33 228 ILE A N 1
ATOM 1499 C CA . ILE A 1 208 ? 114.006 122.014 109.461 1.00 58.65 228 ILE A CA 1
ATOM 1500 C C . ILE A 1 208 ? 113.322 121.101 108.432 1.00 63.29 228 ILE A C 1
ATOM 1501 O O . ILE A 1 208 ? 112.543 120.232 108.863 1.00 63.11 228 ILE A O 1
ATOM 1506 N N . LEU A 1 209 ? 113.597 121.273 107.130 1.00 65.69 229 LEU A N 1
ATOM 1507 C CA . LEU A 1 209 ? 113.006 120.327 106.190 1.00 61.77 229 LEU A CA 1
ATOM 1508 C C . LEU A 1 209 ? 113.771 119.009 106.182 1.00 63.17 229 LEU A C 1
ATOM 1509 O O . LEU A 1 209 ? 113.167 117.933 106.093 1.00 65.98 229 LEU A O 1
ATOM 1514 N N . ALA A 1 210 ? 115.099 119.072 106.273 1.00 61.91 230 ALA A N 1
ATOM 1515 C CA . ALA A 1 210 ? 115.885 117.845 106.309 1.00 59.14 230 ALA A CA 1
ATOM 1516 C C . ALA A 1 210 ? 115.502 116.995 107.512 1.00 61.43 230 ALA A C 1
ATOM 1517 O O . ALA A 1 210 ? 115.351 115.773 107.398 1.00 62.14 230 ALA A O 1
ATOM 1519 N N . GLY A 1 211 ? 115.339 117.626 108.675 1.00 67.27 231 GLY A N 1
ATOM 1520 C CA . GLY A 1 211 ? 114.894 116.890 109.846 1.00 61.07 231 GLY A CA 1
ATOM 1521 C C . GLY A 1 211 ? 113.485 116.356 109.679 1.00 59.52 231 GLY A C 1
ATOM 1522 O O . GLY A 1 211 ? 113.192 115.220 110.065 1.00 62.53 231 GLY A O 1
ATOM 1523 N N . SER A 1 212 ? 112.598 117.158 109.087 1.00 61.01 232 SER A N 1
ATOM 1524 C CA . SER A 1 212 ? 111.216 116.729 108.937 1.00 59.92 232 SER A CA 1
ATOM 1525 C C . SER A 1 212 ? 111.111 115.580 107.950 1.00 55.85 232 SER A C 1
ATOM 1526 O O . SER A 1 212 ? 110.166 114.791 108.027 1.00 55.44 232 SER A O 1
ATOM 1529 N N . ALA A 1 213 ? 112.130 115.407 107.106 1.00 60.56 233 ALA A N 1
ATOM 1530 C CA . ALA A 1 213 ? 112.116 114.320 106.136 1.00 61.32 233 ALA A CA 1
ATOM 1531 C C . ALA A 1 213 ? 112.193 112.977 106.845 1.00 62.72 233 ALA A C 1
ATOM 1532 O O . ALA A 1 213 ? 111.505 112.025 106.457 1.00 67.00 233 ALA A O 1
ATOM 1534 N N . VAL A 1 214 ? 113.021 112.877 107.885 1.00 63.11 234 VAL A N 1
ATOM 1535 C CA . VAL A 1 214 ? 113.140 111.621 108.611 1.00 61.94 234 VAL A CA 1
ATOM 1536 C C . VAL A 1 214 ? 112.117 111.568 109.736 1.00 59.99 234 VAL A C 1
ATOM 1537 O O . VAL A 1 214 ? 111.746 110.470 110.175 1.00 59.70 234 VAL A O 1
ATOM 1541 N N . VAL A 1 215 ? 111.646 112.726 110.214 1.00 60.69 235 VAL A N 1
ATOM 1542 C CA . VAL A 1 215 ? 110.661 112.762 111.292 1.00 57.24 235 VAL A CA 1
ATOM 1543 C C . VAL A 1 215 ? 109.250 112.543 110.768 1.00 57.08 235 VAL A C 1
ATOM 1544 O O . VAL A 1 215 ? 108.317 112.386 111.564 1.00 54.39 235 VAL A O 1
ATOM 1548 N N . PHE A 1 216 ? 109.071 112.497 109.443 1.00 59.83 236 PHE A N 1
ATOM 1549 C CA . PHE A 1 216 ? 107.744 112.282 108.880 1.00 57.90 236 PHE A CA 1
ATOM 1550 C C . PHE A 1 216 ? 107.225 110.887 109.188 1.00 60.20 236 PHE A C 1
ATOM 1551 O O . PHE A 1 216 ? 106.020 110.708 109.391 1.00 64.01 236 PHE A O 1
ATOM 1559 N N . PHE A 1 217 ? 108.107 109.892 109.228 1.00 61.29 237 PHE A N 1
ATOM 1560 C CA . PHE A 1 217 ? 107.672 108.523 109.462 1.00 62.98 237 PHE A CA 1
ATOM 1561 C C . PHE A 1 217 ? 107.256 108.280 110.904 1.00 63.90 237 PHE A C 1
ATOM 1562 O O . PHE A 1 217 ? 106.962 107.134 111.259 1.00 65.91 237 PHE A O 1
ATOM 1570 N N . SER A 1 218 ? 107.231 109.320 111.741 1.00 61.33 238 SER A N 1
ATOM 1571 C CA . SER A 1 218 ? 106.672 109.200 113.080 1.00 62.61 238 SER A CA 1
ATOM 1572 C C . SER A 1 218 ? 105.153 109.267 113.088 1.00 63.16 238 SER A C 1
ATOM 1573 O O . SER A 1 218 ? 104.540 108.866 114.081 1.00 62.60 238 SER A O 1
ATOM 1576 N N . TYR A 1 219 ? 104.534 109.757 112.015 1.00 62.85 239 TYR A N 1
ATOM 1577 C CA . TYR A 1 219 ? 103.078 109.826 111.900 1.00 61.39 239 TYR A CA 1
ATOM 1578 C C . TYR A 1 219 ? 102.653 108.804 110.851 1.00 65.87 239 TYR A C 1
ATOM 1579 O O . TYR A 1 219 ? 102.435 109.131 109.684 1.00 71.01 239 TYR A O 1
ATOM 1588 N N . ILE A 1 220 ? 102.533 107.549 111.280 1.00 66.52 240 ILE A N 1
ATOM 1589 C CA . ILE A 1 220 ? 102.127 106.467 110.392 1.00 68.33 240 ILE A CA 1
ATOM 1590 C C . ILE A 1 220 ? 101.035 105.641 111.059 1.00 66.74 240 ILE A C 1
ATOM 1591 O O . ILE A 1 220 ? 100.907 104.440 110.798 1.00 70.63 240 ILE A O 1
ATOM 1596 N N . GLY A 1 221 ? 100.249 106.269 111.928 1.00 69.66 241 GLY A N 1
ATOM 1597 C CA . GLY A 1 221 ? 99.253 105.544 112.693 1.00 70.62 241 GLY A CA 1
ATOM 1598 C C . GLY A 1 221 ? 97.834 105.692 112.184 1.00 71.25 241 GLY A C 1
ATOM 1599 O O . GLY A 1 221 ? 96.974 104.863 112.496 1.00 71.28 241 GLY A O 1
ATOM 1600 N N . PHE A 1 222 ? 97.570 106.737 111.398 1.00 69.53 242 PHE A N 1
ATOM 1601 C CA . PHE A 1 222 ? 96.208 106.968 110.923 1.00 70.24 242 PHE A CA 1
ATOM 1602 C C . PHE A 1 222 ? 95.781 105.921 109.901 1.00 68.37 242 PHE A C 1
ATOM 1603 O O . PHE A 1 222 ? 94.590 105.596 109.804 1.00 71.09 242 PHE A O 1
ATOM 1611 N N . ASP A 1 223 ? 96.730 105.382 109.136 1.00 64.87 243 ASP A N 1
ATOM 1612 C CA . ASP A 1 223 ? 96.392 104.319 108.196 1.00 66.10 243 ASP A CA 1
ATOM 1613 C C . ASP A 1 223 ? 95.843 103.096 108.920 1.00 64.89 243 ASP A C 1
ATOM 1614 O O . ASP A 1 223 ? 94.903 102.454 108.440 1.00 69.69 243 ASP A O 1
ATOM 1619 N N . THR A 1 224 ? 96.410 102.756 110.079 1.00 67.71 244 THR A N 1
ATOM 1620 C CA . THR A 1 224 ? 95.858 101.660 110.872 1.00 65.99 244 THR A CA 1
ATOM 1621 C C . THR A 1 224 ? 94.441 101.977 111.336 1.00 67.94 244 THR A C 1
ATOM 1622 O O . THR A 1 224 ? 93.555 101.111 111.303 1.00 67.96 244 THR A O 1
ATOM 1626 N N . VAL A 1 225 ? 94.210 103.216 111.775 1.00 66.53 245 VAL A N 1
ATOM 1627 C CA . VAL A 1 225 ? 92.871 103.615 112.196 1.00 62.04 245 VAL A CA 1
ATOM 1628 C C . VAL A 1 225 ? 91.884 103.409 111.057 1.00 64.95 245 VAL A C 1
ATOM 1629 O O . VAL A 1 225 ? 90.768 102.917 111.262 1.00 64.94 245 VAL A O 1
ATOM 1633 N N . THR A 1 226 ? 92.276 103.785 109.838 1.00 64.21 246 THR A N 1
ATOM 1634 C CA . THR A 1 226 ? 91.428 103.513 108.683 1.00 61.86 246 THR A CA 1
ATOM 1635 C C . THR A 1 226 ? 91.239 102.014 108.484 1.00 65.18 246 THR A C 1
ATOM 1636 O O . THR A 1 226 ? 90.133 101.555 108.179 1.00 66.69 246 THR A O 1
ATOM 1640 N N . SER A 1 227 ? 92.311 101.236 108.652 1.00 70.02 247 SER A N 1
ATOM 1641 C CA . SER A 1 227 ? 92.212 99.789 108.486 1.00 62.42 247 SER A CA 1
ATOM 1642 C C . SER A 1 227 ? 91.164 99.194 109.412 1.00 58.63 247 SER A C 1
ATOM 1643 O O . SER A 1 227 ? 90.501 98.217 109.049 1.00 56.44 247 SER A O 1
ATOM 1646 N N . THR A 1 228 ? 91.000 99.764 110.607 1.00 63.75 248 THR A N 1
ATOM 1647 C CA . THR A 1 228 ? 89.982 99.308 111.548 1.00 65.23 248 THR A CA 1
ATOM 1648 C C . THR A 1 228 ? 88.661 100.053 111.387 1.00 64.81 248 THR A C 1
ATOM 1649 O O . THR A 1 228 ? 87.907 100.189 112.359 1.00 71.11 248 THR A O 1
ATOM 1653 N N . ALA A 1 229 ? 88.360 100.539 110.181 1.00 61.88 249 ALA A N 1
ATOM 1654 C CA . ALA A 1 229 ? 87.149 101.328 109.978 1.00 63.94 249 ALA A CA 1
ATOM 1655 C C . ALA A 1 229 ? 85.887 100.503 110.205 1.00 71.60 249 ALA A C 1
ATOM 1656 O O . ALA A 1 229 ? 84.887 101.021 110.714 1.00 79.84 249 ALA A O 1
ATOM 1658 N N . GLU A 1 230 ? 85.906 99.222 109.831 1.00 70.49 250 GLU A N 1
ATOM 1659 C CA . GLU A 1 230 ? 84.693 98.415 109.916 1.00 74.64 250 GLU A CA 1
ATOM 1660 C C . GLU A 1 230 ? 84.197 98.249 111.345 1.00 80.27 250 GLU A C 1
ATOM 1661 O O . GLU A 1 230 ? 83.006 97.989 111.548 1.00 84.49 250 GLU A O 1
ATOM 1667 N N . GLU A 1 231 ? 85.073 98.390 112.338 1.00 80.71 251 GLU A N 1
ATOM 1668 C CA . GLU A 1 231 ? 84.687 98.173 113.726 1.00 82.24 251 GLU A CA 1
ATOM 1669 C C . GLU A 1 231 ? 83.968 99.369 114.337 1.00 82.49 251 GLU A C 1
ATOM 1670 O O . GLU A 1 231 ? 83.421 99.242 115.438 1.00 87.49 251 GLU A O 1
ATOM 1676 N N . VAL A 1 232 ? 83.958 100.514 113.665 1.00 77.35 252 VAL A N 1
ATOM 1677 C CA . VAL A 1 232 ? 83.407 101.736 114.239 1.00 80.62 252 VAL A CA 1
ATOM 1678 C C . VAL A 1 232 ? 81.898 101.761 114.048 1.00 87.60 252 VAL A C 1
ATOM 1679 O O . VAL A 1 232 ? 81.378 101.345 113.005 1.00 86.95 252 VAL A O 1
ATOM 1683 N N . LYS A 1 233 ? 81.186 102.251 115.065 1.00 89.20 253 LYS A N 1
ATOM 1684 C CA . LYS A 1 233 ? 79.727 102.275 115.012 1.00 87.89 253 LYS A CA 1
ATOM 1685 C C . LYS A 1 233 ? 79.233 103.176 113.888 1.00 89.91 253 LYS A C 1
ATOM 1686 O O . LYS A 1 233 ? 78.423 102.760 113.052 1.00 97.58 253 LYS A O 1
ATOM 1692 N N . ASN A 1 234 ? 79.711 104.418 113.852 1.00 86.09 254 ASN A N 1
ATOM 1693 C CA . ASN A 1 234 ? 79.349 105.388 112.819 1.00 86.76 254 ASN A CA 1
ATOM 1694 C C . ASN A 1 234 ? 80.639 105.996 112.286 1.00 82.87 254 ASN A C 1
ATOM 1695 O O . ASN A 1 234 ? 80.992 107.133 112.625 1.00 80.27 254 ASN A O 1
ATOM 1700 N N . PRO A 1 235 ? 81.361 105.269 111.430 1.00 81.68 255 PRO A N 1
ATOM 1701 C CA . PRO A 1 235 ? 82.684 105.752 111.003 1.00 77.58 255 PRO A CA 1
ATOM 1702 C C . PRO A 1 235 ? 82.651 107.125 110.368 1.00 76.78 255 PRO A C 1
ATOM 1703 O O . PRO A 1 235 ? 83.620 107.884 110.510 1.00 75.85 255 PRO A O 1
ATOM 1707 N N . GLN A 1 236 ? 81.545 107.475 109.707 1.00 80.58 256 GLN A N 1
ATOM 1708 C CA . GLN A 1 236 ? 81.447 108.751 109.007 1.00 79.26 256 GLN A CA 1
ATOM 1709 C C . GLN A 1 236 ? 81.836 109.913 109.910 1.00 78.27 256 GLN A C 1
ATOM 1710 O O . GLN A 1 236 ? 82.482 110.868 109.465 1.00 75.63 256 GLN A O 1
ATOM 1716 N N . ARG A 1 237 ? 81.454 109.848 111.184 1.00 81.39 257 ARG A N 1
ATOM 1717 C CA . ARG A 1 237 ? 81.736 110.911 112.140 1.00 82.26 257 ARG A CA 1
ATOM 1718 C C . ARG A 1 237 ? 83.028 110.661 112.911 1.00 80.91 257 ARG A C 1
ATOM 1719 O O . ARG A 1 237 ? 83.848 111.572 113.060 1.00 76.59 257 ARG A O 1
ATOM 1727 N N . ASP A 1 238 ? 83.228 109.439 113.404 1.00 79.40 258 ASP A N 1
ATOM 1728 C CA . ASP A 1 238 ? 84.362 109.180 114.285 1.00 74.23 258 ASP A CA 1
ATOM 1729 C C . ASP A 1 238 ? 85.682 109.158 113.519 1.00 69.07 258 ASP A C 1
ATOM 1730 O O . ASP A 1 238 ? 86.634 109.851 113.896 1.00 65.43 258 ASP A O 1
ATOM 1735 N N . LEU A 1 239 ? 85.769 108.362 112.450 1.00 68.43 259 LEU A N 1
ATOM 1736 C CA . LEU A 1 239 ? 87.046 108.193 111.753 1.00 63.06 259 LEU A CA 1
ATOM 1737 C C . LEU A 1 239 ? 87.768 109.502 111.465 1.00 63.61 259 LEU A C 1
ATOM 1738 O O . LEU A 1 239 ? 88.945 109.624 111.841 1.00 68.22 259 LEU A O 1
ATOM 1743 N N . PRO A 1 240 ? 87.149 110.507 110.841 1.00 58.45 260 PRO A N 1
ATOM 1744 C CA . PRO A 1 240 ? 87.888 111.760 110.619 1.00 56.45 260 PRO A CA 1
ATOM 1745 C C . PRO A 1 240 ? 88.242 112.472 111.908 1.00 59.71 260 PRO A C 1
ATOM 1746 O O . PRO A 1 240 ? 89.383 112.927 112.066 1.00 57.19 260 PRO A O 1
ATOM 1750 N N . LEU A 1 241 ? 87.300 112.562 112.847 1.00 66.86 261 LEU A N 1
ATOM 1751 C CA . LEU A 1 241 ? 87.592 113.211 114.119 1.00 64.66 261 LEU A CA 1
ATOM 1752 C C . LEU A 1 241 ? 88.670 112.454 114.883 1.00 62.45 261 LEU A C 1
ATOM 1753 O O . LEU A 1 241 ? 89.585 113.064 115.450 1.00 61.83 261 LEU A O 1
ATOM 1758 N N . GLY A 1 242 ? 88.577 111.123 114.910 1.00 61.22 262 GLY A N 1
ATOM 1759 C CA . GLY A 1 242 ? 89.585 110.336 115.601 1.00 57.04 262 GLY A CA 1
ATOM 1760 C C . GLY A 1 242 ? 90.968 110.515 115.007 1.00 54.99 262 GLY A C 1
ATOM 1761 O O . GLY A 1 242 ? 91.946 110.730 115.727 1.00 55.85 262 GLY A O 1
ATOM 1762 N N . ILE A 1 243 ? 91.063 110.456 113.677 1.00 60.08 263 ILE A N 1
ATOM 1763 C CA . ILE A 1 243 ? 92.357 110.621 113.023 1.00 58.70 263 ILE A CA 1
ATOM 1764 C C . ILE A 1 243 ? 92.918 112.008 113.307 1.00 61.38 263 ILE A C 1
ATOM 1765 O O . ILE A 1 243 ? 94.111 112.166 113.601 1.00 69.32 263 ILE A O 1
ATOM 1770 N N . GLY A 1 244 ? 92.075 113.039 113.211 1.00 56.26 264 GLY A N 1
ATOM 1771 C CA . GLY A 1 244 ? 92.558 114.384 113.467 1.00 57.00 264 GLY A CA 1
ATOM 1772 C C . GLY A 1 244 ? 93.067 114.542 114.886 1.00 56.68 264 GLY A C 1
ATOM 1773 O O . GLY A 1 244 ? 94.155 115.079 115.115 1.00 57.67 264 GLY A O 1
ATOM 1774 N N . ILE A 1 245 ? 92.290 114.064 115.862 1.00 55.45 265 ILE A N 1
ATOM 1775 C CA . ILE A 1 245 ? 92.701 114.224 117.250 1.00 56.54 265 ILE A CA 1
ATOM 1776 C C . ILE A 1 245 ? 93.945 113.398 117.527 1.00 59.70 265 ILE A C 1
ATOM 1777 O O . ILE A 1 245 ? 94.777 113.779 118.360 1.00 61.43 265 ILE A O 1
ATOM 1782 N N . ALA A 1 246 ? 94.160 112.327 116.761 1.00 60.10 266 ALA A N 1
ATOM 1783 C CA . ALA A 1 246 ? 95.325 111.491 117.007 1.00 56.32 266 ALA A CA 1
ATOM 1784 C C . ALA A 1 246 ? 96.572 112.140 116.435 1.00 54.01 266 ALA A C 1
ATOM 1785 O O . ALA A 1 246 ? 97.622 112.151 117.088 1.00 52.52 266 ALA A O 1
ATOM 1787 N N . LEU A 1 247 ? 96.437 112.821 115.298 1.00 60.10 267 LEU A N 1
ATOM 1788 C CA . LEU A 1 247 ? 97.604 113.480 114.735 1.00 59.88 267 LEU A CA 1
ATOM 1789 C C . LEU A 1 247 ? 97.905 114.755 115.496 1.00 60.72 267 LEU A C 1
ATOM 1790 O O . LEU A 1 247 ? 99.078 115.116 115.644 1.00 62.28 267 LEU A O 1
ATOM 1795 N N . LEU A 1 248 ? 96.891 115.328 116.140 1.00 60.46 268 LEU A N 1
ATOM 1796 C CA . LEU A 1 248 ? 97.093 116.548 116.904 1.00 63.35 268 LEU A CA 1
ATOM 1797 C C . LEU A 1 248 ? 97.794 116.196 118.207 1.00 63.45 268 LEU A C 1
ATOM 1798 O O . LEU A 1 248 ? 98.792 116.825 118.577 1.00 66.50 268 LEU A O 1
ATOM 1803 N N . ILE A 1 249 ? 97.271 115.197 118.925 1.00 62.31 269 ILE A N 1
ATOM 1804 C CA . ILE A 1 249 ? 97.876 114.805 120.190 1.00 61.68 269 ILE A CA 1
ATOM 1805 C C . ILE A 1 249 ? 99.305 114.341 119.950 1.00 63.74 269 ILE A C 1
ATOM 1806 O O . ILE A 1 249 ? 100.216 114.681 120.712 1.00 61.02 269 ILE A O 1
ATOM 1811 N N . CYS A 1 250 ? 99.525 113.533 118.906 1.00 65.97 270 CYS A N 1
ATOM 1812 C CA . CYS A 1 250 ? 100.875 113.051 118.639 1.00 62.23 270 CYS A CA 1
ATOM 1813 C C . CYS A 1 250 ? 101.816 114.205 118.318 1.00 62.68 270 CYS A C 1
ATOM 1814 O O . CYS A 1 250 ? 102.953 114.234 118.801 1.00 67.06 270 CYS A O 1
ATOM 1817 N N . CYS A 1 251 ? 101.366 115.171 117.510 1.00 57.83 271 CYS A N 1
ATOM 1818 C CA . CYS A 1 251 ? 102.226 116.302 117.184 1.00 59.78 271 CYS A CA 1
ATOM 1819 C C . CYS A 1 251 ? 102.572 117.102 118.436 1.00 66.03 271 CYS A C 1
ATOM 1820 O O . CYS A 1 251 ? 103.733 117.484 118.640 1.00 64.99 271 CYS A O 1
ATOM 1823 N N . ILE A 1 252 ? 101.578 117.356 119.291 1.00 71.74 272 ILE A N 1
ATOM 1824 C CA . ILE A 1 252 ? 101.822 118.121 120.513 1.00 66.84 272 ILE A CA 1
ATOM 1825 C C . ILE A 1 252 ? 102.797 117.378 121.417 1.00 65.38 272 ILE A C 1
ATOM 1826 O O . ILE A 1 252 ? 103.738 117.967 121.963 1.00 64.16 272 ILE A O 1
ATOM 1831 N N . LEU A 1 253 ? 102.583 116.072 121.596 1.00 65.83 273 LEU A N 1
ATOM 1832 C CA . LEU A 1 253 ? 103.465 115.293 122.458 1.00 64.01 273 LEU A CA 1
ATOM 1833 C C . LEU A 1 253 ? 104.886 115.291 121.919 1.00 64.30 273 LEU A C 1
ATOM 1834 O O . LEU A 1 253 ? 105.848 115.424 122.683 1.00 67.57 273 LEU A O 1
ATOM 1839 N N . TYR A 1 254 ? 105.040 115.124 120.605 1.00 59.43 274 TYR A N 1
ATOM 1840 C CA . TYR A 1 254 ? 106.375 115.108 120.026 1.00 56.45 274 TYR A CA 1
ATOM 1841 C C . TYR A 1 254 ? 107.069 116.446 120.216 1.00 57.87 274 TYR A C 1
ATOM 1842 O O . TYR A 1 254 ? 108.245 116.490 120.589 1.00 60.29 274 TYR A O 1
ATOM 1851 N N . MET A 1 255 ? 106.364 117.552 119.969 1.00 57.86 275 MET A N 1
ATOM 1852 C CA . MET A 1 255 ? 106.993 118.858 120.146 1.00 61.86 275 MET A CA 1
ATOM 1853 C C . MET A 1 255 ? 107.387 119.076 121.603 1.00 66.11 275 MET A C 1
ATOM 1854 O O . MET A 1 255 ? 108.503 119.534 121.896 1.00 66.67 275 MET A O 1
ATOM 1859 N N . LEU A 1 256 ? 106.502 118.709 122.532 1.00 66.44 276 LEU A N 1
ATOM 1860 C CA . LEU A 1 256 ? 106.801 118.892 123.947 1.00 63.53 276 LEU A CA 1
ATOM 1861 C C . LEU A 1 256 ? 108.027 118.081 124.342 1.00 65.72 276 LEU A C 1
ATOM 1862 O O . LEU A 1 256 ? 108.951 118.603 124.973 1.00 68.06 276 LEU A O 1
ATOM 1867 N N . LEU A 1 257 ? 108.043 116.791 124.001 1.00 67.86 277 LEU A N 1
ATOM 1868 C CA . LEU A 1 257 ? 109.186 115.956 124.350 1.00 66.87 277 LEU A CA 1
ATOM 1869 C C . LEU A 1 257 ? 110.460 116.510 123.726 1.00 67.41 277 LEU A C 1
ATOM 1870 O O . LEU A 1 257 ? 111.504 116.592 124.382 1.00 69.48 277 LEU A O 1
ATOM 1875 N N . SER A 1 258 ? 110.390 116.892 122.449 1.00 63.63 278 SER A N 1
ATOM 1876 C CA . SER A 1 258 ? 111.571 117.365 121.741 1.00 62.81 278 SER A CA 1
ATOM 1877 C C . SER A 1 258 ? 112.144 118.616 122.386 1.00 67.22 278 SER A C 1
ATOM 1878 O O . SER A 1 258 ? 113.362 118.824 122.354 1.00 72.16 278 SER A O 1
ATOM 1881 N N . VAL A 1 259 ? 111.284 119.456 122.966 1.00 66.38 279 VAL A N 1
ATOM 1882 C CA . VAL A 1 259 ? 111.784 120.756 123.510 1.00 64.75 279 VAL A CA 1
ATOM 1883 C C . VAL A 1 259 ? 112.176 120.588 124.982 1.00 69.14 279 VAL A C 1
ATOM 1884 O O . VAL A 1 259 ? 113.117 121.267 125.414 1.00 71.37 279 VAL A O 1
ATOM 1888 N N . VAL A 1 260 ? 111.504 119.703 125.716 1.00 72.12 280 VAL A N 1
ATOM 1889 C CA . VAL A 1 260 ? 111.764 119.594 127.180 1.00 66.70 280 VAL A CA 1
ATOM 1890 C C . VAL A 1 260 ? 112.773 118.484 127.497 1.00 65.78 280 VAL A C 1
ATOM 1891 O O . VAL A 1 260 ? 113.790 118.801 128.136 1.00 71.48 280 VAL A O 1
ATOM 1895 N N . ILE A 1 261 ? 112.517 117.245 127.067 1.00 70.08 281 ILE A N 1
ATOM 1896 C CA . ILE A 1 261 ? 113.400 116.094 127.437 1.00 72.45 281 ILE A CA 1
ATOM 1897 C C . ILE A 1 261 ? 114.522 115.896 126.409 1.00 73.99 281 ILE A C 1
ATOM 1898 O O . ILE A 1 261 ? 115.694 115.997 126.811 1.00 74.23 281 ILE A O 1
ATOM 1903 N N . VAL A 1 262 ? 114.189 115.642 125.143 1.00 75.38 282 VAL A N 1
ATOM 1904 C CA . VAL A 1 262 ? 115.243 115.312 124.130 1.00 70.88 282 VAL A CA 1
ATOM 1905 C C . VAL A 1 262 ? 116.256 116.461 123.969 1.00 67.90 282 VAL A C 1
ATOM 1906 O O . VAL A 1 262 ? 117.460 116.182 124.083 1.00 69.27 282 VAL A O 1
ATOM 1910 N N . GLY A 1 263 ? 115.811 117.686 123.692 1.00 65.64 283 GLY A N 1
ATOM 1911 C CA . GLY A 1 263 ? 116.750 118.764 123.467 1.00 68.95 283 GLY A CA 1
ATOM 1912 C C . GLY A 1 263 ? 117.627 119.086 124.655 1.00 72.32 283 GLY A C 1
ATOM 1913 O O . GLY A 1 263 ? 118.610 119.817 124.502 1.00 73.78 283 GLY A O 1
ATOM 1914 N N . LEU A 1 264 ? 117.296 118.554 125.834 1.00 74.98 284 LEU A N 1
ATOM 1915 C CA . LEU A 1 264 ? 118.073 118.785 127.042 1.00 75.24 284 LEU A CA 1
ATOM 1916 C C . LEU A 1 264 ? 118.806 117.552 127.550 1.00 79.41 284 LEU A C 1
ATOM 1917 O O . LEU A 1 264 ? 119.573 117.669 128.511 1.00 86.61 284 LEU A O 1
ATOM 1922 N N . VAL A 1 265 ? 118.593 116.383 126.951 1.00 77.87 285 VAL A N 1
ATOM 1923 C CA . VAL A 1 265 ? 119.278 115.168 127.390 1.00 78.58 285 VAL A CA 1
ATOM 1924 C C . VAL A 1 265 ? 120.780 115.428 127.406 1.00 78.34 285 VAL A C 1
ATOM 1925 O O . VAL A 1 265 ? 121.459 115.039 128.366 1.00 83.45 285 VAL A O 1
ATOM 1929 N N . PRO A 1 266 ? 121.346 116.066 126.377 1.00 72.91 286 PRO A N 1
ATOM 1930 C CA . PRO A 1 266 ? 122.766 116.443 126.468 1.00 76.34 286 PRO A CA 1
ATOM 1931 C C . PRO A 1 266 ? 123.071 117.351 127.645 1.00 79.94 286 PRO A C 1
ATOM 1932 O O . PRO A 1 266 ? 124.134 117.220 128.264 1.00 80.77 286 PRO A O 1
ATOM 1936 N N . TYR A 1 267 ? 122.165 118.276 127.972 1.00 82.94 287 TYR A N 1
ATOM 1937 C CA . TYR A 1 267 ? 122.415 119.199 129.076 1.00 81.83 287 TYR A CA 1
ATOM 1938 C C . TYR A 1 267 ? 122.501 118.458 130.404 1.00 79.16 287 TYR A C 1
ATOM 1939 O O . TYR A 1 267 ? 123.406 118.705 131.209 1.00 82.46 287 TYR A O 1
ATOM 1948 N N . TYR A 1 268 ? 121.565 117.540 130.650 1.00 78.53 288 TYR A N 1
ATOM 1949 C CA . TYR A 1 268 ? 121.568 116.800 131.904 1.00 80.76 288 TYR A CA 1
ATOM 1950 C C . TYR A 1 268 ? 122.750 115.848 132.009 1.00 85.54 288 TYR A C 1
ATOM 1951 O O . TYR A 1 268 ? 123.080 115.411 133.117 1.00 95.10 288 TYR A O 1
ATOM 1960 N N . SER A 1 269 ? 123.392 115.520 130.891 1.00 80.13 289 SER A N 1
ATOM 1961 C CA . SER A 1 269 ? 124.492 114.566 130.896 1.00 86.02 289 SER A CA 1
ATOM 1962 C C . SER A 1 269 ? 125.852 115.239 130.995 1.00 87.07 289 SER A C 1
ATOM 1963 O O . SER A 1 269 ? 126.786 114.650 131.551 1.00 90.70 289 SER A O 1
ATOM 1966 N N . LEU A 1 270 ? 125.984 116.457 130.473 1.00 84.86 290 LEU A N 1
ATOM 1967 C CA . LEU A 1 270 ? 127.277 117.119 130.347 1.00 83.14 290 LEU A CA 1
ATOM 1968 C C . LEU A 1 270 ? 127.541 118.145 131.439 1.00 85.24 290 LEU A C 1
ATOM 1969 O O . LEU A 1 270 ? 128.664 118.223 131.944 1.00 86.71 290 LEU A O 1
ATOM 1974 N N . ASN A 1 271 ? 126.542 118.936 131.813 1.00 84.40 291 ASN A N 1
ATOM 1975 C CA . ASN A 1 271 ? 126.790 120.067 132.695 1.00 88.11 291 ASN A CA 1
ATOM 1976 C C . ASN A 1 271 ? 127.351 119.578 134.028 1.00 97.54 291 ASN A C 1
ATOM 1977 O O . ASN A 1 271 ? 126.755 118.693 134.658 1.00 100.70 291 ASN A O 1
ATOM 1982 N N . PRO A 1 272 ? 128.483 120.117 134.490 1.00 102.14 292 PRO A N 1
ATOM 1983 C CA . PRO A 1 272 ? 129.079 119.600 135.733 1.00 104.27 292 PRO A CA 1
ATOM 1984 C C . PRO A 1 272 ? 128.183 119.738 136.951 1.00 104.93 292 PRO A C 1
ATOM 1985 O O . PRO A 1 272 ? 128.214 118.865 137.828 1.00 105.07 292 PRO A O 1
ATOM 1989 N N . ASP A 1 273 ? 127.383 120.803 137.041 1.00 106.50 293 ASP A N 1
ATOM 1990 C CA . ASP A 1 273 ? 126.525 120.979 138.207 1.00 106.05 293 ASP A CA 1
ATOM 1991 C C . ASP A 1 273 ? 125.426 119.928 138.286 1.00 108.84 293 ASP A C 1
ATOM 1992 O O . ASP A 1 273 ? 124.852 119.734 139.363 1.00 105.18 293 ASP A O 1
ATOM 1997 N N . THR A 1 274 ? 125.125 119.245 137.180 1.00 110.72 294 THR A N 1
ATOM 1998 C CA . THR A 1 274 ? 124.212 118.109 137.197 1.00 111.25 294 THR A CA 1
ATOM 1999 C C . THR A 1 274 ? 122.895 118.487 137.866 1.00 109.49 294 THR A C 1
ATOM 2000 O O . THR A 1 274 ? 122.640 118.081 139.007 1.00 108.64 294 THR A O 1
ATOM 2004 N N . PRO A 1 275 ? 122.038 119.264 137.200 1.00 107.10 295 PRO A N 1
ATOM 2005 C CA . PRO A 1 275 ? 120.799 119.705 137.860 1.00 106.03 295 PRO A CA 1
ATOM 2006 C C . PRO A 1 275 ? 119.913 118.559 138.310 1.00 108.57 295 PRO A C 1
ATOM 2007 O O . PRO A 1 275 ? 119.232 118.682 139.336 1.00 111.41 295 PRO A O 1
ATOM 2011 N N . ILE A 1 276 ? 119.893 117.448 137.571 1.00 108.55 296 ILE A N 1
ATOM 2012 C CA . ILE A 1 276 ? 119.079 116.304 137.974 1.00 109.13 296 ILE A CA 1
ATOM 2013 C C . ILE A 1 276 ? 119.517 115.806 139.345 1.00 110.21 296 ILE A C 1
ATOM 2014 O O . ILE A 1 276 ? 118.696 115.617 140.251 1.00 109.16 296 ILE A O 1
ATOM 2019 N N . SER A 1 277 ? 120.822 115.587 139.518 1.00 112.28 297 SER A N 1
ATOM 2020 C CA . SER A 1 277 ? 121.328 115.141 140.811 1.00 113.09 297 SER A CA 1
ATOM 2021 C C . SER A 1 277 ? 121.115 116.204 141.880 1.00 111.33 297 SER A C 1
ATOM 2022 O O . SER A 1 277 ? 120.719 115.891 143.009 1.00 110.26 297 SER A O 1
ATOM 2025 N N . SER A 1 278 ? 121.369 117.471 141.543 1.00 110.17 298 SER A N 1
ATOM 2026 C CA . SER A 1 278 ? 121.170 118.543 142.511 1.00 109.96 298 SER A CA 1
ATOM 2027 C C . SER A 1 278 ? 119.708 118.665 142.913 1.00 110.13 298 SER A C 1
ATOM 2028 O O . SER A 1 278 ? 119.404 119.124 144.020 1.00 109.42 298 SER A O 1
ATOM 2031 N N . ALA A 1 279 ? 118.791 118.264 142.033 1.00 110.30 299 ALA A N 1
ATOM 2032 C CA . ALA A 1 279 ? 117.366 118.358 142.311 1.00 111.58 299 ALA A CA 1
ATOM 2033 C C . ALA A 1 279 ? 116.798 117.098 142.949 1.00 114.06 299 ALA A C 1
ATOM 2034 O O . ALA A 1 279 ? 115.770 117.178 143.631 1.00 114.03 299 ALA A O 1
ATOM 2036 N N . PHE A 1 280 ? 117.435 115.942 142.744 1.00 115.07 300 PHE A N 1
ATOM 2037 C CA . PHE A 1 280 ? 116.935 114.679 143.272 1.00 113.69 300 PHE A CA 1
ATOM 2038 C C . PHE A 1 280 ? 117.989 113.905 144.054 1.00 111.09 300 PHE A C 1
ATOM 2039 O O . PHE A 1 280 ? 117.731 112.763 144.451 1.00 108.10 300 PHE A O 1
ATOM 2047 N N . GLY A 1 281 ? 119.164 114.487 144.285 1.00 112.59 301 GLY A N 1
ATOM 2048 C CA . GLY A 1 281 ? 120.133 113.868 145.169 1.00 114.01 301 GLY A CA 1
ATOM 2049 C C . GLY A 1 281 ? 120.990 112.819 144.479 1.00 114.63 301 GLY A C 1
ATOM 2050 O O . GLY A 1 281 ? 121.260 112.882 143.278 1.00 114.24 301 GLY A O 1
ATOM 2051 N N . ASP A 1 282 ? 121.422 111.834 145.270 1.00 115.74 302 ASP A N 1
ATOM 2052 C CA . ASP A 1 282 ? 122.368 110.838 144.777 1.00 114.36 302 ASP A CA 1
ATOM 2053 C C . ASP A 1 282 ? 121.775 110.021 143.636 1.00 112.10 302 ASP A C 1
ATOM 2054 O O . ASP A 1 282 ? 122.469 109.719 142.657 1.00 110.36 302 ASP A O 1
ATOM 2059 N N . SER A 1 283 ? 120.499 109.644 143.746 1.00 112.76 303 SER A N 1
ATOM 2060 C CA . SER A 1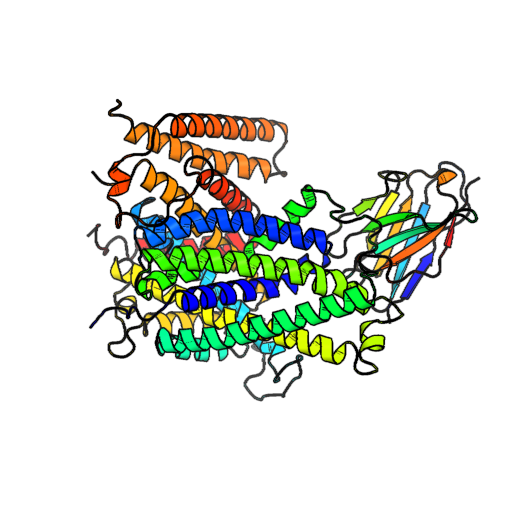 283 ? 119.876 108.829 142.707 1.00 112.57 303 SER A CA 1
ATOM 2061 C C . SER A 1 283 ? 120.078 109.453 141.333 1.00 110.04 303 SER A C 1
ATOM 2062 O O . SER A 1 283 ? 120.508 108.783 140.387 1.00 109.02 303 SER A O 1
ATOM 2065 N N . GLY A 1 284 ? 119.781 110.743 141.210 1.00 110.62 304 GLY A N 1
ATOM 2066 C CA . GLY A 1 284 ? 120.084 111.454 139.982 1.00 109.47 304 GLY A CA 1
ATOM 2067 C C . GLY A 1 284 ? 119.437 110.813 138.772 1.00 106.40 304 GLY A C 1
ATOM 2068 O O . GLY A 1 284 ? 118.264 110.424 138.789 1.00 105.62 304 GLY A O 1
ATOM 2069 N N . MET A 1 285 ? 120.222 110.695 137.700 1.00 103.96 305 MET A N 1
ATOM 2070 C CA . MET A 1 285 ? 119.695 110.228 136.425 1.00 102.87 305 MET A CA 1
ATOM 2071 C C . MET A 1 285 ? 119.264 108.769 136.465 1.00 104.08 305 MET A C 1
ATOM 2072 O O . MET A 1 285 ? 118.550 108.326 135.560 1.00 105.16 305 MET A O 1
ATOM 2077 N N . GLN A 1 286 ? 119.676 108.011 137.484 1.00 105.65 306 GLN A N 1
ATOM 2078 C CA . GLN A 1 286 ? 119.340 106.591 137.525 1.00 107.63 306 GLN A CA 1
ATOM 2079 C C . GLN A 1 286 ? 117.831 106.386 137.504 1.00 103.33 306 GLN A C 1
ATOM 2080 O O . GLN A 1 286 ? 117.315 105.561 136.742 1.00 102.48 306 GLN A O 1
ATOM 2086 N N . TRP A 1 287 ? 117.103 107.132 138.338 1.00 102.39 307 TRP A N 1
ATOM 2087 C CA . TRP A 1 287 ? 115.648 107.054 138.303 1.00 101.00 307 TRP A CA 1
ATOM 2088 C C . TRP A 1 287 ? 115.088 107.718 137.052 1.00 98.98 307 TRP A C 1
ATOM 2089 O O . TRP A 1 287 ? 114.082 107.254 136.504 1.00 99.84 307 TRP A O 1
ATOM 2100 N N . ALA A 1 288 ? 115.718 108.800 136.590 1.00 98.76 308 ALA A N 1
ATOM 2101 C CA . ALA A 1 288 ? 115.273 109.441 135.357 1.00 96.81 308 ALA A CA 1
ATOM 2102 C C . ALA A 1 288 ? 115.429 108.505 134.166 1.00 96.72 308 ALA A C 1
ATOM 2103 O O . ALA A 1 288 ? 114.540 108.420 133.311 1.00 95.44 308 ALA A O 1
ATOM 2105 N N . ALA A 1 289 ? 116.559 107.798 134.091 1.00 99.39 309 ALA A N 1
ATOM 2106 C CA . ALA A 1 289 ? 116.745 106.823 133.024 1.00 95.76 309 ALA A CA 1
ATOM 2107 C C . ALA A 1 289 ? 115.715 105.706 133.119 1.00 92.06 309 ALA A C 1
ATOM 2108 O O . ALA A 1 289 ? 115.18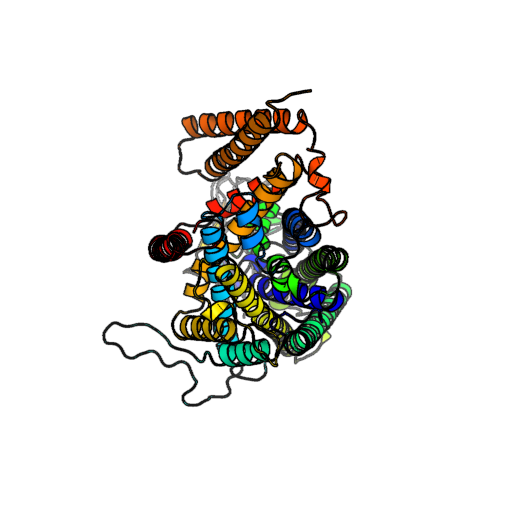9 105.249 132.099 1.00 90.17 309 ALA A O 1
ATOM 2110 N N . TYR A 1 290 ? 115.409 105.256 134.338 1.00 94.51 310 TYR A N 1
ATOM 2111 C CA . TYR A 1 290 ? 114.384 104.233 134.506 1.00 93.50 310 TYR A CA 1
ATOM 2112 C C . TYR A 1 290 ? 113.032 104.724 134.008 1.00 92.45 310 TYR A C 1
ATOM 2113 O O . TYR A 1 290 ? 112.307 103.987 133.333 1.00 95.56 310 TYR A O 1
ATOM 2122 N N . ILE A 1 291 ? 112.674 105.968 134.328 1.00 91.69 311 ILE A N 1
ATOM 2123 C CA . ILE A 1 291 ? 111.379 106.494 133.907 1.00 89.45 311 ILE A CA 1
ATOM 2124 C C . ILE A 1 291 ? 111.327 106.637 132.391 1.00 90.59 311 ILE A C 1
ATOM 2125 O O . ILE A 1 291 ? 110.316 106.309 131.755 1.00 91.70 311 ILE A O 1
ATOM 2130 N N . LEU A 1 292 ? 112.405 107.142 131.787 1.00 89.96 312 LEU A N 1
ATOM 2131 C CA . LEU A 1 292 ? 112.432 107.283 130.335 1.00 88.51 312 LEU A CA 1
ATOM 2132 C C . LEU A 1 292 ? 112.343 105.924 129.651 1.00 87.50 312 LEU A C 1
ATOM 2133 O O . LEU A 1 292 ? 111.629 105.768 128.653 1.00 85.58 312 LEU A O 1
ATOM 2138 N N . THR A 1 293 ? 113.062 104.927 130.173 1.00 89.33 313 THR A N 1
ATOM 2139 C CA . THR A 1 293 ? 112.974 103.583 129.615 1.00 87.04 313 THR A CA 1
ATOM 2140 C C . THR A 1 293 ? 111.571 103.016 129.773 1.00 84.03 313 THR A C 1
ATOM 2141 O O . THR A 1 293 ? 111.061 102.345 128.871 1.00 84.61 313 THR A O 1
ATOM 2145 N N . THR A 1 294 ? 110.931 103.269 130.916 1.00 85.02 314 THR A N 1
ATOM 2146 C CA . THR A 1 294 ? 109.563 102.805 131.114 1.00 86.88 314 THR A CA 1
ATOM 2147 C C . THR A 1 294 ? 108.631 103.415 130.076 1.00 85.17 314 THR A C 1
ATOM 2148 O O . THR A 1 294 ? 107.817 102.713 129.465 1.00 86.61 314 THR A O 1
ATOM 2152 N N . GLY A 1 295 ? 108.744 104.725 129.860 1.00 82.23 315 GLY A N 1
ATOM 2153 C CA . GLY A 1 295 ? 107.900 105.370 128.866 1.00 78.46 315 GLY A CA 1
ATOM 2154 C C . GLY A 1 295 ? 108.142 104.827 127.471 1.00 81.05 315 GLY A C 1
ATOM 2155 O O . GLY A 1 295 ? 107.199 104.524 126.732 1.00 81.98 315 GLY A O 1
ATOM 2156 N N . ALA A 1 296 ? 109.415 104.686 127.095 1.00 81.23 316 ALA A N 1
ATOM 2157 C CA . ALA A 1 296 ? 109.744 104.181 125.768 1.00 74.27 316 ALA A CA 1
ATOM 2158 C C . ALA A 1 296 ? 109.217 102.766 125.572 1.00 78.12 316 ALA A C 1
ATOM 2159 O O . ALA A 1 296 ? 108.651 102.446 124.521 1.00 77.63 316 ALA A O 1
ATOM 2161 N N . ILE A 1 297 ? 109.392 101.904 126.575 1.00 77.61 317 ILE A N 1
ATOM 2162 C CA . ILE A 1 297 ? 108.968 100.516 126.442 1.00 74.65 317 ILE A CA 1
ATOM 2163 C C . ILE A 1 297 ? 107.450 100.425 126.391 1.00 76.73 317 ILE A C 1
ATOM 2164 O O . ILE A 1 297 ? 106.892 99.630 125.629 1.00 80.00 317 ILE A O 1
ATOM 2169 N N . THR A 1 298 ? 106.754 101.229 127.198 1.00 72.94 318 THR A N 1
ATOM 2170 C CA . THR A 1 298 ? 105.297 101.222 127.138 1.00 71.81 318 THR A CA 1
ATOM 2171 C C . THR A 1 298 ? 104.807 101.682 125.771 1.00 76.75 318 THR A C 1
ATOM 2172 O O . THR A 1 298 ? 103.881 101.089 125.203 1.00 80.26 318 THR A O 1
ATOM 2176 N N . ALA A 1 299 ? 105.421 102.733 125.219 1.00 76.00 319 ALA A N 1
ATOM 2177 C CA . ALA A 1 299 ? 105.028 103.197 123.892 1.00 68.99 319 ALA A CA 1
ATOM 2178 C C . ALA A 1 299 ? 105.278 102.126 122.839 1.00 69.41 319 ALA A C 1
ATOM 2179 O O . ALA A 1 299 ? 104.428 101.880 121.971 1.00 71.42 319 ALA A O 1
ATOM 2181 N N . LEU A 1 300 ? 106.446 101.484 122.893 1.00 68.97 320 LEU A N 1
ATOM 2182 C CA . LEU A 1 300 ? 106.765 100.457 121.911 1.00 68.78 320 LEU A CA 1
ATOM 2183 C C . LEU A 1 300 ? 105.809 99.278 122.021 1.00 70.67 320 LEU A C 1
ATOM 2184 O O . LEU A 1 300 ? 105.387 98.720 121.005 1.00 70.77 320 LEU A O 1
ATOM 2189 N N . CYS A 1 301 ? 105.453 98.882 123.245 1.00 71.46 321 CYS A N 1
ATOM 2190 C CA . CYS A 1 301 ? 104.492 97.798 123.418 1.00 69.28 321 CYS A CA 1
ATOM 2191 C C . CYS A 1 301 ? 103.119 98.185 122.881 1.00 74.12 321 CYS A C 1
ATOM 2192 O O . CYS A 1 301 ? 102.437 97.368 122.250 1.00 74.35 321 CYS A O 1
ATOM 2195 N N . ALA A 1 302 ? 102.695 99.428 123.122 1.00 74.85 322 ALA A N 1
ATOM 2196 C CA . ALA A 1 302 ? 101.412 99.876 122.592 1.00 70.42 322 ALA A CA 1
ATOM 2197 C C . ALA A 1 302 ? 101.399 99.819 121.071 1.00 71.11 322 ALA A C 1
ATOM 2198 O O . ALA A 1 302 ? 100.427 99.352 120.464 1.00 74.08 322 ALA A O 1
ATOM 2200 N N . SER A 1 303 ? 102.478 100.277 120.434 1.00 71.04 323 SER A N 1
ATOM 2201 C CA . SER A 1 303 ? 102.528 100.226 118.976 1.00 68.74 323 SER A CA 1
ATOM 2202 C C . SER A 1 303 ? 102.628 98.797 118.466 1.00 68.68 323 SER A C 1
ATOM 2203 O O . SER A 1 303 ? 102.086 98.484 117.401 1.00 67.30 323 SER A O 1
ATOM 2206 N N . LEU A 1 304 ? 103.326 97.923 119.191 1.00 70.04 324 LEU A N 1
ATOM 2207 C CA . LEU A 1 304 ? 103.374 96.519 118.804 1.00 70.71 324 LEU A CA 1
ATOM 2208 C C . LEU A 1 304 ? 101.982 95.911 118.823 1.00 70.00 324 LEU A C 1
ATOM 2209 O O . LEU A 1 304 ? 101.604 95.165 117.913 1.00 69.27 324 LEU A O 1
ATOM 2214 N N . LEU A 1 305 ? 101.203 96.222 119.859 1.00 68.90 325 LEU A N 1
ATOM 2215 C CA . LEU A 1 305 ? 99.822 95.757 119.912 1.00 67.50 325 LEU A CA 1
ATOM 2216 C C . LEU A 1 305 ? 99.006 96.329 118.760 1.00 65.51 325 LEU A C 1
ATOM 2217 O O . LEU A 1 305 ? 98.199 95.621 118.147 1.00 63.62 325 LEU A O 1
ATOM 2222 N N . GLY A 1 306 ? 99.201 97.613 118.456 1.00 67.22 326 GLY A N 1
ATOM 2223 C CA . GLY A 1 306 ? 98.406 98.250 117.419 1.00 64.54 326 GLY A CA 1
ATOM 2224 C C . GLY A 1 306 ? 98.706 97.747 116.018 1.00 64.96 326 GLY A C 1
ATOM 2225 O O . GLY A 1 306 ? 97.796 97.601 115.197 1.00 67.93 326 GLY A O 1
ATOM 2226 N N . SER A 1 307 ? 99.979 97.479 115.722 1.00 66.99 327 SER A N 1
ATOM 2227 C CA . SER A 1 307 ? 100.386 97.261 114.336 1.00 67.24 327 SER A CA 1
ATOM 2228 C C . SER A 1 307 ? 99.690 96.049 113.728 1.00 64.77 327 SER A C 1
ATOM 2229 O O . SER A 1 307 ? 99.082 96.143 112.656 1.00 63.46 327 SER A O 1
ATOM 2232 N N . LEU A 1 308 ? 99.762 94.908 114.395 1.00 65.57 328 LEU A N 1
ATOM 2233 C CA . LEU A 1 308 ? 99.295 93.663 113.789 1.00 64.55 328 LEU A CA 1
ATOM 2234 C C . LEU A 1 308 ? 97.776 93.589 113.643 1.00 65.29 328 LEU A C 1
ATOM 2235 O O . LEU A 1 308 ? 97.299 92.526 113.227 1.00 62.74 328 LEU A O 1
ATOM 2240 N N . LEU A 1 309 ? 96.998 94.625 113.952 1.00 65.41 329 LEU A N 1
ATOM 2241 C CA . LEU A 1 309 ? 95.554 94.594 113.754 1.00 60.82 329 LEU A CA 1
ATOM 2242 C C . LEU A 1 309 ? 95.127 95.131 112.395 1.00 58.06 329 LEU A C 1
ATOM 2243 O O . LEU A 1 309 ? 93.931 95.113 112.089 1.00 59.75 329 LEU A O 1
ATOM 2248 N N . ALA A 1 310 ? 96.066 95.600 111.575 1.00 54.68 330 ALA A N 1
ATOM 2249 C CA . ALA A 1 310 ? 95.748 96.105 110.246 1.00 52.11 330 ALA A CA 1
ATOM 2250 C C . ALA A 1 310 ? 95.826 95.010 109.188 1.00 54.91 330 ALA A C 1
ATOM 2251 O O . ALA A 1 310 ? 94.896 94.843 108.393 1.00 55.44 330 ALA A O 1
ATOM 2253 N N . GLN A 1 311 ? 96.926 94.260 109.170 1.00 57.23 331 GLN A N 1
ATOM 2254 C CA . GLN A 1 311 ? 97.133 93.233 108.149 1.00 50.04 331 GLN A CA 1
ATOM 2255 C C . GLN A 1 311 ? 95.980 92.248 108.047 1.00 51.70 331 GLN A C 1
ATOM 2256 O O . GLN A 1 311 ? 95.558 91.947 106.920 1.00 60.63 331 GLN A O 1
ATOM 2262 N N . PRO A 1 312 ? 95.455 91.689 109.139 1.00 48.61 332 PRO A N 1
ATOM 2263 C CA . PRO A 1 312 ? 94.278 90.820 108.995 1.00 54.32 332 PRO A CA 1
ATOM 2264 C C . PRO A 1 312 ? 93.120 91.498 108.288 1.00 59.01 332 PRO A C 1
ATOM 2265 O O . PRO A 1 312 ? 92.429 90.851 107.495 1.00 66.83 332 PRO A O 1
ATOM 2269 N N . ARG A 1 313 ? 92.893 92.790 108.534 1.00 54.08 333 ARG A N 1
ATOM 2270 C CA . ARG A 1 313 ? 91.819 93.490 107.836 1.00 51.08 333 ARG A CA 1
ATOM 2271 C C . ARG A 1 313 ? 92.103 93.595 106.342 1.00 56.46 333 ARG A C 1
ATOM 2272 O O . ARG A 1 313 ? 91.205 93.389 105.515 1.00 65.48 333 ARG A O 1
ATOM 2280 N N . ILE A 1 314 ? 93.345 93.919 105.975 1.00 56.32 334 ILE A N 1
ATOM 2281 C CA . ILE A 1 314 ? 93.700 94.010 104.561 1.00 56.41 334 ILE A CA 1
ATOM 2282 C C . ILE A 1 314 ? 93.509 92.661 103.884 1.00 57.33 334 ILE A C 1
ATOM 2283 O O . ILE A 1 314 ? 92.971 92.576 102.774 1.00 58.63 334 ILE A O 1
ATOM 2288 N N . PHE A 1 315 ? 93.961 91.587 104.535 1.00 58.84 335 PHE A N 1
ATOM 2289 C CA . PHE A 1 315 ? 93.796 90.252 103.970 1.00 57.60 335 PHE A CA 1
ATOM 2290 C C . PHE A 1 315 ? 92.325 89.889 103.847 1.00 61.57 335 PHE A C 1
ATOM 2291 O O . PHE A 1 315 ? 91.912 89.263 102.864 1.00 68.15 335 PHE A O 1
ATOM 2299 N N . MET A 1 316 ? 91.519 90.253 104.845 1.00 58.71 336 MET A N 1
ATOM 2300 C CA . MET A 1 316 ? 90.092 89.978 104.770 1.00 62.78 336 MET A CA 1
ATOM 2301 C C . MET A 1 316 ? 89.474 90.681 103.573 1.00 65.24 336 MET A C 1
ATOM 2302 O O . MET A 1 316 ? 88.687 90.083 102.832 1.00 71.87 336 MET A O 1
ATOM 2307 N N . ALA A 1 317 ? 89.830 91.948 103.357 1.00 58.94 337 ALA A N 1
ATOM 2308 C CA . ALA A 1 317 ? 89.307 92.669 102.200 1.00 61.53 337 ALA A CA 1
ATOM 2309 C C . ALA A 1 317 ? 89.760 92.021 100.898 1.00 67.52 337 ALA A C 1
ATOM 2310 O O . ALA A 1 317 ? 88.960 91.840 99.971 1.00 72.46 337 ALA A O 1
ATOM 2312 N N . MET A 1 318 ? 91.043 91.663 100.810 1.00 68.15 338 MET A N 1
ATOM 2313 C CA . MET A 1 318 ? 91.564 91.044 99.595 1.00 63.03 338 MET A CA 1
ATOM 2314 C C . MET A 1 318 ? 90.817 89.756 99.278 1.00 65.81 338 MET A C 1
ATOM 2315 O O . MET A 1 318 ? 90.362 89.547 98.148 1.00 73.13 338 MET A O 1
ATOM 2320 N N . ALA A 1 319 ? 90.676 88.879 100.272 1.00 66.93 339 ALA A N 1
ATOM 2321 C CA . ALA A 1 319 ? 89.977 87.619 100.051 1.00 69.69 339 ALA A CA 1
ATOM 2322 C C . ALA A 1 319 ? 88.510 87.851 99.718 1.00 73.89 339 ALA A C 1
ATOM 2323 O O . ALA A 1 319 ? 87.945 87.163 98.860 1.00 78.98 339 ALA A O 1
ATOM 2325 N N . ARG A 1 320 ? 87.874 88.816 100.386 1.00 72.31 340 ARG A N 1
ATOM 2326 C CA . ARG A 1 320 ? 86.475 89.110 100.105 1.00 71.99 340 ARG A CA 1
ATOM 2327 C C . ARG A 1 320 ? 86.288 89.545 98.659 1.00 74.37 340 ARG A C 1
ATOM 2328 O O . ARG A 1 320 ? 85.329 89.132 97.998 1.00 82.23 340 ARG A O 1
ATOM 2336 N N . ASP A 1 321 ? 87.198 90.375 98.147 1.00 77.29 341 ASP A N 1
ATOM 2337 C CA . ASP A 1 321 ? 87.117 90.750 96.740 1.00 82.28 341 ASP A CA 1
ATOM 2338 C C . ASP A 1 321 ? 87.514 89.579 95.845 1.00 83.12 341 ASP A C 1
ATOM 2339 O O . ASP A 1 321 ? 86.876 89.340 94.814 1.00 88.49 341 ASP A O 1
ATOM 2344 N N . GLY A 1 322 ? 88.553 88.833 96.226 1.00 79.34 342 GLY A N 1
ATOM 2345 C CA . GLY A 1 322 ? 88.884 87.596 95.544 1.00 78.68 342 GLY A CA 1
ATOM 2346 C C . GLY A 1 322 ? 90.340 87.368 95.184 1.00 78.72 342 GLY A C 1
ATOM 2347 O O . GLY A 1 322 ? 90.659 86.360 94.547 1.00 83.90 342 GLY A O 1
ATOM 2348 N N . LEU A 1 323 ? 91.237 88.269 95.574 1.00 75.89 343 LEU A N 1
ATOM 2349 C CA . LEU A 1 323 ? 92.645 88.111 95.227 1.00 70.76 343 LEU A CA 1
ATOM 2350 C C . LEU A 1 323 ? 93.389 87.165 96.159 1.00 69.76 343 LEU A C 1
ATOM 2351 O O . LEU A 1 323 ? 94.570 86.891 95.920 1.00 70.72 343 LEU A O 1
ATOM 2356 N N . LEU A 1 324 ? 92.745 86.672 97.206 1.00 72.41 344 LEU A N 1
ATOM 2357 C CA . LEU A 1 324 ? 93.345 85.740 98.145 1.00 69.29 344 LEU A CA 1
ATOM 2358 C C . LEU A 1 324 ? 92.329 84.654 98.452 1.00 76.01 344 LEU A C 1
ATOM 2359 O O . LEU A 1 324 ? 91.120 84.869 98.308 1.00 81.71 344 LEU A O 1
ATOM 2364 N N . PRO A 1 325 ? 92.783 83.477 98.877 1.00 75.74 345 PRO A N 1
ATOM 2365 C CA . PRO A 1 325 ? 91.840 82.385 99.133 1.00 76.64 345 PRO A CA 1
ATOM 2366 C C . PRO A 1 325 ? 90.878 82.738 100.255 1.00 75.11 345 PRO A C 1
ATOM 2367 O O . PRO A 1 325 ? 91.191 83.527 101.149 1.00 77.70 345 PRO A O 1
ATOM 2371 N N . ALA A 1 326 ? 89.686 82.140 100.199 1.00 76.82 346 ALA A N 1
ATOM 2372 C CA . ALA A 1 326 ? 88.677 82.384 101.222 1.00 78.84 346 ALA A CA 1
ATOM 2373 C C . ALA A 1 326 ? 89.164 82.024 102.619 1.00 80.62 346 ALA A C 1
ATOM 2374 O O . ALA A 1 326 ? 88.494 82.368 103.599 1.00 83.45 346 ALA A O 1
ATOM 2376 N N . PHE A 1 327 ? 90.303 81.339 102.731 1.00 79.29 347 PHE A N 1
ATOM 2377 C CA . PHE A 1 327 ? 90.898 81.083 104.037 1.00 78.11 347 PHE A CA 1
ATOM 2378 C C . PHE A 1 327 ? 91.086 82.376 104.820 1.00 76.67 347 PHE A C 1
ATOM 2379 O O . PHE A 1 327 ? 90.911 82.402 106.043 1.00 79.64 347 PHE A O 1
ATOM 2387 N N . PHE A 1 328 ? 91.439 83.463 104.131 1.00 68.70 348 PHE A N 1
ATOM 2388 C CA . PHE A 1 328 ? 91.623 84.753 104.784 1.00 64.92 348 PHE A CA 1
ATOM 2389 C C . PHE A 1 328 ? 90.320 85.514 104.985 1.00 69.19 348 PHE A C 1
ATOM 2390 O O . PHE A 1 328 ? 90.314 86.512 105.714 1.00 73.35 348 PHE A O 1
ATOM 2398 N N . SER A 1 329 ? 89.224 85.080 104.365 1.00 72.92 349 SER A N 1
ATOM 2399 C CA . SER A 1 329 ? 87.983 85.844 104.381 1.00 72.89 349 SER A CA 1
ATOM 2400 C C . SER A 1 329 ? 87.134 85.539 105.611 1.00 75.82 349 SER A C 1
ATOM 2401 O O . SER A 1 329 ? 86.729 86.457 106.330 1.00 77.83 349 SER A O 1
ATOM 2404 N N . GLU A 1 330 ? 86.848 84.260 105.853 1.00 83.30 350 GLU A N 1
ATOM 2405 C CA . GLU A 1 330 ? 85.987 83.873 106.962 1.00 88.88 350 GLU A CA 1
ATOM 2406 C C . GLU A 1 330 ? 86.470 84.497 108.265 1.00 90.40 350 GLU A C 1
ATOM 2407 O O . GLU A 1 330 ? 87.668 84.703 108.477 1.00 90.13 350 GLU A O 1
ATOM 2413 N N . ILE A 1 331 ? 85.515 84.795 109.145 1.00 92.58 351 ILE A N 1
ATOM 2414 C CA . ILE A 1 331 ? 85.791 85.357 110.458 1.00 91.12 351 ILE A CA 1
ATOM 2415 C C . ILE A 1 331 ? 85.267 84.393 111.514 1.00 91.28 351 ILE A C 1
ATOM 2416 O O . ILE A 1 331 ? 84.452 83.509 111.237 1.00 94.17 351 ILE A O 1
ATOM 2421 N N . SER A 1 332 ? 85.746 84.575 112.738 1.00 88.50 352 SER A N 1
ATOM 2422 C CA . SER A 1 332 ? 85.349 83.691 113.823 1.00 91.40 352 SER A CA 1
ATOM 2423 C C . SER A 1 332 ? 83.854 83.830 114.093 1.00 95.66 352 SER A C 1
ATOM 2424 O O . SER A 1 332 ? 83.354 84.957 114.215 1.00 97.94 352 SER A O 1
ATOM 2427 N N . PRO A 1 333 ? 83.109 82.727 114.191 1.00 97.83 353 PRO A N 1
ATOM 2428 C CA . PRO A 1 333 ? 81.684 82.843 114.538 1.00 100.44 353 PRO A CA 1
ATOM 2429 C C . PRO A 1 333 ? 81.450 83.395 115.930 1.00 101.96 353 PRO A C 1
ATOM 2430 O O . PRO A 1 333 ? 80.380 83.959 116.187 1.00 104.98 353 PRO A O 1
ATOM 2434 N N . ARG A 1 334 ? 82.417 83.250 116.835 1.00 101.01 354 ARG A N 1
ATOM 2435 C CA . ARG A 1 334 ? 82.284 83.686 118.219 1.00 99.53 354 ARG A CA 1
ATOM 2436 C C . ARG A 1 334 ? 82.930 85.043 118.468 1.00 99.82 354 ARG A C 1
ATOM 2437 O O . ARG A 1 334 ? 82.314 85.920 119.080 1.00 100.73 354 ARG A O 1
ATOM 2445 N N . THR A 1 335 ? 84.163 85.234 118.005 1.00 97.93 355 THR A N 1
ATOM 2446 C CA . THR A 1 335 ? 84.902 86.460 118.269 1.00 93.64 355 THR A CA 1
ATOM 2447 C C . THR A 1 335 ? 84.626 87.556 117.248 1.00 92.22 355 THR A C 1
ATOM 2448 O O . THR A 1 335 ? 84.994 88.711 117.487 1.00 91.45 355 THR A O 1
ATOM 2452 N N . GLN A 1 336 ? 83.984 87.225 116.131 1.00 94.88 356 GLN A N 1
ATOM 2453 C CA . GLN A 1 336 ? 83.633 88.196 115.095 1.00 94.10 356 GLN A CA 1
ATOM 2454 C C . GLN A 1 336 ? 84.848 89.000 114.640 1.00 90.51 356 GLN A C 1
ATOM 2455 O O . GLN A 1 336 ? 84.782 90.219 114.466 1.00 90.24 356 GLN A O 1
ATOM 2461 N N . VAL A 1 337 ? 85.970 88.316 114.447 1.00 89.08 357 VAL A N 1
ATOM 2462 C CA . VAL A 1 337 ? 87.216 88.977 114.070 1.00 84.50 357 VAL A CA 1
ATOM 2463 C C . VAL A 1 337 ? 88.023 88.006 113.217 1.00 87.35 357 VAL A C 1
ATOM 2464 O O . VAL A 1 337 ? 87.985 86.795 113.477 1.00 92.50 357 VAL A O 1
ATOM 2468 N N . PRO A 1 338 ? 88.741 88.464 112.180 1.00 82.12 358 PRO A N 1
ATOM 2469 C CA . PRO A 1 338 ? 89.654 87.554 111.478 1.00 78.29 358 PRO A CA 1
ATOM 2470 C C . PRO A 1 338 ? 90.490 86.770 112.476 1.00 82.24 358 PRO A C 1
ATOM 2471 O O . PRO A 1 338 ? 91.248 87.366 113.248 1.00 82.95 358 PRO A O 1
ATOM 2475 N N . VAL A 1 339 ? 90.372 85.445 112.475 1.00 83.16 359 VAL A N 1
ATOM 2476 C CA . VAL A 1 339 ? 91.131 84.591 113.376 1.00 81.72 359 VAL A CA 1
ATOM 2477 C C . VAL A 1 339 ? 92.128 83.728 112.617 1.00 84.06 359 VAL A C 1
ATOM 2478 O O . VAL A 1 339 ? 93.259 83.539 113.070 1.00 81.84 359 VAL A O 1
ATOM 2482 N N . LYS A 1 340 ? 91.758 83.270 111.423 1.00 84.37 360 LYS A N 1
ATOM 2483 C CA . LYS A 1 340 ? 92.676 82.464 110.630 1.00 78.49 360 LYS A CA 1
ATOM 2484 C C . LYS A 1 340 ? 93.665 83.366 109.910 1.00 75.26 360 LYS A C 1
ATOM 2485 O O . LYS A 1 340 ? 94.871 83.102 109.908 1.00 75.12 360 LYS A O 1
ATOM 2491 N N . SER A 1 341 ? 93.174 84.451 109.312 1.00 74.45 361 SER A N 1
ATOM 2492 C CA . SER A 1 341 ? 94.084 85.400 108.687 1.00 70.60 361 SER A CA 1
ATOM 2493 C C . SER A 1 341 ? 94.966 86.058 109.738 1.00 71.95 361 SER A C 1
ATOM 2494 O O . SER A 1 341 ? 96.165 86.263 109.514 1.00 71.40 361 SER A O 1
ATOM 2497 N N . THR A 1 342 ? 94.385 86.406 110.890 1.00 76.55 362 THR A N 1
ATOM 2498 C CA . THR A 1 342 ? 95.179 86.993 111.963 1.00 75.90 362 THR A CA 1
ATOM 2499 C C . THR A 1 342 ? 96.230 86.013 112.463 1.00 76.87 362 THR A C 1
ATOM 2500 O O . THR A 1 342 ? 97.365 86.407 112.743 1.00 75.60 362 THR A O 1
ATOM 2504 N N . ILE A 1 343 ? 95.877 84.729 112.572 1.00 79.52 363 ILE A N 1
ATOM 2505 C CA . ILE A 1 343 ? 96.851 83.736 113.014 1.00 76.14 363 ILE A CA 1
ATOM 2506 C C . ILE A 1 343 ? 97.968 83.596 111.988 1.00 75.13 363 ILE A C 1
ATOM 2507 O O . ILE A 1 343 ? 99.147 83.480 112.343 1.00 78.40 363 ILE A O 1
ATOM 2512 N N . ALA A 1 344 ? 97.617 83.586 110.701 1.00 74.57 364 ALA A N 1
ATOM 2513 C CA . ALA A 1 344 ? 98.632 83.492 109.659 1.00 77.75 364 ALA A CA 1
ATOM 2514 C C . ALA A 1 344 ? 99.585 84.678 109.721 1.00 76.29 364 ALA A C 1
ATOM 2515 O O . ALA A 1 344 ? 100.809 84.513 109.665 1.00 76.90 364 ALA A O 1
ATOM 2517 N N . ILE A 1 345 ? 99.038 85.888 109.839 1.00 76.08 365 ILE A N 1
ATOM 2518 C CA . ILE A 1 345 ? 99.892 87.068 109.899 1.00 72.45 365 ILE A CA 1
ATOM 2519 C C . ILE A 1 345 ? 100.736 87.043 111.166 1.00 78.54 365 ILE A C 1
ATOM 2520 O O . ILE A 1 345 ? 101.899 87.463 111.160 1.00 77.90 365 ILE A O 1
ATOM 2525 N N . GLY A 1 346 ? 100.170 86.557 112.271 1.00 82.09 366 GLY A N 1
ATOM 2526 C CA . GLY A 1 346 ? 100.933 86.484 113.502 1.00 79.57 366 GLY A CA 1
ATOM 2527 C C . GLY A 1 346 ? 102.098 85.522 113.399 1.00 82.66 366 GLY A C 1
ATOM 2528 O O . GLY A 1 346 ? 103.199 85.818 113.860 1.00 83.58 366 GLY A O 1
ATOM 2529 N N . VAL A 1 347 ? 101.876 84.361 112.777 1.00 85.04 367 VAL A N 1
ATOM 2530 C CA . VAL A 1 347 ? 102.959 83.392 112.640 1.00 86.20 367 VAL A CA 1
ATOM 2531 C C . VAL A 1 347 ? 103.999 83.902 111.651 1.00 83.12 367 VAL A C 1
ATOM 2532 O O . VAL A 1 347 ? 105.203 83.682 111.836 1.00 84.26 367 VAL A O 1
ATOM 2536 N N . LEU A 1 348 ? 103.568 84.640 110.626 1.00 78.09 368 LEU A N 1
ATOM 2537 C CA . LEU A 1 348 ? 104.520 85.238 109.698 1.00 77.12 368 LEU A CA 1
ATOM 2538 C C . LEU A 1 348 ? 105.392 86.263 110.410 1.00 82.62 368 LEU A C 1
ATOM 2539 O O . LEU A 1 348 ? 106.622 86.247 110.280 1.00 87.02 368 LEU A O 1
ATOM 2544 N N . ALA A 1 349 ? 104.771 87.168 111.166 1.00 81.18 369 ALA A N 1
ATOM 2545 C CA . ALA A 1 349 ? 105.539 88.180 111.880 1.00 77.82 369 ALA A CA 1
ATOM 2546 C C . ALA A 1 349 ? 106.439 87.538 112.927 1.00 82.06 369 ALA A C 1
ATOM 2547 O O . ALA A 1 349 ? 107.571 87.985 113.143 1.00 84.70 369 ALA A O 1
ATOM 2549 N N . ALA A 1 350 ? 105.954 86.484 113.587 1.00 83.20 370 ALA A N 1
ATOM 2550 C CA . ALA A 1 350 ? 106.766 85.793 114.580 1.00 86.84 370 ALA A CA 1
ATOM 2551 C C . ALA A 1 350 ? 108.003 85.184 113.940 1.00 87.41 370 ALA A C 1
ATOM 2552 O O . ALA A 1 350 ? 109.112 85.319 114.462 1.00 92.49 370 ALA A O 1
ATOM 2554 N N . ALA A 1 351 ? 107.835 84.515 112.797 1.00 84.72 371 ALA A N 1
ATOM 2555 C CA . ALA A 1 351 ? 108.988 83.947 112.107 1.00 88.52 371 ALA A CA 1
ATOM 2556 C C . ALA A 1 351 ? 109.945 85.040 111.650 1.00 90.69 371 ALA A C 1
ATOM 2557 O O . ALA A 1 351 ? 111.169 84.909 111.791 1.00 96.03 371 ALA A O 1
ATOM 2559 N N . LEU A 1 352 ? 109.403 86.132 111.108 1.00 89.01 372 LEU A N 1
ATOM 2560 C CA . LEU A 1 352 ? 110.246 87.203 110.590 1.00 87.08 372 LEU A CA 1
ATOM 2561 C C . LEU A 1 352 ? 111.062 87.852 111.702 1.00 89.79 372 LEU A C 1
ATOM 2562 O O . LEU A 1 352 ? 112.237 88.183 111.508 1.00 89.31 372 LEU A O 1
ATOM 2567 N N . ALA A 1 353 ? 110.455 88.044 112.876 1.00 90.65 373 ALA A N 1
ATOM 2568 C CA . ALA A 1 353 ? 111.191 88.599 114.007 1.00 89.24 373 ALA A CA 1
ATOM 2569 C C . ALA A 1 353 ? 112.147 87.577 114.606 1.00 94.96 373 ALA A C 1
ATOM 2570 O O . ALA A 1 353 ? 113.212 87.947 115.112 1.00 98.43 373 ALA A O 1
ATOM 2572 N N . PHE A 1 354 ? 111.782 86.295 114.562 1.00 98.02 374 PHE A N 1
ATOM 2573 C CA . PHE A 1 354 ? 112.651 85.249 115.083 1.00 101.62 374 PHE A CA 1
ATOM 2574 C C . PHE A 1 354 ? 113.941 85.159 114.282 1.00 102.67 374 PHE A C 1
ATOM 2575 O O . PHE A 1 354 ? 115.026 85.022 114.856 1.00 107.12 374 PHE A O 1
ATOM 2583 N N . PHE A 1 355 ? 113.847 85.246 112.956 1.00 100.07 375 PHE A N 1
ATOM 2584 C CA . PHE A 1 355 ? 115.027 85.071 112.113 1.00 102.63 375 PHE A CA 1
ATOM 2585 C C . PHE A 1 355 ? 115.758 86.389 111.862 1.00 102.06 375 PHE A C 1
ATOM 2586 O O . PHE A 1 355 ? 116.936 86.524 112.209 1.00 106.02 375 PHE A O 1
ATOM 2594 N N . MET A 1 356 ? 115.080 87.367 111.268 1.00 97.96 376 MET A N 1
ATOM 2595 C CA . MET A 1 356 ? 115.750 88.593 110.856 1.00 98.65 376 MET A CA 1
ATOM 2596 C C . MET A 1 356 ? 116.022 89.497 112.052 1.00 97.92 376 MET A C 1
ATOM 2597 O O . MET A 1 356 ? 115.205 89.608 112.970 1.00 96.66 376 MET A O 1
ATOM 2602 N N . ASP A 1 357 ? 117.183 90.146 112.028 1.00 97.31 377 ASP A N 1
ATOM 2603 C CA . ASP A 1 357 ? 117.567 91.098 113.057 1.00 97.45 377 ASP A CA 1
ATOM 2604 C C . ASP A 1 357 ? 116.813 92.414 112.876 1.00 99.10 377 ASP A C 1
ATOM 2605 O O . ASP A 1 357 ? 116.285 92.716 111.802 1.00 100.38 377 ASP A O 1
ATOM 2610 N N . VAL A 1 358 ? 116.766 93.202 113.952 1.00 98.46 378 VAL A N 1
ATOM 2611 C CA . VAL A 1 358 ? 116.083 94.491 113.895 1.00 95.26 378 VAL A CA 1
ATOM 2612 C C . VAL A 1 358 ? 116.768 95.411 112.893 1.00 95.47 378 VAL A C 1
ATOM 2613 O O . VAL A 1 358 ? 116.107 96.135 112.139 1.00 96.64 378 VAL A O 1
ATOM 2617 N N . ALA A 1 359 ? 118.102 95.399 112.865 1.00 98.04 379 ALA A N 1
ATOM 2618 C CA . ALA A 1 359 ? 118.830 96.221 111.905 1.00 101.66 379 ALA A CA 1
ATOM 2619 C C . ALA A 1 359 ? 118.513 95.837 110.467 1.00 99.70 379 ALA A C 1
ATOM 2620 O O . ALA A 1 359 ? 118.672 96.668 109.566 1.00 95.81 379 ALA A O 1
ATOM 2622 N N . GLN A 1 360 ? 118.072 94.603 110.233 1.00 101.05 380 GLN A N 1
ATOM 2623 C CA . GLN A 1 360 ? 117.671 94.167 108.901 1.00 99.00 380 GLN A CA 1
ATOM 2624 C C . GLN A 1 360 ? 116.194 94.416 108.637 1.00 95.34 380 GLN A C 1
ATOM 2625 O O . GLN A 1 360 ? 115.815 94.703 107.496 1.00 97.46 380 GLN A O 1
ATOM 2631 N N . LEU A 1 361 ? 115.353 94.310 109.668 1.00 91.76 381 LEU A N 1
ATOM 2632 C CA . LEU A 1 361 ? 113.928 94.573 109.497 1.00 87.56 381 LEU A CA 1
ATOM 2633 C C . LEU A 1 361 ? 113.669 96.043 109.195 1.00 87.34 381 LEU A C 1
ATOM 2634 O O . LEU A 1 361 ? 112.756 96.373 108.431 1.00 87.00 381 LEU A O 1
ATOM 2639 N N . SER A 1 362 ? 114.458 96.941 109.787 1.00 89.00 382 SER A N 1
ATOM 2640 C CA . SER A 1 362 ? 114.249 98.371 109.592 1.00 89.97 382 SER A CA 1
ATOM 2641 C C . SER A 1 362 ? 114.623 98.833 108.191 1.00 89.24 382 SER A C 1
ATOM 2642 O O . SER A 1 362 ? 114.347 99.986 107.844 1.00 87.58 382 SER A O 1
ATOM 2645 N N . GLU A 1 363 ? 115.239 97.972 107.386 1.00 90.67 383 GLU A N 1
ATOM 2646 C CA . GLU A 1 363 ? 115.740 98.327 106.065 1.00 91.96 383 GLU A CA 1
ATOM 2647 C C . GLU A 1 363 ? 114.746 98.000 104.957 1.00 87.89 383 GLU A C 1
ATOM 2648 O O . GLU A 1 363 ? 115.095 98.107 103.779 1.00 89.37 383 GLU A O 1
ATOM 2654 N N . MET A 1 364 ? 113.526 97.594 105.308 1.00 86.17 384 MET A N 1
ATOM 2655 C CA . MET A 1 364 ? 112.528 97.187 104.334 1.00 83.39 384 MET A CA 1
ATOM 2656 C C . MET A 1 364 ? 111.143 97.772 104.593 1.00 84.98 384 MET A C 1
ATOM 2657 O O . MET A 1 364 ? 110.242 97.572 103.770 1.00 81.37 384 MET A O 1
ATOM 2662 N N . VAL A 1 365 ? 110.951 98.505 105.690 1.00 84.58 385 VAL A N 1
ATOM 2663 C CA . VAL A 1 365 ? 109.601 98.829 106.147 1.00 77.35 385 VAL A CA 1
ATOM 2664 C C . VAL A 1 365 ? 109.043 100.057 105.432 1.00 82.14 385 VAL A C 1
ATOM 2665 O O . VAL A 1 365 ? 107.863 100.090 105.072 1.00 81.86 385 VAL A O 1
ATOM 2669 N N . SER A 1 366 ? 109.874 101.075 105.198 1.00 82.64 386 SER A N 1
ATOM 2670 C CA . SER A 1 366 ? 109.359 102.426 104.985 1.00 77.81 386 SER A CA 1
ATOM 2671 C C . SER A 1 366 ? 108.518 102.583 103.720 1.00 72.89 386 SER A C 1
ATOM 2672 O O . SER A 1 366 ? 107.673 103.482 103.673 1.00 70.55 386 SER A O 1
ATOM 2675 N N . VAL A 1 367 ? 108.715 101.746 102.703 1.00 75.43 387 VAL A N 1
ATOM 2676 C CA . VAL A 1 367 ? 108.216 102.102 101.376 1.00 71.23 387 VAL A CA 1
ATOM 2677 C C . VAL A 1 367 ? 106.708 101.900 101.233 1.00 67.40 387 VAL A C 1
ATOM 2678 O O . VAL A 1 367 ? 106.058 102.623 100.470 1.00 68.45 387 VAL A O 1
ATOM 2682 N N . GLY A 1 368 ? 106.123 100.931 101.935 1.00 68.87 388 GLY A N 1
ATOM 2683 C CA . GLY A 1 368 ? 104.722 100.611 101.693 1.00 67.98 388 GLY A CA 1
ATOM 2684 C C . GLY A 1 368 ? 103.777 101.750 102.028 1.00 68.02 388 GLY A C 1
ATOM 2685 O O . GLY A 1 368 ? 102.884 102.090 101.244 1.00 66.24 388 GLY A O 1
ATOM 2686 N N . THR A 1 369 ? 103.964 102.361 103.199 1.00 66.30 389 THR A N 1
ATOM 2687 C CA . THR A 1 369 ? 103.024 103.382 103.652 1.00 60.64 389 THR A CA 1
ATOM 2688 C C . THR A 1 369 ? 103.052 104.607 102.748 1.00 63.10 389 THR A C 1
ATOM 2689 O O . THR A 1 369 ? 102.015 105.240 102.522 1.00 67.62 389 THR A O 1
ATOM 2693 N N . LEU A 1 370 ? 104.226 104.963 102.227 1.00 60.04 390 LEU A N 1
ATOM 2694 C CA . LEU A 1 370 ? 104.302 106.097 101.315 1.00 54.44 390 LEU A CA 1
ATOM 2695 C C . LEU A 1 370 ? 103.499 105.833 100.048 1.00 57.12 390 LEU A C 1
ATOM 2696 O O . LEU A 1 370 ? 102.777 106.713 99.560 1.00 66.49 390 LEU A O 1
ATOM 2701 N N . MET A 1 371 ? 103.608 104.621 99.501 1.00 59.18 391 MET A N 1
ATOM 2702 C CA . MET A 1 371 ? 102.813 104.265 98.332 1.00 58.49 391 MET A CA 1
ATOM 2703 C C . MET A 1 371 ? 101.325 104.302 98.653 1.00 54.47 391 MET A C 1
ATOM 2704 O O . MET A 1 371 ? 100.514 104.737 97.827 1.00 54.06 391 MET A O 1
ATOM 2709 N N . ALA A 1 372 ? 100.944 103.842 99.847 1.00 55.37 392 ALA A N 1
ATOM 2710 C CA . ALA A 1 372 ? 99.539 103.911 100.238 1.00 52.90 392 ALA A CA 1
ATOM 2711 C C . ALA A 1 372 ? 99.055 105.355 100.291 1.00 57.31 392 ALA A C 1
ATOM 2712 O O . ALA A 1 372 ? 97.950 105.670 99.830 1.00 63.03 392 ALA A O 1
ATOM 2714 N N . PHE A 1 373 ? 99.874 106.247 100.850 1.00 59.32 393 PHE A N 1
ATOM 2715 C CA . PHE A 1 373 ? 99.505 107.657 100.929 1.00 52.11 393 PHE A CA 1
ATOM 2716 C C . PHE A 1 373 ? 99.323 108.239 99.534 1.00 52.86 393 PHE A C 1
ATOM 2717 O O . PHE A 1 373 ? 98.355 108.963 99.262 1.00 53.56 393 PHE A O 1
ATOM 2725 N N . THR A 1 374 ? 100.305 108.029 98.651 1.00 51.62 394 THR A N 1
ATOM 2726 C CA . THR A 1 374 ? 100.284 108.562 97.278 1.00 45.04 394 THR A CA 1
ATOM 2727 C C . THR A 1 374 ? 99.059 108.026 96.592 1.00 49.90 394 THR A C 1
ATOM 2728 O O . THR A 1 374 ? 98.343 108.819 95.954 1.00 58.23 394 THR A O 1
ATOM 2732 N N . ALA A 1 375 ? 98.787 106.734 96.733 1.00 51.53 395 ALA A N 1
ATOM 2733 C CA . ALA A 1 375 ? 97.625 106.093 96.082 1.00 49.44 395 ALA A CA 1
ATOM 2734 C C . ALA A 1 375 ? 96.349 106.770 96.558 1.00 52.22 395 ALA A C 1
ATOM 2735 O O . ALA A 1 375 ? 95.581 107.139 95.694 1.00 51.94 395 ALA A O 1
ATOM 2737 N N . VAL A 1 376 ? 96.173 106.970 97.863 1.00 56.90 396 VAL A N 1
ATOM 2738 C CA . VAL A 1 376 ? 94.946 107.591 98.450 1.00 55.68 396 VAL A CA 1
ATOM 2739 C C . VAL A 1 376 ? 94.827 109.047 97.975 1.00 63.62 396 VAL A C 1
ATOM 2740 O O . VAL A 1 376 ? 93.690 109.495 97.782 1.00 71.85 396 VAL A O 1
ATOM 2744 N N . ALA A 1 377 ? 95.932 109.766 97.795 1.00 59.22 397 ALA A N 1
ATOM 2745 C CA . ALA A 1 377 ? 95.900 111.151 97.277 1.00 52.51 397 ALA A CA 1
ATOM 2746 C C . ALA A 1 377 ? 95.376 111.119 95.847 1.00 57.38 397 ALA A C 1
ATOM 2747 O O . ALA A 1 377 ? 94.421 111.856 95.498 1.00 65.70 397 ALA A O 1
ATOM 2749 N N . VAL A 1 378 ? 95.957 110.248 95.024 1.00 57.87 398 VAL A N 1
ATOM 2750 C CA . VAL A 1 378 ? 95.531 110.191 93.599 1.00 58.12 398 VAL A CA 1
ATOM 2751 C C . VAL A 1 378 ? 94.057 109.797 93.642 1.00 65.38 398 VAL A C 1
ATOM 2752 O O . VAL A 1 378 ? 93.321 110.285 92.784 1.00 65.88 398 VAL A O 1
ATOM 2756 N N . CYS A 1 379 ? 93.644 109.008 94.636 1.00 65.75 399 CYS A N 1
ATOM 2757 C CA . CYS A 1 379 ? 92.263 108.477 94.737 1.00 64.29 399 CYS A CA 1
ATOM 2758 C C . CYS A 1 379 ? 91.286 109.602 95.058 1.00 69.33 399 CYS A C 1
ATOM 2759 O O . CYS A 1 379 ? 90.251 109.634 94.415 1.00 77.56 399 CYS A O 1
ATOM 2762 N N . VAL A 1 380 ? 91.603 110.488 95.995 1.00 68.80 400 VAL A N 1
ATOM 2763 C CA . VAL A 1 380 ? 90.721 111.662 96.259 1.00 69.60 400 VAL A CA 1
ATOM 2764 C C . VAL A 1 380 ? 90.698 112.462 94.954 1.00 73.09 400 VAL A C 1
ATOM 2765 O O . VAL A 1 380 ? 89.598 112.818 94.525 1.00 80.79 400 VAL A O 1
ATOM 2769 N N . LEU A 1 381 ? 91.849 112.674 94.312 1.00 68.14 401 LEU A N 1
ATOM 2770 C CA . LEU A 1 381 ? 91.863 113.536 93.104 1.00 67.43 401 LEU A CA 1
ATOM 2771 C C . LEU A 1 381 ? 90.936 112.916 92.049 1.00 75.69 401 LEU A C 1
ATOM 2772 O O . LEU A 1 381 ? 90.243 113.698 91.366 1.00 84.01 401 LEU A O 1
ATOM 2777 N N . VAL A 1 382 ? 90.855 111.587 91.961 1.00 77.45 402 VAL A N 1
ATOM 2778 C CA . VAL A 1 382 ? 90.093 110.887 90.884 1.00 79.53 402 VAL A CA 1
ATOM 2779 C C . VAL A 1 382 ? 88.625 110.686 91.261 1.00 82.74 402 VAL A C 1
ATOM 2780 O O . VAL A 1 382 ? 87.805 110.549 90.335 1.00 84.00 402 VAL A O 1
ATOM 2784 N N . LEU A 1 383 ? 88.297 110.684 92.548 1.00 87.19 403 LEU A N 1
ATOM 2785 C CA . LEU A 1 383 ? 86.918 110.379 93.005 1.00 90.66 403 LEU A CA 1
ATOM 2786 C C . LEU A 1 383 ? 86.162 111.693 93.147 1.00 88.60 403 LEU A C 1
ATOM 2787 O O . LEU A 1 383 ? 84.904 111.668 93.148 1.00 91.62 403 LEU A O 1
ATOM 2792 N N . ARG A 1 384 ? 86.887 112.807 93.236 1.00 86.23 404 ARG A N 1
ATOM 2793 C CA . ARG A 1 384 ? 86.203 114.114 93.466 1.00 93.50 404 ARG A CA 1
ATOM 2794 C C . ARG A 1 384 ? 86.046 114.861 92.145 1.00 100.35 404 ARG A C 1
ATOM 2795 O O . ARG A 1 384 ? 85.237 115.807 92.113 1.00 105.13 404 ARG A O 1
ATOM 2803 N N . TYR A 1 385 ? 86.782 114.469 91.106 1.00 99.84 405 TYR A N 1
ATOM 2804 C CA . TYR A 1 385 ? 86.778 115.101 89.791 1.00 99.50 405 TYR A CA 1
ATOM 2805 C C . TYR A 1 385 ? 86.268 114.166 88.705 1.00 101.64 405 TYR A C 1
ATOM 2806 O O . TYR A 1 385 ? 85.409 114.558 87.911 1.00 101.56 405 TYR A O 1
ATOM 2815 N N . VAL A 1 386 ? 86.781 112.942 88.635 1.00 101.84 406 VAL A N 1
ATOM 2816 C CA . VAL A 1 386 ? 86.371 111.991 87.604 1.00 100.39 406 VAL A CA 1
ATOM 2817 C C . VAL A 1 386 ? 86.009 110.671 88.276 1.00 99.17 406 VAL A C 1
ATOM 2818 O O . VAL A 1 386 ? 86.643 109.639 88.015 1.00 98.84 406 VAL A O 1
ATOM 2822 N N . PRO A 1 387 ? 85.000 110.661 89.143 1.00 101.83 407 PRO A N 1
ATOM 2823 C CA . PRO A 1 387 ? 84.555 109.410 89.770 1.00 101.87 407 PRO A CA 1
ATOM 2824 C C . PRO A 1 387 ? 84.296 108.336 88.730 1.00 107.30 407 PRO A C 1
ATOM 2825 O O . PRO A 1 387 ? 83.648 108.601 87.706 1.00 113.24 407 PRO A O 1
ATOM 2829 N N . PRO A 1 388 ? 84.781 107.108 88.947 1.00 107.39 408 PRO A N 1
ATOM 2830 C CA . PRO A 1 388 ? 84.633 106.060 87.921 1.00 113.20 408 PRO A CA 1
ATOM 2831 C C . PRO A 1 388 ? 83.262 105.392 87.969 1.00 119.88 408 PRO A C 1
ATOM 2832 O O . PRO A 1 388 ? 83.127 104.188 88.206 1.00 119.41 408 PRO A O 1
ATOM 2836 N N . ASP A 1 389 ? 82.221 106.190 87.742 1.00 126.82 409 ASP A N 1
ATOM 2837 C CA . ASP A 1 389 ? 80.859 105.685 87.672 1.00 132.28 409 ASP A CA 1
ATOM 2838 C C . ASP A 1 389 ? 80.035 106.620 86.801 1.00 133.19 409 ASP A C 1
ATOM 2839 O O . ASP A 1 389 ? 80.357 107.800 86.644 1.00 128.22 409 ASP A O 1
ATOM 2844 N N . GLY A 1 390 ? 78.963 106.076 86.235 1.00 138.35 410 GLY A N 1
ATOM 2845 C CA . GLY A 1 390 ? 78.084 106.843 85.372 1.00 136.12 410 GLY A CA 1
ATOM 2846 C C . GLY A 1 390 ? 78.809 107.451 84.186 1.00 130.02 410 GLY A C 1
ATOM 2847 O O . GLY A 1 390 ? 79.888 106.996 83.806 1.00 127.79 410 GLY A O 1
ATOM 2848 N N . TYR A 1 436 ? 78.493 121.850 79.833 1.00 140.90 456 TYR A N 1
ATOM 2849 C CA . TYR A 1 436 ? 79.485 122.773 79.297 1.00 139.83 456 TYR A CA 1
ATOM 2850 C C . TYR A 1 436 ? 80.420 122.037 78.344 1.00 141.92 456 TYR A C 1
ATOM 2851 O O . TYR A 1 436 ? 80.627 122.466 77.209 1.00 138.13 456 TYR A O 1
ATOM 2860 N N . PHE A 1 437 ? 80.979 120.924 78.815 1.00 142.05 457 PHE A N 1
ATOM 2861 C CA . PHE A 1 437 ? 81.851 120.076 78.015 1.00 136.63 457 PHE A CA 1
ATOM 2862 C C . PHE A 1 437 ? 81.392 118.631 78.148 1.00 132.82 457 PHE A C 1
ATOM 2863 O O . PHE A 1 437 ? 81.002 118.196 79.236 1.00 131.31 457 PHE A O 1
ATOM 2871 N N . GLY A 1 438 ? 81.437 117.891 77.042 1.00 131.71 458 GLY A N 1
ATOM 2872 C CA . GLY A 1 438 ? 81.263 116.453 77.110 1.00 131.85 458 GLY A CA 1
ATOM 2873 C C . GLY A 1 438 ? 82.586 115.730 77.262 1.00 131.44 458 GLY A C 1
ATOM 2874 O O . GLY A 1 438 ? 82.631 114.579 77.707 1.00 126.35 458 GLY A O 1
ATOM 2875 N N . LYS A 1 439 ? 83.672 116.405 76.894 1.00 133.06 459 LYS A N 1
ATOM 2876 C CA . LYS A 1 439 ? 85.023 115.876 77.015 1.00 127.86 459 LYS A CA 1
ATOM 2877 C C . LYS A 1 439 ? 85.643 116.173 78.376 1.00 122.08 459 LYS A C 1
ATOM 2878 O O . LYS A 1 439 ? 86.854 115.977 78.550 1.00 117.41 459 LYS A O 1
ATOM 2884 N N . ARG A 1 440 ? 84.842 116.665 79.327 1.00 122.54 460 ARG A N 1
ATOM 2885 C CA . ARG A 1 440 ? 85.381 117.068 80.621 1.00 121.04 460 ARG A CA 1
ATOM 2886 C C . ARG A 1 440 ? 85.993 115.880 81.350 1.00 118.13 460 ARG A C 1
ATOM 2887 O O . ARG A 1 440 ? 87.054 116.003 81.969 1.00 115.80 460 ARG A O 1
ATOM 2895 N N . ARG A 1 441 ? 85.340 114.719 81.286 1.00 119.15 461 ARG A N 1
ATOM 2896 C CA . ARG A 1 441 ? 85.861 113.539 81.967 1.00 117.49 461 ARG A CA 1
ATOM 2897 C C . ARG A 1 441 ? 87.252 113.191 81.455 1.00 115.25 461 ARG A C 1
ATOM 2898 O O . ARG A 1 441 ? 88.192 113.008 82.239 1.00 111.24 461 ARG A O 1
ATOM 2906 N N . LYS A 1 442 ? 87.401 113.096 80.132 1.00 114.71 462 LYS A N 1
ATOM 2907 C CA . LYS A 1 442 ? 88.681 112.696 79.561 1.00 110.97 462 LYS A CA 1
ATOM 2908 C C . LYS A 1 442 ? 89.756 113.745 79.814 1.00 106.49 462 LYS A C 1
ATOM 2909 O O . LYS A 1 442 ? 90.904 113.399 80.122 1.00 102.79 462 LYS A O 1
ATOM 2915 N N . ILE A 1 443 ? 89.417 115.031 79.689 1.00 108.22 463 ILE A N 1
ATOM 2916 C CA . ILE A 1 443 ? 90.432 116.055 79.916 1.00 106.25 463 ILE A CA 1
ATOM 2917 C C . ILE A 1 443 ? 90.859 116.061 81.378 1.00 105.28 463 ILE A C 1
ATOM 2918 O O . ILE A 1 443 ? 92.042 116.234 81.688 1.00 101.86 463 ILE A O 1
ATOM 2923 N N . ALA A 1 444 ? 89.913 115.862 82.300 1.00 108.19 464 ALA A N 1
ATOM 2924 C CA . ALA A 1 444 ? 90.268 115.786 83.713 1.00 103.76 464 ALA A CA 1
ATOM 2925 C C . ALA A 1 444 ? 91.163 114.585 83.988 1.00 100.18 464 ALA A C 1
ATOM 2926 O O . ALA A 1 444 ? 92.136 114.684 84.746 1.00 98.30 464 ALA A O 1
ATOM 2928 N N . ALA A 1 445 ? 90.839 113.435 83.393 1.00 100.10 465 ALA A N 1
ATOM 2929 C CA . ALA A 1 445 ? 91.663 112.248 83.589 1.00 99.39 465 ALA A CA 1
ATOM 2930 C C . ALA A 1 445 ? 93.077 112.475 83.074 1.00 94.45 465 ALA A C 1
ATOM 2931 O O . ALA A 1 445 ? 94.057 112.111 83.738 1.00 90.62 465 ALA A O 1
ATOM 2933 N N . TRP A 1 446 ? 93.205 113.081 81.893 1.00 96.12 466 TRP A N 1
ATOM 2934 C CA . TRP A 1 446 ? 94.533 113.354 81.356 1.00 97.80 466 TRP A CA 1
ATOM 2935 C C . TRP A 1 446 ? 95.272 114.377 82.208 1.00 98.36 466 TRP A C 1
ATOM 2936 O O . TRP A 1 446 ? 96.491 114.282 82.377 1.00 97.31 466 TRP A O 1
ATOM 2947 N N . SER A 1 447 ? 94.522 115.322 82.774 1.00 97.34 467 SER A N 1
ATOM 2948 C CA . SER A 1 447 ? 95.142 116.351 83.634 1.00 93.00 467 SER A CA 1
ATOM 2949 C C . SER A 1 447 ? 95.692 115.651 84.876 1.00 91.87 467 SER A C 1
ATOM 2950 O O . SER A 1 447 ? 96.816 115.970 85.212 1.00 91.20 467 SER A O 1
ATOM 2953 N N . ILE A 1 448 ? 94.950 114.717 85.490 1.00 93.78 468 ILE A N 1
ATOM 2954 C CA . ILE A 1 448 ? 95.412 113.995 86.673 1.00 90.30 468 ILE A CA 1
ATOM 2955 C C . ILE A 1 448 ? 96.623 113.140 86.325 1.00 92.15 468 ILE A C 1
ATOM 2956 O O . ILE A 1 448 ? 97.595 113.070 87.087 1.00 91.76 468 ILE A O 1
ATOM 2961 N N . ALA A 1 449 ? 96.581 112.468 85.175 1.00 90.32 469 ALA A N 1
ATOM 2962 C CA . ALA A 1 449 ? 97.746 111.711 84.736 1.00 89.35 469 ALA A CA 1
ATOM 2963 C C . ALA A 1 449 ? 98.957 112.622 84.582 1.00 88.10 469 ALA A C 1
ATOM 2964 O O . ALA A 1 449 ? 100.081 112.244 84.933 1.00 86.43 469 ALA A O 1
ATOM 2966 N N . LEU A 1 450 ? 98.744 113.836 84.073 1.00 88.51 470 LEU A N 1
ATOM 2967 C CA . LEU A 1 450 ? 99.859 114.748 83.847 1.00 90.69 470 LEU A CA 1
ATOM 2968 C C . LEU A 1 450 ? 100.449 115.250 85.157 1.00 92.99 470 LEU A C 1
ATOM 2969 O O . LEU A 1 450 ? 101.668 115.396 85.268 1.00 92.99 470 LEU A O 1
ATOM 2974 N N . VAL A 1 451 ? 99.585 115.482 86.158 1.00 94.87 471 VAL A N 1
ATOM 2975 C CA . VAL A 1 451 ? 100.057 115.940 87.501 1.00 92.84 471 VAL A CA 1
ATOM 2976 C C . VAL A 1 451 ? 100.797 114.759 88.145 1.00 92.36 471 VAL A C 1
ATOM 2977 O O . VAL A 1 451 ? 101.755 115.032 88.839 1.00 90.66 471 VAL A O 1
ATOM 2981 N N . CYS A 1 452 ? 100.362 113.512 87.936 1.00 93.89 472 CYS A N 1
ATOM 2982 C CA . CYS A 1 452 ? 101.038 112.338 88.478 1.00 90.24 472 CYS A CA 1
ATOM 2983 C C . CYS A 1 452 ? 102.398 112.131 87.821 1.00 91.38 472 CYS A C 1
ATOM 2984 O O . CYS A 1 452 ? 103.350 111.686 88.473 1.00 87.57 472 CYS A O 1
ATOM 2987 N N . ILE A 1 453 ? 102.506 112.433 86.526 1.00 92.09 473 ILE A N 1
ATOM 2988 C CA . ILE A 1 453 ? 103.794 112.321 85.848 1.00 91.78 473 ILE A CA 1
ATOM 2989 C C . ILE A 1 453 ? 104.720 113.468 86.240 1.00 92.64 473 ILE A C 1
ATOM 2990 O O . ILE A 1 453 ? 105.923 113.269 86.437 1.00 91.28 473 ILE A O 1
ATOM 2995 N N . GLY A 1 454 ? 104.184 114.686 86.344 1.00 91.72 474 GLY A N 1
ATOM 2996 C CA . GLY A 1 454 ? 105.027 115.837 86.621 1.00 93.23 474 GLY A CA 1
ATOM 2997 C C . GLY A 1 454 ? 105.603 115.829 88.022 1.00 91.13 474 GLY A C 1
ATOM 2998 O O . GLY A 1 454 ? 106.756 116.219 88.231 1.00 90.46 474 GLY A O 1
ATOM 2999 N N . VAL A 1 455 ? 104.807 115.405 89.006 1.00 90.78 475 VAL A N 1
ATOM 3000 C CA . VAL A 1 455 ? 105.321 115.277 90.366 1.00 88.36 475 VAL A CA 1
ATOM 3001 C C . VAL A 1 455 ? 106.496 114.311 90.387 1.00 87.28 475 VAL A C 1
ATOM 3002 O O . VAL A 1 455 ? 107.552 114.603 90.959 1.00 83.62 475 VAL A O 1
ATOM 3006 N N . LEU A 1 456 ? 106.338 113.156 89.740 1.00 89.63 476 LEU A N 1
ATOM 3007 C CA . LEU A 1 456 ? 107.437 112.204 89.632 1.00 88.95 476 LEU A CA 1
ATOM 3008 C C . LEU A 1 456 ? 108.646 112.844 88.964 1.00 89.43 476 LEU A C 1
ATOM 3009 O O . LEU A 1 456 ? 109.775 112.740 89.458 1.00 88.95 476 LEU A O 1
ATOM 3014 N N . GLY A 1 457 ? 108.421 113.524 87.840 1.00 86.39 477 GLY A N 1
ATOM 3015 C CA . GLY A 1 457 ? 109.533 114.089 87.096 1.00 88.62 477 GLY A CA 1
ATOM 3016 C C . GLY A 1 457 ? 110.334 115.079 87.917 1.00 89.41 477 GLY A C 1
ATOM 3017 O O . GLY A 1 457 ? 111.555 114.961 88.036 1.00 91.13 477 GLY A O 1
ATOM 3018 N N . LEU A 1 458 ? 109.657 116.061 88.513 1.00 89.50 478 LEU A N 1
ATOM 3019 C CA . LEU A 1 458 ? 110.386 117.103 89.225 1.00 92.39 478 LEU A CA 1
ATOM 3020 C C . LEU A 1 458 ? 110.864 116.650 90.597 1.00 90.28 478 LEU A C 1
ATOM 3021 O O . LEU A 1 458 ? 111.851 117.199 91.099 1.00 92.72 478 LEU A O 1
ATOM 3026 N N . ALA A 1 459 ? 110.232 115.636 91.195 1.00 86.55 479 ALA A N 1
ATOM 3027 C CA . ALA A 1 459 ? 110.718 115.096 92.454 1.00 83.80 479 ALA A CA 1
ATOM 3028 C C . ALA A 1 459 ? 111.905 114.169 92.260 1.00 87.49 479 ALA A C 1
ATOM 3029 O O . ALA A 1 459 ? 112.687 113.987 93.196 1.00 84.68 479 ALA A O 1
ATOM 3031 N N . SER A 1 460 ? 112.055 113.580 91.075 1.00 89.39 480 SER A N 1
ATOM 3032 C CA . SER A 1 460 ? 113.257 112.821 90.766 1.00 90.58 480 SER A CA 1
ATOM 3033 C C . SER A 1 460 ? 114.367 113.710 90.228 1.00 93.24 480 SER A C 1
ATOM 3034 O O . SER A 1 460 ? 115.548 113.403 90.425 1.00 95.58 480 SER A O 1
ATOM 3037 N N . ALA A 1 461 ? 114.012 114.804 89.552 1.00 90.83 481 ALA A N 1
ATOM 3038 C CA . ALA A 1 461 ? 115.007 115.796 89.162 1.00 97.01 481 ALA A CA 1
ATOM 3039 C C . ALA A 1 461 ? 115.596 116.496 90.381 1.00 101.42 481 ALA A C 1
ATOM 3040 O O . ALA A 1 461 ? 116.819 116.636 90.497 1.00 105.67 481 ALA A O 1
ATOM 3042 N N . ALA A 1 462 ? 114.741 116.944 91.305 1.00 101.41 482 ALA A N 1
ATOM 3043 C CA . ALA A 1 462 ? 115.229 117.671 92.470 1.00 100.46 482 ALA A CA 1
ATOM 3044 C C . ALA A 1 462 ? 115.945 116.769 93.465 1.00 97.97 482 ALA A C 1
ATOM 3045 O O . ALA A 1 462 ? 116.721 117.271 94.285 1.00 104.40 482 ALA A O 1
ATOM 3047 N N . SER A 1 463 ? 115.712 115.458 93.414 1.00 95.78 483 SER A N 1
ATOM 3048 C CA . SER A 1 463 ? 116.327 114.517 94.342 1.00 96.56 483 SER A CA 1
ATOM 3049 C C . SER A 1 463 ? 117.402 113.677 93.665 1.00 103.36 483 SER A C 1
ATOM 3050 O O . SER A 1 463 ? 117.796 112.635 94.196 1.00 108.43 483 SER A O 1
ATOM 3053 N N . ALA A 1 464 ? 117.879 114.109 92.500 1.00 106.84 484 ALA A N 1
ATOM 3054 C CA . ALA A 1 464 ? 118.924 113.411 91.755 1.00 111.71 484 ALA A CA 1
ATOM 3055 C C . ALA A 1 464 ? 120.049 114.403 91.482 1.00 117.26 484 ALA A C 1
ATOM 3056 O O . ALA A 1 464 ? 120.022 115.130 90.486 1.00 119.05 484 ALA A O 1
ATOM 3058 N N . GLU A 1 465 ? 121.037 114.429 92.372 1.00 119.41 485 GLU A N 1
ATOM 3059 C CA . GLU A 1 465 ? 122.195 115.294 92.209 1.00 120.22 485 GLU A CA 1
ATOM 3060 C C . GLU A 1 465 ? 123.304 114.611 91.424 1.00 123.79 485 GLU A C 1
ATOM 3061 O O . GLU A 1 465 ? 124.293 115.262 91.073 1.00 124.76 485 GLU A O 1
ATOM 3067 N N . ARG A 1 466 ? 123.152 113.315 91.146 1.00 127.16 486 ARG A N 1
ATOM 3068 C CA . ARG A 1 466 ? 124.132 112.582 90.355 1.00 130.58 486 ARG A CA 1
ATOM 3069 C C . ARG A 1 466 ? 124.040 112.955 88.883 1.00 132.91 486 ARG A C 1
ATOM 3070 O O . ARG A 1 466 ? 125.025 112.816 88.151 1.00 133.20 486 ARG A O 1
ATOM 3078 N N . LEU A 1 467 ? 122.874 113.417 88.442 1.00 133.71 487 LEU A N 1
ATOM 3079 C CA . LEU A 1 467 ? 122.702 113.856 87.067 1.00 134.66 487 LEU A CA 1
ATOM 3080 C C . LEU A 1 467 ? 123.416 115.190 86.852 1.00 135.74 487 LEU A C 1
ATOM 3081 O O . LEU A 1 467 ? 123.437 116.034 87.754 1.00 130.88 487 LEU A O 1
ATOM 3086 N N . PRO A 1 468 ? 124.008 115.414 85.679 1.00 141.12 488 PRO A N 1
ATOM 3087 C CA . PRO A 1 468 ? 124.589 116.732 85.400 1.00 141.46 488 PRO A CA 1
ATOM 3088 C C . PRO A 1 468 ? 123.525 117.819 85.403 1.00 139.30 488 PRO A C 1
ATOM 3089 O O . PRO A 1 468 ? 122.355 117.580 85.094 1.00 136.49 488 PRO A O 1
ATOM 3093 N N . SER A 1 469 ? 123.949 119.032 85.767 1.00 140.68 489 SER A N 1
ATOM 3094 C CA . SER A 1 469 ? 123.005 120.133 85.924 1.00 139.13 489 SER A CA 1
ATOM 3095 C C . SER A 1 469 ? 122.380 120.541 84.596 1.00 137.81 489 SER A C 1
ATOM 3096 O O . SER A 1 469 ? 121.220 120.970 84.568 1.00 136.27 489 SER A O 1
ATOM 3099 N N . PHE A 1 470 ? 123.120 120.423 83.495 1.00 138.11 490 PHE A N 1
ATOM 3100 C CA . PHE A 1 470 ? 122.615 120.920 82.216 1.00 138.54 490 PHE A CA 1
ATOM 3101 C C . PHE A 1 470 ? 121.322 120.229 81.811 1.00 136.27 490 PHE A C 1
ATOM 3102 O O . PHE A 1 470 ? 120.346 120.931 81.490 1.00 132.87 490 PHE A O 1
ATOM 3110 N N . PRO A 1 471 ? 121.228 118.895 81.799 1.00 135.19 491 PRO A N 1
ATOM 3111 C CA . PRO A 1 471 ? 119.934 118.261 81.510 1.00 132.48 491 PRO A CA 1
ATOM 3112 C C . PRO A 1 471 ? 119.005 118.224 82.708 1.00 130.89 491 PRO A C 1
ATOM 3113 O O . PRO A 1 471 ? 117.783 118.123 82.519 1.00 127.24 491 PRO A O 1
ATOM 3117 N N . ARG A 1 472 ? 119.546 118.283 83.928 1.00 133.20 492 ARG A N 1
ATOM 3118 C CA . ARG A 1 472 ? 118.698 118.333 85.113 1.00 129.21 492 ARG A CA 1
ATOM 3119 C C . ARG A 1 472 ? 117.791 119.554 85.078 1.00 128.97 492 ARG A C 1
ATOM 3120 O O . ARG A 1 472 ? 116.601 119.468 85.406 1.00 126.48 492 ARG A O 1
ATOM 3128 N N . PHE A 1 473 ? 118.339 120.704 84.684 1.00 132.10 493 PHE A N 1
ATOM 3129 C CA . PHE A 1 473 ? 117.531 121.914 84.594 1.00 131.00 493 PHE A CA 1
ATOM 3130 C C . PHE A 1 473 ? 116.397 121.735 83.594 1.00 127.85 493 PHE A C 1
ATOM 3131 O O . PHE A 1 473 ? 115.247 122.091 83.871 1.00 125.00 493 PHE A O 1
ATOM 3139 N N . THR A 1 474 ? 116.700 121.168 82.425 1.00 129.31 494 THR A N 1
ATOM 3140 C CA . THR A 1 474 ? 115.671 120.984 81.406 1.00 129.57 494 THR A CA 1
ATOM 3141 C C . THR A 1 474 ? 114.577 120.039 81.889 1.00 122.89 494 THR A C 1
ATOM 3142 O O . THR A 1 474 ? 113.383 120.315 81.717 1.00 114.02 494 THR A O 1
ATOM 3146 N N . ILE A 1 475 ? 114.963 118.914 82.494 1.00 123.80 495 ILE A N 1
ATOM 3147 C CA . ILE A 1 475 ? 113.962 117.945 82.936 1.00 119.66 495 ILE A CA 1
ATOM 3148 C C . ILE A 1 475 ? 113.094 118.546 84.035 1.00 117.96 495 ILE A C 1
ATOM 3149 O O . ILE A 1 475 ? 111.863 118.430 84.007 1.00 114.52 495 ILE A O 1
ATOM 3154 N N . CYS A 1 476 ? 113.715 119.201 85.020 1.00 121.50 496 CYS A N 1
ATOM 3155 C CA . CYS A 1 476 ? 112.925 119.779 86.099 1.00 116.03 496 CYS A CA 1
ATOM 3156 C C . CYS A 1 476 ? 111.998 120.862 85.567 1.00 115.52 496 CYS A C 1
ATOM 3157 O O . CYS A 1 476 ? 110.832 120.939 85.967 1.00 109.60 496 CYS A O 1
ATOM 3160 N N . GLY A 1 477 ? 112.489 121.698 84.650 1.00 118.26 497 GLY A N 1
ATOM 3161 C CA . GLY A 1 477 ? 111.652 122.753 84.103 1.00 115.17 497 GLY A CA 1
ATOM 3162 C C . GLY A 1 477 ? 110.473 122.221 83.311 1.00 112.75 497 GLY A C 1
ATOM 3163 O O . GLY A 1 477 ? 109.348 122.700 83.460 1.00 109.07 497 GLY A O 1
ATOM 3164 N N . VAL A 1 478 ? 110.715 121.232 82.447 1.00 112.85 498 VAL A N 1
ATOM 3165 C CA . VAL A 1 478 ? 109.620 120.686 81.649 1.00 111.42 498 VAL A CA 1
ATOM 3166 C C . VAL A 1 478 ? 108.608 119.971 82.539 1.00 109.38 498 VAL A C 1
ATOM 3167 O O . VAL A 1 478 ? 107.390 120.127 82.368 1.00 107.95 498 VAL A O 1
ATOM 3171 N N . SER A 1 479 ? 109.085 119.198 83.518 1.00 108.39 499 SER A N 1
ATOM 3172 C CA . SER A 1 479 ? 108.167 118.544 84.441 1.00 104.21 499 SER A CA 1
ATOM 3173 C C . SER A 1 479 ? 107.350 119.570 85.211 1.00 104.23 499 SER A C 1
ATOM 3174 O O . SER A 1 479 ? 106.132 119.422 85.366 1.00 101.87 499 SER A O 1
ATOM 3177 N N . ALA A 1 480 ? 108.000 120.636 85.679 1.00 108.15 500 ALA A N 1
ATOM 3178 C CA . ALA A 1 480 ? 107.293 121.659 86.435 1.00 106.41 500 ALA A CA 1
ATOM 3179 C C . ALA A 1 480 ? 106.254 122.362 85.577 1.00 105.89 500 ALA A C 1
ATOM 3180 O O . ALA A 1 480 ? 105.137 122.614 86.035 1.00 102.30 500 ALA A O 1
ATOM 3182 N N . VAL A 1 481 ? 106.608 122.717 84.339 1.00 108.77 501 VAL A N 1
ATOM 3183 C CA . VAL A 1 481 ? 105.671 123.462 83.507 1.00 108.51 501 VAL A CA 1
ATOM 3184 C C . VAL A 1 481 ? 104.475 122.595 83.137 1.00 104.75 501 VAL A C 1
ATOM 3185 O O . VAL A 1 481 ? 103.331 123.069 83.140 1.00 101.83 501 VAL A O 1
ATOM 3189 N N . ILE A 1 482 ? 104.700 121.314 82.827 1.00 105.48 502 ILE A N 1
ATOM 3190 C CA . ILE A 1 482 ? 103.553 120.456 82.545 1.00 105.17 502 ILE A CA 1
ATOM 3191 C C . ILE A 1 482 ? 102.707 120.261 83.800 1.00 103.39 502 ILE A C 1
ATOM 3192 O O . ILE A 1 482 ? 101.474 120.214 83.725 1.00 102.84 502 ILE A O 1
ATOM 3197 N N . LEU A 1 483 ? 103.342 120.176 84.973 1.00 100.61 503 LEU A N 1
ATOM 3198 C CA . LEU A 1 483 ? 102.576 120.067 86.212 1.00 97.68 503 LEU A CA 1
ATOM 3199 C C . LEU A 1 483 ? 101.724 121.314 86.430 1.00 97.47 503 LEU A C 1
ATOM 3200 O O . LEU A 1 483 ? 100.546 121.221 86.789 1.00 96.88 503 LEU A O 1
ATOM 3205 N N . LEU A 1 484 ? 102.315 122.495 86.234 1.00 99.66 504 LEU A N 1
ATOM 3206 C CA . LEU A 1 484 ? 101.581 123.742 86.434 1.00 99.72 504 LEU A CA 1
ATOM 3207 C C . LEU A 1 484 ? 100.416 123.840 85.461 1.00 98.89 504 LEU A C 1
ATOM 3208 O O . LEU A 1 484 ? 99.310 124.244 85.839 1.00 98.88 504 LEU A O 1
ATOM 3213 N N . GLY A 1 485 ? 100.645 123.464 84.202 1.00 98.99 505 GLY A N 1
ATOM 3214 C CA . GLY A 1 485 ? 99.572 123.501 83.226 1.00 103.05 505 GLY A CA 1
ATOM 3215 C C . GLY A 1 485 ? 98.451 122.545 83.581 1.00 101.90 505 GLY A C 1
ATOM 3216 O O . GLY A 1 485 ? 97.269 122.881 83.463 1.00 104.58 505 GLY A O 1
ATOM 3217 N N . SER A 1 486 ? 98.808 121.336 84.018 1.00 99.60 506 SER A N 1
ATOM 3218 C CA . SER A 1 486 ? 97.799 120.371 84.432 1.00 100.81 506 SER A CA 1
ATOM 3219 C C . SER A 1 486 ? 97.012 120.882 85.632 1.00 105.84 506 SER A C 1
ATOM 3220 O O . SER A 1 486 ? 95.795 120.696 85.704 1.00 109.83 506 SER A O 1
ATOM 3223 N N . LEU A 1 487 ? 97.690 121.513 86.593 1.00 103.81 507 LEU A N 1
ATOM 3224 C CA . LEU A 1 487 ? 96.981 122.081 87.738 1.00 97.68 507 LEU A CA 1
ATOM 3225 C C . LEU A 1 487 ? 96.023 123.178 87.295 1.00 100.58 507 LEU A C 1
ATOM 3226 O O . LEU A 1 487 ? 94.899 123.277 87.803 1.00 101.61 507 LEU A O 1
ATOM 3231 N N . ILE A 1 488 ? 96.453 124.018 86.352 1.00 101.86 508 ILE A N 1
ATOM 3232 C CA . ILE A 1 488 ? 95.589 125.087 85.861 1.00 106.11 508 ILE A CA 1
ATOM 3233 C C . ILE A 1 488 ? 94.353 124.494 85.195 1.00 107.94 508 ILE A C 1
ATOM 3234 O O . ILE A 1 488 ? 93.224 124.942 85.425 1.00 108.65 508 ILE A O 1
ATOM 3239 N N . THR A 1 489 ? 94.551 123.470 84.362 1.00 108.03 509 THR A N 1
ATOM 3240 C CA . THR A 1 489 ? 93.417 122.811 83.719 1.00 109.58 509 THR A CA 1
ATOM 3241 C C . THR A 1 489 ? 92.499 122.165 84.749 1.00 108.99 509 THR A C 1
ATOM 3242 O O . THR A 1 489 ? 91.270 122.242 84.636 1.00 113.05 509 THR A O 1
ATOM 3246 N N . LEU A 1 490 ? 93.081 121.522 85.762 1.00 105.05 510 LEU A N 1
ATOM 3247 C CA . LEU A 1 490 ? 92.288 120.841 86.778 1.00 102.73 510 LEU 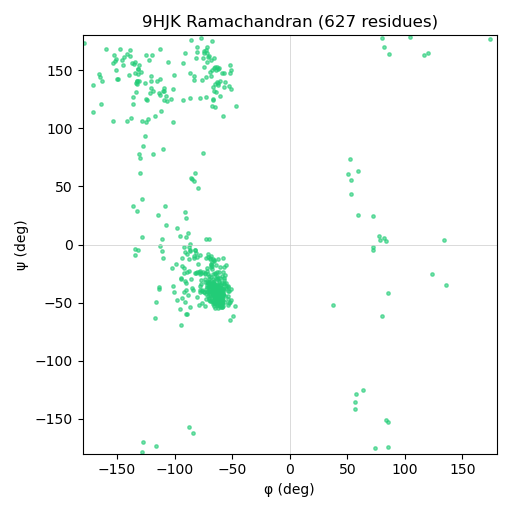A CA 1
ATOM 3248 C C . LEU A 1 490 ? 91.434 121.831 87.556 1.00 106.93 510 LEU A C 1
ATOM 3249 O O . LEU A 1 490 ? 90.260 121.565 87.837 1.00 108.75 510 LEU A O 1
ATOM 3254 N N . GLY A 1 491 ? 92.006 122.981 87.911 1.00 107.70 511 GLY A N 1
ATOM 3255 C CA . GLY A 1 491 ? 91.224 124.003 88.584 1.00 110.15 511 GLY A CA 1
ATOM 3256 C C . GLY A 1 491 ? 90.166 124.606 87.680 1.00 115.58 511 GLY A C 1
ATOM 3257 O O . GLY A 1 491 ? 89.047 124.886 88.119 1.00 118.45 511 GLY A O 1
ATOM 3258 N N . TYR A 1 492 ? 90.502 124.811 86.405 1.00 114.03 512 TYR A N 1
ATOM 3259 C CA . TYR A 1 492 ? 89.541 125.386 85.469 1.00 116.80 512 TYR A CA 1
ATOM 3260 C C . TYR A 1 492 ? 88.305 124.506 85.343 1.00 118.41 512 TYR A C 1
ATOM 3261 O O . TYR A 1 492 ? 87.175 125.007 85.323 1.00 119.27 512 TYR A O 1
ATOM 3270 N N . ILE A 1 493 ? 88.496 123.193 85.262 1.00 118.15 513 ILE A N 1
ATOM 3271 C CA . ILE A 1 493 ? 87.380 122.255 85.277 1.00 118.53 513 ILE A CA 1
ATOM 3272 C C . ILE A 1 493 ? 86.902 122.091 86.712 1.00 118.61 513 ILE A C 1
ATOM 3273 O O . ILE A 1 493 ? 87.689 121.769 87.610 1.00 118.03 513 ILE A O 1
ATOM 3278 N N . ASP A 1 494 ? 85.609 122.312 86.933 1.00 122.86 514 ASP A N 1
ATOM 3279 C CA . ASP A 1 494 ? 85.071 122.288 88.282 1.00 124.12 514 ASP A CA 1
ATOM 3280 C C . ASP A 1 494 ? 84.831 120.852 88.741 1.00 122.61 514 ASP A C 1
ATOM 3281 O O . ASP A 1 494 ? 84.864 119.899 87.958 1.00 123.30 514 ASP A O 1
ATOM 3286 N N . GLU A 1 495 ? 84.623 120.702 90.055 1.00 118.48 515 GLU A N 1
ATOM 3287 C CA . GLU A 1 495 ? 84.410 119.362 90.658 1.00 116.48 515 GLU A CA 1
ATOM 3288 C C . GLU A 1 495 ? 83.145 118.732 90.077 1.00 120.71 515 GLU A C 1
ATOM 3289 O O . GLU A 1 495 ? 82.126 119.445 89.959 1.00 125.64 515 GLU A O 1
ATOM 3295 N N . ASP A 1 496 ? 83.197 117.436 89.756 1.00 120.01 516 ASP A N 1
ATOM 3296 C CA . ASP A 1 496 ? 82.003 116.705 89.258 1.00 126.97 516 ASP A CA 1
ATOM 3297 C C . ASP A 1 496 ? 80.969 116.668 90.382 1.00 131.74 516 ASP A C 1
ATOM 3298 O O . ASP A 1 496 ? 81.380 116.423 91.533 1.00 129.16 516 ASP A O 1
ATOM 3303 N N . GLU A 1 497 ? 79.690 116.880 90.065 1.00 136.23 517 GLU A N 1
ATOM 3304 C CA . GLU A 1 497 ? 78.604 116.917 91.081 1.00 136.74 517 GLU A CA 1
ATOM 3305 C C . GLU A 1 497 ? 78.152 115.486 91.404 1.00 137.24 517 GLU A C 1
ATOM 3306 O O . GLU A 1 497 ? 77.389 115.330 92.378 1.00 137.61 517 GLU A O 1
ATOM 3312 N N . GLU A 1 498 ? 78.611 114.488 90.639 1.00 136.01 518 GLU A N 1
ATOM 3313 C CA . GLU A 1 498 ? 78.288 113.058 90.896 1.00 134.63 518 GLU A CA 1
ATOM 3314 C C . GLU A 1 498 ? 79.070 112.609 92.138 1.00 135.23 518 GLU A C 1
ATOM 3315 O O . GLU A 1 498 ? 78.766 111.517 92.659 1.00 132.85 518 GLU A O 1
ATOM 3321 N N . ARG A 1 499 ? 80.022 113.421 92.609 1.00 136.60 519 ARG A N 1
ATOM 3322 C CA . ARG A 1 499 ? 80.805 113.130 93.841 1.00 134.16 519 ARG A CA 1
ATOM 3323 C C . ARG A 1 499 ? 79.837 113.043 95.026 1.00 133.71 519 ARG A C 1
ATOM 3324 O O . ARG A 1 499 ? 80.214 112.469 96.055 1.00 128.04 519 ARG A O 1
ATOM 3332 N N . HIS A 1 500 ? 78.630 113.592 94.897 1.00 138.39 520 HIS A N 1
ATOM 3333 C CA . HIS A 1 500 ? 77.594 113.508 95.956 1.00 138.60 520 HIS A CA 1
ATOM 3334 C C . HIS A 1 500 ? 77.097 112.069 96.067 1.00 137.96 520 HIS A C 1
ATOM 3335 O O . HIS A 1 500 ? 76.393 111.771 97.057 1.00 134.88 520 HIS A O 1
ATOM 3342 N N . ASN A 1 501 ? 77.443 111.206 95.108 1.00 135.52 521 ASN A N 1
ATOM 3343 C CA . ASN A 1 501 ? 76.895 109.825 95.054 1.00 134.77 521 ASN A CA 1
ATOM 3344 C C . ASN A 1 501 ? 77.874 108.774 95.577 1.00 131.97 521 ASN A C 1
ATOM 3345 O O . ASN A 1 501 ? 77.382 107.809 96.200 1.00 131.79 521 ASN A O 1
ATOM 3350 N N . PHE A 1 502 ? 79.190 108.908 95.360 1.00 128.40 522 PHE A N 1
ATOM 3351 C CA . PHE A 1 502 ? 80.103 107.836 95.735 1.00 125.76 522 PHE A CA 1
ATOM 3352 C C . PHE A 1 502 ? 80.065 107.584 97.237 1.00 127.00 522 PHE A C 1
ATOM 3353 O O . PHE A 1 502 ? 80.015 108.518 98.043 1.00 122.36 522 PHE A O 1
ATOM 3361 N N . GLY A 1 503 ? 80.085 106.307 97.609 1.00 125.94 523 GLY A N 1
ATOM 3362 C CA . GLY A 1 503 ? 79.996 105.952 99.016 1.00 118.70 523 GLY A CA 1
ATOM 3363 C C . GLY A 1 503 ? 78.668 106.376 99.605 1.00 122.61 523 GLY A C 1
ATOM 3364 O O . GLY A 1 503 ? 77.594 106.022 99.105 1.00 121.70 523 GLY A O 1
ATOM 3365 N N . HIS A 1 504 ? 78.739 107.148 100.686 1.00 124.13 524 HIS A N 1
ATOM 3366 C CA . HIS A 1 504 ? 77.568 107.684 101.363 1.00 122.74 524 HIS A CA 1
ATOM 3367 C C . HIS A 1 504 ? 77.645 109.204 101.361 1.00 121.70 524 HIS A C 1
ATOM 3368 O O . HIS A 1 504 ? 78.732 109.781 101.459 1.00 116.86 524 HIS A O 1
ATOM 3375 N N . LYS A 1 505 ? 76.487 109.847 101.246 1.00 124.15 525 LYS A N 1
ATOM 3376 C CA . LYS A 1 505 ? 76.442 111.300 101.218 1.00 121.44 525 LYS A CA 1
ATOM 3377 C C . LYS A 1 505 ? 76.888 111.879 102.557 1.00 117.78 525 LYS A C 1
ATOM 3378 O O . LYS A 1 505 ? 76.742 111.255 103.611 1.00 117.50 525 LYS A O 1
ATOM 3384 N N . GLY A 1 506 ? 77.439 113.089 102.503 1.00 114.41 526 GLY A N 1
ATOM 3385 C CA . GLY A 1 506 ? 77.984 113.729 103.683 1.00 108.67 526 GLY A CA 1
ATOM 3386 C C . GLY A 1 506 ? 79.413 113.313 103.961 1.00 104.20 526 GLY A C 1
ATOM 3387 O O . GLY A 1 506 ? 80.148 112.943 103.041 1.00 103.04 526 GLY A O 1
ATOM 3388 N N . GLY A 1 507 ? 79.818 113.368 105.224 1.00 97.89 527 GLY A N 1
ATOM 3389 C CA . GLY A 1 507 ? 81.153 112.960 105.613 1.00 88.48 527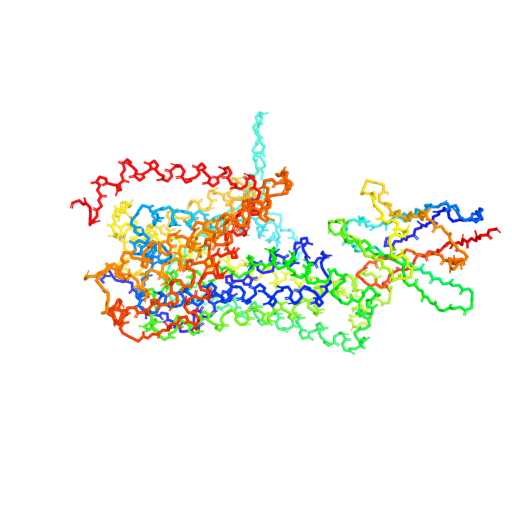 GLY A CA 1
ATOM 3390 C C . GLY A 1 507 ? 82.177 114.066 105.464 1.00 82.53 527 GLY A C 1
ATOM 3391 O O . GLY A 1 507 ? 81.875 115.219 105.141 1.00 88.92 527 GLY A O 1
ATOM 3392 N N . PHE A 1 508 ? 83.446 113.721 105.698 1.00 68.26 528 PHE A N 1
ATOM 3393 C CA . PHE A 1 508 ? 84.520 114.750 105.635 1.00 64.70 528 PHE A CA 1
ATOM 3394 C C . PHE A 1 508 ? 85.009 114.894 104.202 1.00 77.54 528 PHE A C 1
ATOM 3395 O O . PHE A 1 508 ? 84.977 113.895 103.453 1.00 84.13 528 PHE A O 1
ATOM 3403 N N . LEU A 1 509 ? 85.426 116.101 103.788 1.00 83.97 529 LEU A N 1
ATOM 3404 C CA . LEU A 1 509 ? 85.977 116.364 102.426 1.00 80.20 529 LEU A CA 1
ATOM 3405 C C . LEU A 1 509 ? 87.260 117.194 102.581 1.00 79.55 529 LEU A C 1
ATOM 3406 O O . LEU A 1 509 ? 87.207 118.198 103.310 1.00 82.65 529 LEU A O 1
ATOM 3411 N N . CYS A 1 510 ? 88.363 116.816 101.932 1.00 79.23 530 CYS A N 1
ATOM 3412 C CA . CYS A 1 510 ? 89.655 117.525 102.119 1.00 81.79 530 CYS A CA 1
ATOM 3413 C C . CYS A 1 510 ? 89.451 119.032 101.922 1.00 87.59 530 CYS A C 1
ATOM 3414 O O . CYS A 1 510 ? 88.565 119.415 101.133 1.00 93.18 530 CYS A O 1
ATOM 3417 N N . PRO A 1 511 ? 90.236 119.898 102.592 1.00 84.66 531 PRO A N 1
ATOM 3418 C CA . PRO A 1 511 ? 90.057 121.376 102.506 1.00 87.54 531 PRO A CA 1
ATOM 3419 C C . PRO A 1 511 ? 90.330 121.914 101.103 1.00 85.47 531 PRO A C 1
ATOM 3420 O O . PRO A 1 511 ? 89.434 122.590 100.550 1.00 85.47 531 PRO A O 1
ATOM 3424 N N . PHE A 1 512 ? 91.503 121.629 100.529 1.00 83.23 532 PHE A N 1
ATOM 3425 C CA . PHE A 1 512 ? 91.867 122.221 99.210 1.00 86.95 532 PHE A CA 1
ATOM 3426 C C . PHE A 1 512 ? 92.075 121.108 98.191 1.00 86.05 532 PHE A C 1
ATOM 3427 O O . PHE A 1 512 ? 93.236 120.821 97.844 1.00 83.97 532 PHE A O 1
ATOM 3435 N N . VAL A 1 513 ? 90.983 120.549 97.666 1.00 87.86 533 VAL A N 1
ATOM 3436 C CA . VAL A 1 513 ? 91.076 119.381 96.737 1.00 87.78 533 VAL A CA 1
ATOM 3437 C C . VAL A 1 513 ? 92.027 119.644 95.550 1.00 88.40 533 VAL A C 1
ATOM 3438 O O . VAL A 1 513 ? 92.707 118.685 95.148 1.00 88.30 533 VAL A O 1
ATOM 3442 N N . PRO A 1 514 ? 92.095 120.828 94.905 1.00 85.53 534 PRO A N 1
ATOM 3443 C CA . PRO A 1 514 ? 92.974 121.005 93.705 1.00 81.90 534 PRO A CA 1
ATOM 3444 C C . PRO A 1 514 ? 94.451 121.073 94.073 1.00 78.67 534 PRO A C 1
ATOM 3445 O O . PRO A 1 514 ? 95.277 120.656 93.232 1.00 72.16 534 PRO A O 1
ATOM 3449 N N . TYR A 1 515 ? 94.790 121.559 95.270 1.00 78.19 535 TYR A N 1
ATOM 3450 C CA . TYR A 1 515 ? 96.190 121.760 95.628 1.00 75.12 535 TYR A CA 1
ATOM 3451 C C . TYR A 1 515 ? 96.668 120.854 96.749 1.00 72.69 535 TYR A C 1
ATOM 3452 O O . TYR A 1 515 ? 97.812 120.398 96.711 1.00 74.72 535 TYR A O 1
ATOM 3461 N N . LEU A 1 516 ? 95.839 120.585 97.757 1.00 75.25 536 LEU A N 1
ATOM 3462 C CA . LEU A 1 516 ? 96.306 119.776 98.881 1.00 72.83 536 LEU A CA 1
ATOM 3463 C C . LEU A 1 516 ? 96.673 118.363 98.448 1.00 70.92 536 LEU A C 1
ATOM 3464 O O . LEU A 1 516 ? 97.774 117.898 98.797 1.00 69.60 536 LEU A O 1
ATOM 3469 N N . PRO A 1 517 ? 95.828 117.628 97.716 1.00 67.02 537 PRO A N 1
ATOM 3470 C CA . PRO A 1 517 ? 96.243 116.290 97.264 1.00 62.84 537 PRO A CA 1
ATOM 3471 C C . PRO A 1 517 ? 97.505 116.299 96.423 1.00 61.64 537 PRO A C 1
ATOM 3472 O O . PRO A 1 517 ? 98.330 115.387 96.544 1.00 67.02 537 PRO A O 1
ATOM 3476 N N . VAL A 1 518 ? 97.678 117.299 95.559 1.00 64.58 538 VAL A N 1
ATOM 3477 C CA . VAL A 1 518 ? 98.890 117.370 94.751 1.00 62.91 538 VAL A CA 1
ATOM 3478 C C . VAL A 1 518 ? 100.107 117.596 95.638 1.00 65.45 538 VAL A C 1
ATOM 3479 O O . VAL A 1 518 ? 101.182 117.036 95.396 1.00 66.48 538 VAL A O 1
ATOM 3483 N N . LEU A 1 519 ? 99.963 118.425 96.672 1.00 65.29 539 LEU A N 1
ATOM 3484 C CA . LEU A 1 519 ? 101.061 118.622 97.609 1.00 59.54 539 LEU A CA 1
ATOM 3485 C C . LEU A 1 519 ? 101.399 117.323 98.327 1.00 61.69 539 LEU A C 1
ATOM 3486 O O . LEU A 1 519 ? 102.576 116.996 98.520 1.00 66.87 539 LEU A O 1
ATOM 3491 N N . CYS A 1 520 ? 100.376 116.564 98.725 1.00 60.03 540 CYS A N 1
ATOM 3492 C CA . CYS A 1 520 ? 100.619 115.272 99.358 1.00 60.89 540 CYS A CA 1
ATOM 3493 C C . CYS A 1 520 ? 101.348 114.327 98.412 1.00 62.03 540 CYS A C 1
ATOM 3494 O O . CYS A 1 520 ? 102.282 113.623 98.819 1.00 62.35 540 CYS A O 1
ATOM 3497 N N . ILE A 1 521 ? 100.933 114.297 97.144 1.00 60.25 541 ILE A N 1
ATOM 3498 C CA . ILE A 1 521 ? 101.592 113.445 96.157 1.00 52.92 541 ILE A CA 1
ATOM 3499 C C . ILE A 1 521 ? 103.054 113.840 96.015 1.00 53.99 541 ILE A C 1
ATOM 3500 O O . ILE A 1 521 ? 103.945 112.987 95.979 1.00 57.24 541 ILE A O 1
ATOM 3505 N N . LEU A 1 522 ? 103.319 115.142 95.914 1.00 58.72 542 LEU A N 1
ATOM 3506 C CA . LEU A 1 522 ? 104.694 115.607 95.763 1.00 60.44 542 LEU A CA 1
ATOM 3507 C C . LEU A 1 522 ? 105.538 115.200 96.963 1.00 58.34 542 LEU A C 1
ATOM 3508 O O . LEU A 1 522 ? 106.655 114.689 96.811 1.00 60.26 542 LEU A O 1
ATOM 3513 N N . ILE A 1 523 ? 105.010 115.409 98.171 1.00 57.72 543 ILE A N 1
ATOM 3514 C CA . ILE A 1 523 ? 105.762 115.084 99.380 1.00 58.83 543 ILE A CA 1
ATOM 3515 C C . ILE A 1 523 ? 106.070 113.592 99.424 1.00 66.19 543 ILE A C 1
ATOM 3516 O O . ILE A 1 523 ? 107.214 113.179 99.659 1.00 70.85 543 ILE A O 1
ATOM 3521 N N . ASN A 1 524 ? 105.052 112.760 99.194 1.00 64.97 544 ASN A N 1
ATOM 3522 C CA . ASN A 1 524 ? 105.245 111.318 99.297 1.00 57.52 544 ASN A CA 1
ATOM 3523 C C . ASN A 1 524 ? 106.172 110.802 98.205 1.00 58.42 544 ASN A C 1
ATOM 3524 O O . ASN A 1 524 ? 106.982 109.903 98.451 1.00 58.74 544 ASN A O 1
ATOM 3529 N N . THR A 1 525 ? 106.071 111.348 96.992 1.00 60.98 545 THR A N 1
ATOM 3530 C CA . THR A 1 525 ? 106.963 110.922 95.921 1.00 61.33 545 THR A CA 1
ATOM 3531 C C . THR A 1 525 ? 108.405 111.309 96.219 1.00 65.11 545 THR A C 1
ATOM 3532 O O . THR A 1 525 ? 109.327 110.519 95.979 1.00 73.74 545 THR A O 1
ATOM 3536 N N . TYR A 1 526 ? 108.626 112.518 96.744 1.00 60.26 546 TYR A N 1
ATOM 3537 C CA . TYR A 1 526 ? 109.983 112.891 97.118 1.00 58.77 546 TYR A CA 1
ATOM 3538 C C . TYR A 1 526 ? 110.518 111.966 98.198 1.00 62.09 546 TYR A C 1
ATOM 3539 O O . TYR A 1 526 ? 111.679 111.546 98.147 1.00 70.83 546 TYR A O 1
ATOM 3548 N N . LEU A 1 527 ? 109.690 111.643 99.193 1.00 64.37 547 LEU A N 1
ATOM 3549 C CA . LEU A 1 527 ? 110.148 110.755 100.255 1.00 66.69 547 LEU A CA 1
ATOM 3550 C C . LEU A 1 527 ? 110.474 109.372 99.704 1.00 67.99 547 LEU A C 1
ATOM 3551 O O . LEU A 1 527 ? 111.477 108.760 100.090 1.00 69.03 547 LEU A O 1
ATOM 3556 N N . ILE A 1 528 ? 109.635 108.864 98.800 1.00 66.43 548 ILE A N 1
ATOM 3557 C CA . ILE A 1 528 ? 109.871 107.550 98.207 1.00 62.67 548 ILE A CA 1
ATOM 3558 C C . ILE A 1 528 ? 111.191 107.541 97.447 1.00 64.50 548 ILE A C 1
ATOM 3559 O O . ILE A 1 528 ? 112.010 106.627 97.598 1.00 70.40 548 ILE A O 1
ATOM 3564 N N . ILE A 1 529 ? 111.418 108.561 96.619 1.00 68.85 549 ILE A N 1
ATOM 3565 C CA . ILE A 1 529 ? 112.635 108.597 95.815 1.00 72.16 549 ILE A CA 1
ATOM 3566 C C . ILE A 1 529 ? 113.859 108.775 96.704 1.00 77.58 549 ILE A C 1
ATOM 3567 O O . ILE A 1 529 ? 114.934 108.233 96.419 1.00 80.47 549 ILE A O 1
ATOM 3572 N N . ASN A 1 530 ? 113.723 109.537 97.791 1.00 75.14 550 ASN A N 1
ATOM 3573 C CA . ASN A 1 530 ? 114.848 109.745 98.696 1.00 72.94 550 ASN A CA 1
ATOM 3574 C C . ASN A 1 530 ? 115.322 108.418 99.278 1.00 77.18 550 ASN A C 1
ATOM 3575 O O . ASN A 1 530 ? 116.528 108.199 99.440 1.00 84.78 550 ASN A O 1
ATOM 3580 N N . ILE A 1 531 ? 114.387 107.513 99.581 1.00 78.26 551 ILE A N 1
ATOM 3581 C CA . ILE A 1 531 ? 114.753 106.231 100.171 1.00 81.33 551 ILE A CA 1
ATOM 3582 C C . ILE A 1 531 ? 115.814 105.554 99.316 1.00 84.82 551 ILE A C 1
ATOM 3583 O O . ILE A 1 531 ? 115.731 105.537 98.083 1.00 81.86 551 ILE A O 1
ATOM 3588 N N . GLY A 1 532 ? 116.818 104.989 99.979 1.00 85.83 552 GLY A N 1
ATOM 3589 C CA . GLY A 1 532 ? 117.938 104.395 99.280 1.00 85.46 552 GLY A CA 1
ATOM 3590 C C . GLY A 1 532 ? 117.571 103.097 98.586 1.00 84.15 552 GLY A C 1
ATOM 3591 O O . GLY A 1 532 ? 116.497 102.523 98.772 1.00 86.03 552 GLY A O 1
ATOM 3592 N N . ALA A 1 533 ? 118.504 102.627 97.756 1.00 81.64 553 ALA A N 1
ATOM 3593 C CA . ALA A 1 533 ? 118.285 101.396 97.006 1.00 80.23 553 ALA A CA 1
ATOM 3594 C C . ALA A 1 533 ? 118.235 100.168 97.904 1.00 79.05 553 ALA A C 1
ATOM 3595 O O . ALA A 1 533 ? 117.680 99.142 97.495 1.00 81.35 553 ALA A O 1
ATOM 3597 N N . GLY A 1 534 ? 118.802 100.243 99.109 1.00 82.91 554 GLY A N 1
ATOM 3598 C CA . GLY A 1 534 ? 118.823 99.074 99.974 1.00 84.67 554 GLY A CA 1
ATOM 3599 C C . GLY A 1 534 ? 117.432 98.543 100.260 1.00 83.27 554 GLY A C 1
ATOM 3600 O O . GLY A 1 534 ? 117.181 97.340 100.168 1.00 82.74 554 GLY A O 1
ATOM 3601 N N . THR A 1 535 ? 116.500 99.467 100.534 1.00 82.85 555 THR A N 1
ATOM 3602 C CA . THR A 1 535 ? 115.093 99.154 100.849 1.00 80.92 555 THR A CA 1
ATOM 3603 C C . THR A 1 535 ? 114.334 98.924 99.585 1.00 78.73 555 THR A C 1
ATOM 3604 O O . THR A 1 535 ? 113.285 98.275 99.659 1.00 79.95 555 THR A O 1
ATOM 3608 N N . TRP A 1 536 ? 114.796 99.494 98.473 1.00 77.89 556 TRP A N 1
ATOM 3609 C CA . TRP A 1 536 ? 114.079 99.397 97.207 1.00 76.84 556 TRP A CA 1
ATOM 3610 C C . TRP A 1 536 ? 114.263 98.031 96.567 1.00 80.01 556 TRP A C 1
ATOM 3611 O O . TRP A 1 536 ? 113.318 97.486 95.995 1.00 80.40 556 TRP A O 1
ATOM 3622 N N . ILE A 1 537 ? 115.461 97.454 96.650 1.00 84.13 557 ILE A N 1
ATOM 3623 C CA . ILE A 1 537 ? 115.664 96.118 96.093 1.00 81.11 557 ILE A CA 1
ATOM 3624 C C . ILE A 1 537 ? 114.759 95.115 96.798 1.00 79.41 557 ILE A C 1
ATOM 3625 O O . ILE A 1 537 ? 114.108 94.275 96.162 1.00 79.74 557 ILE A O 1
ATOM 3630 N N . ARG A 1 538 ? 114.712 95.185 98.128 1.00 79.78 558 ARG A N 1
ATOM 3631 C CA . ARG A 1 538 ? 113.913 94.233 98.892 1.00 80.06 558 ARG A CA 1
ATOM 3632 C C . ARG A 1 538 ? 112.426 94.411 98.614 1.00 81.73 558 ARG A C 1
ATOM 3633 O O . ARG A 1 538 ? 111.704 93.426 98.411 1.00 82.33 558 ARG A O 1
ATOM 3641 N N . VAL A 1 539 ? 111.948 95.657 98.585 1.00 84.08 559 VAL A N 1
ATOM 3642 C CA . VAL A 1 539 ? 110.537 95.873 98.288 1.00 81.91 559 VAL A CA 1
ATOM 3643 C C . VAL A 1 539 ? 110.235 95.480 96.849 1.00 82.61 559 VAL A C 1
ATOM 3644 O O . VAL A 1 539 ? 109.126 95.036 96.544 1.00 85.13 559 VAL A O 1
ATOM 3648 N N . LEU A 1 540 ? 111.212 95.606 95.948 1.00 82.17 560 LEU A N 1
ATOM 3649 C CA . LEU A 1 540 ? 111.003 95.200 94.564 1.00 82.33 560 LEU A CA 1
ATOM 3650 C C . LEU A 1 540 ? 110.839 93.692 94.462 1.00 83.23 560 LEU A C 1
ATOM 3651 O O . LEU A 1 540 ? 109.936 93.206 93.778 1.00 86.06 560 LEU A O 1
ATOM 3656 N N . ILE A 1 541 ? 111.695 92.932 95.145 1.00 82.33 561 ILE A N 1
ATOM 3657 C CA . ILE A 1 541 ? 111.560 91.478 95.095 1.00 82.88 561 ILE A CA 1
ATOM 3658 C C . ILE A 1 541 ? 110.266 91.048 95.778 1.00 83.39 561 ILE A C 1
ATOM 3659 O O . ILE A 1 541 ? 109.598 90.105 95.336 1.00 85.15 561 ILE A O 1
ATOM 3664 N N . TRP A 1 542 ? 109.875 91.745 96.848 1.00 83.42 562 TRP A N 1
ATOM 3665 C CA . TRP A 1 542 ? 108.639 91.384 97.533 1.00 82.33 562 TRP A CA 1
ATOM 3666 C C . TRP A 1 542 ? 107.444 91.656 96.625 1.00 81.29 562 TRP A C 1
ATOM 3667 O O . TRP A 1 542 ? 106.527 90.832 96.520 1.00 83.98 562 TRP A O 1
ATOM 3678 N N . LEU A 1 543 ? 107.443 92.809 95.950 1.00 82.39 563 LEU A N 1
ATOM 3679 C CA . LEU A 1 543 ? 106.359 93.142 95.037 1.00 83.08 563 LEU A CA 1
ATOM 3680 C C . LEU A 1 543 ? 106.360 92.185 93.855 1.00 85.64 563 LEU A C 1
ATOM 3681 O O . LEU A 1 543 ? 105.303 91.896 93.295 1.00 86.59 563 LEU A O 1
ATOM 3686 N N . LEU A 1 544 ? 107.539 91.723 93.437 1.00 87.83 564 LEU A N 1
ATOM 3687 C CA . LEU A 1 544 ? 107.616 90.735 92.368 1.00 88.24 564 LEU A CA 1
ATOM 3688 C C . LEU A 1 544 ? 106.929 89.453 92.818 1.00 86.23 564 LEU A C 1
ATOM 3689 O O . LEU A 1 544 ? 106.188 88.827 92.052 1.00 87.46 564 LEU A O 1
ATOM 3694 N N . ILE A 1 545 ? 107.206 89.021 94.051 1.00 85.98 565 ILE A N 1
ATOM 3695 C CA . ILE A 1 545 ? 106.536 87.838 94.587 1.00 86.08 565 ILE A CA 1
ATOM 3696 C C . ILE A 1 545 ? 105.032 88.078 94.551 1.00 86.67 565 ILE A C 1
ATOM 3697 O O . ILE A 1 545 ? 104.239 87.183 94.223 1.00 86.61 565 ILE A O 1
ATOM 3702 N N . GLY A 1 546 ? 104.623 89.294 94.919 1.00 87.86 566 GLY A N 1
ATOM 3703 C CA . GLY A 1 546 ? 103.209 89.627 94.943 1.00 84.66 566 GLY A CA 1
ATOM 3704 C C . GLY A 1 546 ? 102.614 89.519 93.553 1.00 85.80 566 GLY A C 1
ATOM 3705 O O . GLY A 1 546 ? 101.505 89.014 93.370 1.00 86.90 566 GLY A O 1
ATOM 3706 N N . SER A 1 547 ? 103.329 90.030 92.555 1.00 85.16 567 SER A N 1
ATOM 3707 C CA . SER A 1 547 ? 102.813 89.990 91.198 1.00 87.26 567 SER A CA 1
ATOM 3708 C C . SER A 1 547 ? 102.742 88.550 90.719 1.00 89.34 567 SER A C 1
ATOM 3709 O O . SER A 1 547 ? 101.833 88.193 89.963 1.00 87.42 567 SER A O 1
ATOM 3712 N N . MET A 1 548 ? 103.689 87.712 91.149 1.00 92.24 568 MET A N 1
ATOM 3713 C CA . MET A 1 548 ? 103.629 86.297 90.798 1.00 93.04 568 MET A CA 1
ATOM 3714 C C . MET A 1 548 ? 102.353 85.679 91.347 1.00 89.10 568 MET A C 1
ATOM 3715 O O . MET A 1 548 ? 101.605 85.016 90.617 1.00 92.55 568 MET A O 1
ATOM 3720 N N . ILE A 1 549 ? 102.105 85.861 92.648 1.00 85.19 569 ILE A N 1
ATOM 3721 C CA . ILE A 1 549 ? 100.895 85.288 93.230 1.00 85.23 569 ILE A CA 1
ATOM 3722 C C . ILE A 1 549 ? 99.692 85.801 92.453 1.00 85.87 569 ILE A C 1
ATOM 3723 O O . ILE A 1 549 ? 98.769 85.044 92.143 1.00 90.42 569 ILE A O 1
ATOM 3728 N N . TYR A 1 550 ? 99.674 87.101 92.151 1.00 84.66 570 TYR A N 1
ATOM 3729 C CA . TYR A 1 550 ? 98.515 87.699 91.497 1.00 83.23 570 TYR A CA 1
ATOM 3730 C C . TYR A 1 550 ? 98.269 87.060 90.135 1.00 88.42 570 TYR A C 1
ATOM 3731 O O . TYR A 1 550 ? 97.138 86.677 89.812 1.00 92.49 570 TYR A O 1
ATOM 3740 N N . ILE A 1 551 ? 99.319 86.932 89.318 1.00 87.25 571 ILE A N 1
ATOM 3741 C CA . ILE A 1 551 ? 99.122 86.409 87.969 1.00 87.67 571 ILE A CA 1
ATOM 3742 C C . ILE A 1 551 ? 98.780 84.926 88.008 1.00 90.52 571 ILE A C 1
ATOM 3743 O O . ILE A 1 551 ? 98.038 84.434 87.149 1.00 94.48 571 ILE A O 1
ATOM 3748 N N . PHE A 1 552 ? 99.296 84.184 88.990 1.00 91.35 572 PHE A N 1
ATOM 3749 C CA . PHE A 1 552 ? 99.044 82.748 89.025 1.00 92.70 572 PHE A CA 1
ATOM 3750 C C . PHE A 1 552 ? 97.693 82.443 89.651 1.00 95.59 572 PHE A C 1
ATOM 3751 O O . PHE A 1 552 ? 97.111 81.390 89.372 1.00 101.86 572 PHE A O 1
ATOM 3759 N N . TYR A 1 553 ? 97.196 83.348 90.487 1.00 92.00 573 TYR A N 1
ATOM 3760 C CA . TYR A 1 553 ? 95.918 83.197 91.171 1.00 93.52 573 TYR A CA 1
ATOM 3761 C C . TYR A 1 553 ? 95.538 84.571 91.693 1.00 98.16 573 TYR A C 1
ATOM 3762 O O . TYR A 1 553 ? 96.278 85.159 92.487 1.00 98.36 573 TYR A O 1
ATOM 3771 N N . GLY A 1 554 ? 94.389 85.073 91.257 1.00 96.83 574 GLY A N 1
ATOM 3772 C CA . GLY A 1 554 ? 93.916 86.381 91.656 1.00 91.84 574 GLY A CA 1
ATOM 3773 C C . GLY A 1 554 ? 93.394 87.128 90.450 1.00 93.25 574 GLY A C 1
ATOM 3774 O O . GLY A 1 554 ? 92.438 87.902 90.545 1.00 97.43 574 GLY A O 1
ATOM 3775 N N . ARG A 1 555 ? 94.031 86.902 89.301 1.00 91.85 575 ARG A N 1
ATOM 3776 C CA . ARG A 1 555 ? 93.519 87.384 88.026 1.00 95.16 575 ARG A CA 1
ATOM 3777 C C . ARG A 1 555 ? 92.599 86.362 87.373 1.00 101.50 575 ARG A C 1
ATOM 3778 O O . ARG A 1 555 ? 91.575 86.731 86.790 1.00 103.30 575 ARG A O 1
ATOM 3786 N N . SER A 1 556 ? 92.948 85.075 87.465 1.00 103.71 576 SER A N 1
ATOM 3787 C CA . SER A 1 556 ? 92.087 84.035 86.914 1.00 104.64 576 SER A CA 1
ATOM 3788 C C . SER A 1 556 ? 90.798 83.901 87.714 1.00 102.09 576 SER A C 1
ATOM 3789 O O . SER A 1 556 ? 89.718 83.732 87.136 1.00 100.83 576 SER A O 1
ATOM 3792 N N . HIS A 1 557 ? 90.889 83.972 89.041 1.00 101.29 577 HIS A N 1
ATOM 3793 C CA . HIS A 1 557 ? 89.732 83.850 89.924 1.00 101.19 577 HIS A CA 1
ATOM 3794 C C . HIS A 1 557 ? 89.668 85.110 90.776 1.00 99.22 577 HIS A C 1
ATOM 3795 O O . HIS A 1 557 ? 90.498 85.305 91.671 1.00 93.85 577 HIS A O 1
ATOM 3802 N N . SER A 1 558 ? 88.687 85.963 90.494 1.00 101.56 578 SER A N 1
ATOM 3803 C CA . SER A 1 558 ? 88.484 87.189 91.252 1.00 98.66 578 SER A CA 1
ATOM 3804 C C . SER A 1 558 ? 87.162 87.806 90.831 1.00 102.22 578 SER A C 1
ATOM 3805 O O . SER A 1 558 ? 86.848 87.854 89.639 1.00 101.15 578 SER A O 1
ATOM 3808 N N . LEU A 1 559 ? 86.397 88.274 91.811 1.00 102.65 579 LEU A N 1
ATOM 3809 C CA . LEU A 1 559 ? 85.132 88.925 91.515 1.00 103.90 579 LEU A CA 1
ATOM 3810 C C . LEU A 1 559 ? 85.381 90.217 90.745 1.00 103.54 579 LEU A C 1
ATOM 3811 O O . LEU A 1 559 ? 86.438 90.842 90.861 1.00 101.16 579 LEU A O 1
ATOM 3816 N N . LEU A 1 560 ? 84.394 90.603 89.938 1.00 105.85 580 LEU A N 1
ATOM 3817 C CA . LEU A 1 560 ? 84.426 91.756 89.043 1.00 106.79 580 LEU A CA 1
ATOM 3818 C C . LEU A 1 560 ? 85.329 91.524 87.838 1.00 106.53 580 LEU A C 1
ATOM 3819 O O . LEU A 1 560 ? 85.417 92.401 86.971 1.00 107.25 580 LEU A O 1
ATOM 3824 N N . ASN A 1 561 ? 86.004 90.376 87.753 1.00 107.18 581 ASN A N 1
ATOM 3825 C CA . ASN A 1 561 ? 86.788 90.012 86.582 1.00 109.06 581 ASN A CA 1
ATOM 3826 C C . ASN A 1 561 ? 86.566 88.576 86.133 1.00 106.23 581 ASN A C 1
ATOM 3827 O O . ASN A 1 561 ? 87.046 88.209 85.054 1.00 105.56 581 ASN A O 1
ATOM 3832 N N . ASN A 1 562 ? 85.865 87.760 86.913 1.00 104.46 582 ASN A N 1
ATOM 3833 C CA . ASN A 1 562 ? 85.588 86.379 86.543 1.00 106.97 582 ASN A CA 1
ATOM 3834 C C . ASN A 1 562 ? 84.154 86.259 86.040 1.00 109.04 582 ASN A C 1
ATOM 3835 O O . ASN A 1 562 ? 83.362 87.192 86.168 1.00 106.28 582 ASN A O 1
ATOM 3840 N N . GLN B 2 5 ? 135.107 109.911 132.760 1.00 120.78 1 GLN B N 1
ATOM 3841 C CA . GLN B 2 5 ? 134.058 110.951 132.593 1.00 120.55 1 GLN B CA 1
ATOM 3842 C C . GLN B 2 5 ? 134.355 111.781 131.334 1.00 118.63 1 GLN B C 1
ATOM 3843 O O . GLN B 2 5 ? 135.399 111.534 130.691 1.00 116.78 1 GLN B O 1
ATOM 3849 N N . VAL B 2 6 ? 133.471 112.726 131.004 1.00 118.39 2 VAL B N 1
ATOM 3850 C CA . VAL B 2 6 ? 133.673 113.592 129.803 1.00 114.50 2 VAL B CA 1
ATOM 3851 C C . VAL B 2 6 ? 134.808 114.589 130.097 1.00 110.20 2 VAL B C 1
ATOM 3852 O O . VAL B 2 6 ? 134.738 115.280 131.138 1.00 112.23 2 VAL B O 1
ATOM 3856 N N . GLN B 2 7 ? 135.817 114.642 129.223 1.00 105.69 3 GLN B N 1
ATOM 3857 C CA . GLN B 2 7 ? 136.949 115.590 129.404 1.00 105.55 3 GLN B CA 1
ATOM 3858 C C . GLN B 2 7 ? 137.494 115.978 128.020 1.00 106.96 3 GLN B C 1
ATOM 3859 O O . GLN B 2 7 ? 137.528 115.098 127.132 1.00 107.53 3 GLN B O 1
ATOM 3865 N N . LEU B 2 8 ? 137.897 117.241 127.846 1.00 106.00 4 LEU B N 1
ATOM 3866 C CA . LEU B 2 8 ? 138.356 117.716 126.513 1.00 102.84 4 LEU B CA 1
ATOM 3867 C C . LEU B 2 8 ? 139.765 118.314 126.633 1.00 105.67 4 LEU B C 1
ATOM 3868 O O . LEU B 2 8 ? 139.946 119.238 127.458 1.00 106.50 4 LEU B O 1
ATOM 3873 N N . VAL B 2 9 ? 140.716 117.815 125.840 1.00 108.07 5 VAL B N 1
ATOM 3874 C CA . VAL B 2 9 ? 142.086 118.411 125.836 1.00 111.39 5 VAL B CA 1
ATOM 3875 C C . VAL B 2 9 ? 142.376 118.901 124.409 1.00 111.77 5 VAL B C 1
ATOM 3876 O O . VAL B 2 9 ? 142.081 118.147 123.461 1.00 110.03 5 VAL B O 1
ATOM 3880 N N . GLU B 2 10 ? 142.909 120.116 124.260 1.00 113.09 6 GLU B N 1
ATOM 3881 C CA . GLU B 2 10 ? 143.118 120.669 122.897 1.00 112.48 6 GLU B CA 1
ATOM 3882 C C . GLU B 2 10 ? 144.538 121.234 122.750 1.00 115.13 6 GLU B C 1
ATOM 3883 O O . GLU B 2 10 ? 145.081 121.739 123.755 1.00 114.86 6 GLU B O 1
ATOM 3889 N N . SER B 2 11 ? 145.114 121.141 121.548 1.00 115.16 7 SER B N 1
ATOM 3890 C CA . SER B 2 11 ? 146.431 121.699 121.284 1.00 117.71 7 SER B CA 1
ATOM 3891 C C . SER B 2 11 ? 146.474 122.164 119.837 1.00 117.00 7 SER B C 1
ATOM 3892 O O . SER B 2 11 ? 145.586 121.860 119.036 1.00 113.54 7 SER B O 1
ATOM 3895 N N . GLY B 2 12 ? 147.529 122.913 119.510 1.00 118.26 8 GLY B N 1
ATOM 3896 C CA . GLY B 2 12 ? 147.765 123.418 118.168 1.00 117.68 8 GLY B CA 1
ATOM 3897 C C . GLY B 2 12 ? 147.910 124.926 118.108 1.00 120.65 8 GLY B C 1
ATOM 3898 O O . GLY B 2 12 ? 148.547 125.446 117.186 1.00 124.69 8 GLY B O 1
ATOM 3899 N N . GLY B 2 13 ? 147.326 125.638 119.069 1.00 119.32 9 GLY B N 1
ATOM 3900 C CA . GLY B 2 13 ? 147.413 127.082 119.063 1.00 119.03 9 GLY B CA 1
ATOM 3901 C C . GLY B 2 13 ? 148.821 127.565 119.352 1.00 122.54 9 GLY B C 1
ATOM 3902 O O . GLY B 2 13 ? 149.587 126.937 120.082 1.00 121.69 9 GLY B O 1
ATOM 3903 N N . GLY B 2 14 ? 149.165 128.701 118.760 1.00 127.07 10 GLY B N 1
ATOM 3904 C CA . GLY B 2 14 ? 150.475 129.279 118.969 1.00 130.07 10 GLY B CA 1
ATOM 3905 C C . GLY B 2 14 ? 150.673 130.484 118.078 1.00 131.90 10 GLY B C 1
ATOM 3906 O O . GLY B 2 14 ? 149.815 130.836 117.262 1.00 130.64 10 GLY B O 1
ATOM 3907 N N . LEU B 2 15 ? 151.829 131.114 118.253 1.00 133.02 11 LEU B N 1
ATOM 3908 C CA . LEU B 2 15 ? 152.158 132.290 117.463 1.00 135.60 11 LEU B CA 1
ATOM 3909 C C . LEU B 2 15 ? 152.330 131.900 116.001 1.00 137.14 11 LEU B C 1
ATOM 3910 O O . LEU B 2 15 ? 152.975 130.898 115.680 1.00 135.50 11 LEU B O 1
ATOM 3915 N N . VAL B 2 16 ? 151.744 132.699 115.110 1.00 140.43 12 VAL B N 1
ATOM 3916 C CA . VAL B 2 16 ? 151.802 132.446 113.676 1.00 141.36 12 VAL B CA 1
ATOM 3917 C C . VAL B 2 16 ? 151.879 133.778 112.945 1.00 144.00 12 VAL B C 1
ATOM 3918 O O . VAL B 2 16 ? 151.431 134.813 113.447 1.00 143.01 12 VAL B O 1
ATOM 3922 N N . GLN B 2 17 ? 152.456 133.743 111.747 1.00 149.62 13 GLN B N 1
ATOM 3923 C CA . GLN B 2 17 ? 152.554 134.940 110.927 1.00 151.45 13 GLN B CA 1
ATOM 3924 C C . GLN B 2 17 ? 151.170 135.387 110.468 1.00 151.13 13 GLN B C 1
ATOM 3925 O O . GLN B 2 17 ? 150.254 134.579 110.296 1.00 149.50 13 GLN B O 1
ATOM 3931 N N . ALA B 2 18 ? 151.026 136.696 110.272 1.00 152.82 14 ALA B N 1
ATOM 3932 C CA . ALA B 2 18 ? 149.754 137.247 109.827 1.00 151.87 14 ALA B CA 1
ATOM 3933 C C . ALA B 2 18 ? 149.368 136.672 108.470 1.00 154.42 14 ALA B C 1
ATOM 3934 O O . ALA B 2 18 ? 150.213 136.483 107.591 1.00 154.93 14 ALA B O 1
ATOM 3936 N N . GLY B 2 19 ? 148.077 136.392 108.305 1.00 152.81 15 GLY B N 1
ATOM 3937 C CA . GLY B 2 19 ? 147.573 135.832 107.069 1.00 149.68 15 GLY B CA 1
ATOM 3938 C C . GLY B 2 19 ? 147.822 134.353 106.883 1.00 148.25 15 GLY B C 1
ATOM 3939 O O . GLY B 2 19 ? 147.541 133.828 105.800 1.00 148.51 15 GLY B O 1
ATOM 3940 N N . GLY B 2 20 ? 148.335 133.663 107.897 1.00 147.27 16 GLY B N 1
ATOM 3941 C CA . GLY B 2 20 ? 148.624 132.249 107.792 1.00 145.09 16 GLY B CA 1
ATOM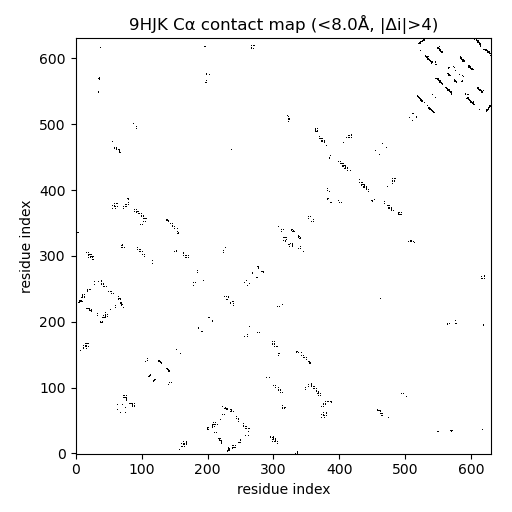 3942 C C . GLY B 2 20 ? 147.399 131.397 108.057 1.00 140.62 16 GLY B C 1
ATOM 3943 O O . GLY B 2 20 ? 146.257 131.861 108.009 1.00 140.69 16 GLY B O 1
ATOM 3944 N N . SER B 2 21 ? 147.652 130.121 108.342 1.00 138.09 17 SER B N 1
ATOM 3945 C CA . SER B 2 21 ? 146.592 129.164 108.619 1.00 137.09 17 SER B CA 1
ATOM 3946 C C . SER B 2 21 ? 146.976 128.323 109.827 1.00 136.39 17 SER B C 1
ATOM 3947 O O . SER B 2 21 ? 148.156 128.153 110.143 1.00 138.58 17 SER B O 1
ATOM 3950 N N . LEU B 2 22 ? 145.957 127.795 110.500 1.00 131.99 18 LEU B N 1
ATOM 3951 C CA . LEU B 2 22 ? 146.160 126.998 111.700 1.00 126.96 18 LEU B CA 1
ATOM 3952 C C . LEU B 2 22 ? 145.112 125.899 111.756 1.00 121.42 18 LEU B C 1
ATOM 3953 O O . LEU B 2 22 ? 144.049 125.992 111.136 1.00 121.32 18 LEU B O 1
ATOM 3958 N N . ARG B 2 23 ? 145.428 124.853 112.515 1.00 116.36 19 ARG B N 1
ATOM 3959 C CA . ARG B 2 23 ? 144.476 123.796 112.819 1.00 116.02 19 ARG B CA 1
ATOM 3960 C C . ARG B 2 23 ? 144.592 123.461 114.296 1.00 118.23 19 ARG B C 1
ATOM 3961 O O . ARG B 2 23 ? 145.690 123.179 114.784 1.00 120.68 19 ARG B O 1
ATOM 3969 N N . LEU B 2 24 ? 143.466 123.491 115.001 1.00 114.68 20 LEU B N 1
ATOM 3970 C CA . LEU B 2 24 ? 143.421 123.181 116.422 1.00 108.65 20 LEU B CA 1
ATOM 3971 C C . LEU B 2 24 ? 142.768 121.822 116.608 1.00 107.59 20 LEU B C 1
ATOM 3972 O O . LEU B 2 24 ? 141.671 121.581 116.095 1.00 107.03 20 LEU B O 1
ATOM 3977 N N . SER B 2 25 ? 143.439 120.944 117.344 1.00 107.78 21 SER B N 1
ATOM 3978 C CA . SER B 2 25 ? 142.969 119.586 117.574 1.00 107.62 21 SER B CA 1
ATOM 3979 C C . SER B 2 25 ? 142.477 119.493 119.010 1.00 105.50 21 SER B C 1
ATOM 3980 O O . SER B 2 25 ? 143.230 119.778 119.946 1.00 104.67 21 SER B O 1
ATOM 3983 N N . CYS B 2 26 ? 141.219 119.091 119.177 1.00 102.63 22 CYS B N 1
ATOM 3984 C CA . CYS B 2 26 ? 140.596 118.946 120.488 1.00 106.18 22 CYS B CA 1
ATOM 3985 C C . CYS B 2 26 ? 140.232 117.483 120.693 1.00 107.80 22 CYS B C 1
ATOM 3986 O O . CYS B 2 26 ? 139.329 116.963 120.029 1.00 105.31 22 CYS B O 1
ATOM 3989 N N . ALA B 2 27 ? 140.933 116.824 121.611 1.00 109.89 23 ALA B N 1
ATOM 3990 C CA . ALA B 2 27 ? 140.820 115.383 121.797 1.00 109.30 23 ALA B CA 1
ATOM 3991 C C . ALA B 2 27 ? 139.779 115.087 122.870 1.00 107.38 23 ALA B C 1
ATOM 3992 O O . ALA B 2 27 ? 139.879 115.588 123.995 1.00 106.04 23 ALA B O 1
ATOM 3994 N N . ALA B 2 28 ? 138.786 114.273 122.521 1.00 104.31 24 ALA B N 1
ATOM 3995 C CA . ALA B 2 28 ? 137.750 113.886 123.462 1.00 104.95 24 ALA B CA 1
ATOM 3996 C C . ALA B 2 28 ? 138.246 112.760 124.366 1.00 108.68 24 ALA B C 1
ATOM 3997 O O . ALA B 2 28 ? 139.305 112.166 124.146 1.00 112.72 24 ALA B O 1
ATOM 3999 N N . SER B 2 29 ? 137.465 112.472 125.404 1.00 109.30 25 SER B N 1
ATOM 4000 C CA . SER B 2 29 ? 137.815 111.427 126.354 1.00 108.81 25 SER B CA 1
ATOM 4001 C C . SER B 2 29 ? 136.573 111.046 127.145 1.00 109.16 25 SER B C 1
ATOM 4002 O O . SER B 2 29 ? 135.770 111.910 127.503 1.00 111.15 25 SER B O 1
ATO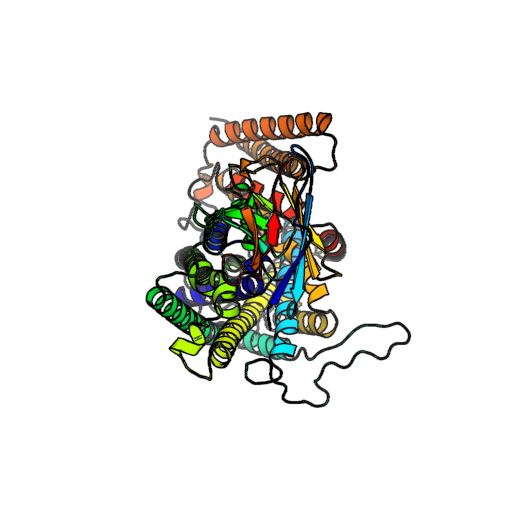M 4005 N N . GLY B 2 30 ? 136.425 109.751 127.410 1.00 109.68 26 GLY B N 1
ATOM 4006 C CA . GLY B 2 30 ? 135.324 109.255 128.205 1.00 110.92 26 GLY B CA 1
ATOM 4007 C C . GLY B 2 30 ? 134.002 109.159 127.479 1.00 111.26 26 GLY B C 1
ATOM 4008 O O . GLY B 2 30 ? 132.993 108.820 128.111 1.00 112.03 26 GLY B O 1
ATOM 4009 N N . PHE B 2 31 ? 133.966 109.448 126.176 1.00 105.21 27 PHE B N 1
ATOM 4010 C CA . PHE B 2 31 ? 132.736 109.342 125.409 1.00 100.59 27 PHE B CA 1
ATOM 4011 C C . PHE B 2 31 ? 133.087 109.362 123.933 1.00 100.04 27 PHE B C 1
ATOM 4012 O O . PHE B 2 31 ? 134.027 110.071 123.549 1.00 101.75 27 PHE B O 1
ATOM 4020 N N . PRO B 2 32 ? 132.380 108.615 123.085 1.00 98.75 28 PRO B N 1
ATOM 4021 C CA . PRO B 2 32 ? 132.618 108.733 121.643 1.00 97.95 28 PRO B CA 1
ATOM 4022 C C . PRO B 2 32 ? 132.277 110.130 121.151 1.00 98.23 28 PRO B C 1
ATOM 4023 O O . PRO B 2 32 ? 131.286 110.731 121.569 1.00 99.97 28 PRO B O 1
ATOM 4027 N N . VAL B 2 33 ? 133.114 110.650 120.252 1.00 96.56 29 VAL B N 1
ATOM 4028 C CA . VAL B 2 33 ? 132.924 112.007 119.758 1.00 92.00 29 VAL B CA 1
ATOM 4029 C C . VAL B 2 33 ? 131.692 112.142 118.879 1.00 87.83 29 VAL B C 1
ATOM 4030 O O . VAL B 2 33 ? 131.267 113.265 118.591 1.00 88.77 29 VAL B O 1
ATOM 4034 N N . ASN B 2 34 ? 131.101 111.025 118.449 1.00 87.11 30 ASN B N 1
ATOM 4035 C CA . ASN B 2 34 ? 129.994 111.082 117.502 1.00 86.62 30 ASN B CA 1
ATOM 4036 C C . ASN B 2 34 ? 128.675 111.470 118.159 1.00 86.54 30 ASN B C 1
ATOM 4037 O O . ASN B 2 34 ? 127.788 111.998 117.481 1.00 85.79 30 ASN B O 1
ATOM 4042 N N . MET B 2 35 ? 128.518 111.218 119.458 1.00 87.39 31 MET B N 1
ATOM 4043 C CA . MET B 2 35 ? 127.200 111.262 120.079 1.00 87.77 31 MET B CA 1
ATOM 4044 C C . MET B 2 35 ? 126.789 112.650 120.556 1.00 86.10 31 MET B C 1
ATOM 4045 O O . MET B 2 35 ? 125.647 112.816 120.995 1.00 88.35 31 MET B O 1
ATOM 4050 N N . TYR B 2 36 ? 127.670 113.645 120.484 1.00 81.91 32 TYR B N 1
ATOM 4051 C CA . TYR B 2 36 ? 127.341 114.995 120.918 1.00 77.71 32 TYR B CA 1
ATOM 4052 C C . TYR B 2 36 ? 127.811 116.013 119.892 1.00 74.97 32 TYR B C 1
ATOM 4053 O O . TYR B 2 36 ? 128.823 115.818 119.213 1.00 73.52 32 TYR B O 1
ATOM 4062 N N . TRP B 2 37 ? 127.059 117.106 119.791 1.00 71.61 33 TRP B N 1
ATOM 4063 C CA . TRP B 2 37 ? 127.557 118.291 119.114 1.00 63.36 33 TRP B CA 1
ATOM 4064 C C . TRP B 2 37 ? 128.913 118.666 119.691 1.00 68.36 33 TRP B C 1
ATOM 4065 O O . TRP B 2 37 ? 129.231 118.342 120.838 1.00 78.89 33 TRP B O 1
ATOM 4076 N N . MET B 2 38 ? 129.721 119.352 118.892 1.00 70.31 34 MET B N 1
ATOM 4077 C CA . MET B 2 38 ? 130.989 119.886 119.372 1.00 76.35 34 MET B CA 1
ATOM 4078 C C . MET B 2 38 ? 131.139 121.303 118.847 1.00 83.97 34 MET B C 1
ATOM 4079 O O . MET B 2 38 ? 131.130 121.521 117.632 1.00 87.09 34 MET B O 1
ATOM 4084 N N . HIS B 2 39 ? 131.276 122.255 119.761 1.00 85.11 35 HIS B N 1
ATOM 4085 C CA . HIS B 2 39 ? 131.375 123.666 119.431 1.00 84.77 35 HIS B CA 1
ATOM 4086 C C . HIS B 2 39 ? 132.766 124.171 119.777 1.00 91.05 35 HIS B C 1
ATOM 4087 O O . HIS B 2 39 ? 133.550 123.496 120.449 1.00 95.34 35 HIS B O 1
ATOM 4094 N N . TRP B 2 40 ? 133.070 125.374 119.304 1.00 91.73 36 TRP B N 1
ATOM 4095 C CA . TRP B 2 40 ? 134.303 126.051 119.663 1.00 98.44 36 TRP B CA 1
ATOM 4096 C C . TRP B 2 40 ? 133.976 127.457 120.140 1.00 101.50 36 TRP B C 1
ATOM 4097 O O . TRP B 2 40 ? 133.011 128.076 119.684 1.00 104.50 36 TRP B O 1
ATOM 4108 N N . TYR B 2 41 ? 134.787 127.952 121.071 1.00 103.64 37 TYR B N 1
ATOM 4109 C CA . TYR B 2 41 ? 134.535 129.225 121.722 1.00 106.36 37 TYR B CA 1
ATOM 4110 C C . TYR B 2 41 ? 135.803 130.064 121.725 1.00 109.22 37 TYR B C 1
ATOM 4111 O O . TYR B 2 41 ? 136.918 129.534 121.739 1.00 108.96 37 TYR B O 1
ATOM 4120 N N . ARG B 2 42 ? 135.621 131.381 121.715 1.00 110.58 38 ARG B N 1
ATOM 4121 C CA . ARG B 2 42 ? 136.727 132.324 121.732 1.00 113.56 38 ARG B CA 1
ATOM 4122 C C . ARG B 2 42 ? 136.542 133.278 122.900 1.00 117.68 38 ARG B C 1
ATOM 4123 O O . ARG B 2 42 ? 135.452 133.396 123.463 1.00 119.37 38 ARG B O 1
ATOM 4131 N N . GLN B 2 43 ? 137.625 133.967 123.255 1.00 119.11 39 GLN B N 1
ATOM 4132 C CA . GLN B 2 43 ? 137.555 135.046 124.231 1.00 118.37 39 GLN B CA 1
ATOM 4133 C C . GLN B 2 43 ? 138.878 135.796 124.276 1.00 121.56 39 GLN B C 1
ATOM 4134 O O . GLN B 2 43 ? 139.900 135.235 124.687 1.00 119.97 39 GLN B O 1
ATOM 4140 N N . ALA B 2 44 ? 138.875 137.056 123.861 1.00 126.14 40 ALA B N 1
ATOM 4141 C CA . ALA B 2 44 ? 140.050 137.894 124.010 1.00 128.92 40 ALA B CA 1
ATOM 4142 C C . ALA B 2 44 ? 140.126 138.450 125.427 1.00 134.17 40 ALA B C 1
ATOM 4143 O O . ALA B 2 44 ? 139.127 138.472 126.151 1.00 135.39 40 ALA B O 1
ATOM 4145 N N . PRO B 2 45 ? 141.308 138.903 125.854 1.00 138.77 41 PRO B N 1
ATOM 4146 C CA . PRO B 2 45 ? 141.440 139.364 127.247 1.00 140.08 41 PRO B CA 1
ATOM 4147 C C . PRO B 2 45 ? 140.445 140.448 127.619 1.00 140.51 41 PRO B C 1
ATOM 4148 O O . PRO B 2 45 ? 139.963 140.475 128.759 1.00 139.89 41 PRO B O 1
ATOM 4152 N N . GLY B 2 46 ? 140.121 141.344 126.691 1.00 140.52 42 GLY B N 1
ATOM 4153 C CA . GLY B 2 46 ? 139.214 142.442 126.947 1.00 138.28 42 GLY B CA 1
ATOM 4154 C C . GLY B 2 46 ? 137.783 142.221 126.508 1.00 138.31 42 GLY B C 1
ATOM 4155 O O . GLY B 2 46 ? 137.019 143.191 126.445 1.00 137.99 42 GLY B O 1
ATOM 4156 N N . LYS B 2 47 ? 137.389 140.985 126.207 1.00 137.65 43 LYS B N 1
ATOM 4157 C CA . LYS B 2 47 ? 136.049 140.696 125.717 1.00 134.82 43 LYS B CA 1
ATOM 4158 C C . LYS B 2 47 ? 135.536 139.425 126.377 1.00 132.96 43 LYS B C 1
ATOM 4159 O O . LYS B 2 47 ? 136.303 138.629 126.924 1.00 132.98 43 LYS B O 1
ATOM 4165 N N . GLU B 2 48 ? 134.219 139.246 126.317 1.00 130.93 44 GLU B N 1
ATOM 4166 C CA . GLU B 2 48 ? 133.571 138.039 126.803 1.00 130.93 44 GLU B CA 1
ATOM 4167 C C . GLU B 2 48 ? 133.582 136.973 125.704 1.00 129.79 44 GLU B C 1
ATOM 4168 O O . GLU B 2 48 ? 134.025 137.210 124.578 1.00 129.79 44 GLU B O 1
ATOM 4174 N N . ARG B 2 49 ? 133.088 135.782 126.035 1.00 124.14 45 ARG B N 1
ATOM 4175 C CA . ARG B 2 49 ? 133.236 134.635 125.147 1.00 121.68 45 ARG B CA 1
ATOM 4176 C C . ARG B 2 49 ? 132.555 134.885 123.805 1.00 122.00 45 ARG B C 1
ATOM 4177 O O . ARG B 2 49 ? 131.588 135.642 123.700 1.00 125.50 45 ARG B O 1
ATOM 4185 N N . GLU B 2 50 ? 133.074 134.235 122.764 1.00 114.14 46 GLU B N 1
ATOM 4186 C CA . GLU B 2 50 ? 132.601 134.455 121.400 1.00 112.91 46 GLU B CA 1
ATOM 4187 C C . GLU B 2 50 ? 132.575 133.114 120.678 1.00 110.97 46 GLU B C 1
ATOM 4188 O O . GLU B 2 50 ? 133.628 132.573 120.329 1.00 111.89 46 GLU B O 1
ATOM 4194 N N . TRP B 2 51 ? 131.375 132.579 120.471 1.00 103.82 47 TRP B N 1
ATOM 4195 C CA . TRP B 2 51 ? 131.222 131.296 119.801 1.00 99.09 47 TRP B CA 1
ATOM 4196 C C . TRP B 2 51 ? 131.838 131.352 118.406 1.00 102.02 47 TRP B C 1
ATOM 4197 O O . TRP B 2 51 ? 131.839 132.394 117.746 1.00 106.07 47 TRP B O 1
ATOM 4208 N N . VAL B 2 52 ? 132.368 130.215 117.954 1.00 99.83 48 VAL B N 1
ATOM 4209 C CA . VAL B 2 52 ? 133.119 130.165 116.703 1.00 98.14 48 VAL B CA 1
ATOM 4210 C C . VAL B 2 52 ? 132.425 129.255 115.698 1.00 93.53 48 VAL B C 1
ATOM 4211 O O . VAL B 2 52 ? 131.984 129.708 114.636 1.00 94.76 48 VAL B O 1
ATOM 4215 N N . ALA B 2 53 ? 132.320 127.970 116.024 1.00 89.81 49 ALA B N 1
ATOM 4216 C CA . ALA B 2 53 ? 131.834 126.977 115.078 1.00 87.82 49 ALA B CA 1
ATOM 4217 C C . ALA B 2 53 ? 131.195 125.839 115.855 1.00 86.98 49 ALA B C 1
ATOM 4218 O O . ALA B 2 53 ? 131.415 125.687 117.059 1.00 92.56 49 ALA B O 1
ATOM 4220 N N . ALA B 2 54 ? 130.400 125.032 115.154 1.00 78.79 50 ALA B N 1
ATOM 4221 C CA . ALA B 2 54 ? 129.641 123.977 115.818 1.00 79.58 50 ALA B CA 1
ATOM 4222 C C . ALA B 2 54 ? 129.364 122.851 114.835 1.00 77.03 50 ALA B C 1
ATOM 4223 O O . ALA B 2 54 ? 128.514 122.993 113.953 1.00 81.72 50 ALA B O 1
ATOM 4225 N N . ILE B 2 55 ? 130.072 121.735 114.997 1.00 74.79 51 ILE B N 1
ATOM 4226 C CA . ILE B 2 55 ? 129.801 120.531 114.223 1.00 72.22 51 ILE B CA 1
ATOM 4227 C C . ILE B 2 55 ? 128.503 119.933 114.744 1.00 66.05 51 ILE B C 1
ATOM 4228 O O . ILE B 2 55 ? 128.003 120.336 115.799 1.00 82.18 51 ILE B O 1
ATOM 4233 N N . GLN B 2 56 ? 127.948 118.976 114.012 1.00 53.16 52 GLN B N 1
ATOM 4234 C CA . GLN B 2 56 ? 126.695 118.330 114.373 1.00 58.03 52 GLN B CA 1
ATOM 4235 C C . GLN B 2 56 ? 127.008 116.905 114.807 1.00 68.81 52 GLN B C 1
ATOM 4236 O O . GLN B 2 56 ? 127.761 116.201 114.128 1.00 79.02 52 GLN B O 1
ATOM 4242 N N . SER B 2 57 ? 126.446 116.490 115.946 1.00 74.38 53 SER B N 1
ATOM 4243 C CA . SER B 2 57 ? 126.785 115.190 116.520 1.00 79.77 53 SER B CA 1
ATOM 4244 C C . SER B 2 57 ? 126.704 114.084 115.475 1.00 81.61 53 SER B C 1
ATOM 4245 O O . SER B 2 57 ? 127.704 113.427 115.167 1.00 85.10 53 SER B O 1
ATOM 4248 N N . TYR B 2 58 ? 125.522 113.868 114.914 1.00 82.00 54 TYR B N 1
ATOM 4249 C CA . TYR B 2 58 ? 125.311 112.823 113.923 1.00 82.24 54 TYR B CA 1
ATOM 4250 C C . TYR B 2 58 ? 125.291 113.502 112.563 1.00 85.36 54 TYR B C 1
ATOM 4251 O O . TYR B 2 58 ? 124.627 114.528 112.389 1.00 93.23 54 TYR B O 1
ATOM 4260 N N . GLY B 2 59 ? 126.003 112.931 111.600 1.00 79.39 55 GLY B N 1
ATOM 4261 C CA . GLY B 2 59 ? 126.198 113.617 110.343 1.00 81.95 55 GLY B CA 1
ATOM 4262 C C . GLY B 2 59 ? 127.301 114.635 110.551 1.00 76.07 55 GLY B C 1
ATOM 4263 O O . GLY B 2 59 ? 127.827 114.796 111.654 1.00 76.01 55 GLY B O 1
ATOM 4264 N N . GLN B 2 60 ? 127.670 115.338 109.485 1.00 70.22 56 GLN B N 1
ATOM 4265 C CA . GLN B 2 60 ? 128.818 116.233 109.573 1.00 69.31 56 GLN B CA 1
ATOM 4266 C C . GLN B 2 60 ? 128.488 117.635 109.086 1.00 69.70 56 GLN B C 1
ATOM 4267 O O . GLN B 2 60 ? 129.304 118.288 108.430 1.00 72.63 56 GLN B O 1
ATOM 4273 N N . TRP B 2 61 ? 127.292 118.130 109.393 1.00 66.48 57 TRP B N 1
ATOM 4274 C CA . TRP B 2 61 ? 126.972 119.504 109.041 1.00 64.06 57 TRP B CA 1
ATOM 4275 C C . TRP B 2 61 ? 127.700 120.447 109.992 1.00 64.33 57 TRP B C 1
ATOM 4276 O O . TRP B 2 61 ? 127.997 120.097 111.137 1.00 73.98 57 TRP B O 1
ATOM 4287 N N . THR B 2 62 ? 127.991 121.653 109.516 1.00 66.36 58 THR B N 1
ATOM 4288 C CA . THR B 2 62 ? 128.707 122.628 110.325 1.00 74.65 58 THR B CA 1
ATOM 4289 C C . THR B 2 62 ? 128.116 124.012 110.113 1.00 82.31 58 THR B C 1
ATOM 4290 O O . THR B 2 62 ? 127.667 124.351 109.015 1.00 84.73 58 THR B O 1
ATOM 4294 N N . ALA B 2 63 ? 128.129 124.810 111.177 1.00 84.21 59 ALA B N 1
ATOM 4295 C CA . ALA B 2 63 ? 127.677 126.189 111.125 1.00 83.09 59 ALA B CA 1
ATOM 4296 C C . ALA B 2 63 ? 128.724 127.072 111.783 1.00 87.51 59 ALA B C 1
ATOM 4297 O O . ALA B 2 63 ? 129.451 126.636 112.679 1.00 89.06 59 ALA B O 1
ATOM 4299 N N . TYR B 2 64 ? 128.793 128.321 111.332 1.00 88.84 60 TYR B N 1
ATOM 4300 C CA . TYR B 2 64 ? 129.826 129.249 111.763 1.00 92.19 60 TYR B CA 1
ATOM 4301 C C . TYR B 2 64 ? 129.208 130.600 112.087 1.00 96.01 60 TYR B C 1
ATOM 4302 O O . TYR B 2 64 ? 128.126 130.946 111.607 1.00 94.88 60 TYR B O 1
ATOM 4311 N N . ALA B 2 65 ? 129.916 131.363 112.914 1.00 100.40 61 ALA B N 1
ATOM 4312 C CA . ALA B 2 65 ? 129.467 132.700 113.257 1.00 104.93 61 ALA B CA 1
ATOM 4313 C C . ALA B 2 65 ? 129.614 133.629 112.055 1.00 106.69 61 ALA B C 1
ATOM 4314 O O . ALA B 2 65 ? 130.351 133.352 111.105 1.00 105.70 61 ALA B O 1
ATOM 4316 N N . ASP B 2 66 ? 128.896 134.752 112.110 1.00 110.46 62 ASP B N 1
ATOM 4317 C CA . ASP B 2 66 ? 128.924 135.695 110.998 1.00 111.69 62 ASP B CA 1
ATOM 4318 C C . ASP B 2 66 ? 130.336 136.206 110.745 1.00 114.22 62 ASP B C 1
ATOM 4319 O O . ASP B 2 66 ? 130.770 136.312 109.592 1.00 116.47 62 ASP B O 1
ATOM 4324 N N . SER B 2 67 ? 131.071 136.524 111.812 1.00 113.51 63 SER B N 1
ATOM 4325 C CA . SER B 2 67 ? 132.393 137.119 111.668 1.00 115.90 63 SER B CA 1
ATOM 4326 C C . SER B 2 67 ? 133.435 136.141 111.143 1.00 115.93 63 SER B C 1
ATOM 4327 O O . SER B 2 67 ? 134.541 136.572 110.802 1.00 120.46 63 SER B O 1
ATOM 4330 N N . VAL B 2 68 ? 133.119 134.846 111.074 1.00 112.80 64 VAL B N 1
ATOM 4331 C CA . VAL B 2 68 ? 134.106 133.823 110.752 1.00 113.19 64 VAL B CA 1
ATOM 4332 C C . VAL B 2 68 ? 133.626 132.855 109.682 1.00 111.19 64 VAL B C 1
ATOM 4333 O O . VAL B 2 68 ? 134.394 131.990 109.261 1.00 113.90 64 VAL B O 1
ATOM 4337 N N . LYS B 2 69 ? 132.380 132.969 109.227 1.00 106.17 65 LYS B N 1
ATOM 4338 C CA . LYS B 2 69 ? 131.825 131.983 108.309 1.00 102.92 65 LYS B CA 1
ATOM 4339 C C . LYS B 2 69 ? 132.682 131.868 107.055 1.00 102.32 65 LYS B C 1
ATOM 4340 O O . LYS B 2 69 ? 133.104 132.871 106.474 1.00 105.49 65 LYS B O 1
ATOM 4346 N N . GLY B 2 70 ? 132.938 130.632 106.641 1.00 99.96 66 GLY B N 1
ATOM 4347 C CA . GLY B 2 70 ? 133.763 130.342 105.481 1.00 102.70 66 GLY B CA 1
ATOM 4348 C C . GLY B 2 70 ? 135.243 130.293 105.793 1.00 108.45 66 GLY B C 1
ATOM 4349 O O . GLY B 2 70 ? 135.955 129.418 105.296 1.00 112.62 66 GLY B O 1
ATOM 4350 N N . ARG B 2 71 ? 135.723 131.226 106.617 1.00 110.08 67 ARG B N 1
ATOM 4351 C CA . ARG B 2 71 ? 137.146 131.266 106.935 1.00 111.70 67 ARG B CA 1
ATOM 4352 C C . ARG B 2 71 ? 137.590 129.991 107.639 1.00 115.01 67 ARG B C 1
ATOM 4353 O O . ARG B 2 71 ? 138.653 129.441 107.330 1.00 117.18 67 ARG B O 1
ATOM 4361 N N . PHE B 2 72 ? 136.792 129.507 108.586 1.00 114.74 68 PHE B N 1
ATOM 4362 C CA . PHE B 2 72 ? 137.160 128.363 109.404 1.00 114.02 68 PHE B CA 1
ATOM 4363 C C . PHE B 2 72 ? 136.476 127.104 108.890 1.00 111.53 68 PHE B C 1
ATOM 4364 O O . PHE B 2 72 ? 135.351 127.146 108.386 1.00 108.86 68 PHE B O 1
ATOM 4372 N N . THR B 2 73 ? 137.174 125.979 109.020 1.00 110.41 69 THR B N 1
ATOM 4373 C CA . THR B 2 73 ? 136.630 124.665 108.700 1.00 105.23 69 THR B CA 1
ATOM 4374 C C . THR B 2 73 ? 136.764 123.786 109.933 1.00 103.68 69 THR B C 1
ATOM 4375 O O . THR B 2 73 ? 137.867 123.620 110.463 1.00 107.12 69 THR B O 1
ATOM 4379 N N . ILE B 2 74 ? 135.645 123.226 110.383 1.00 101.24 70 ILE B N 1
ATOM 4380 C CA . ILE B 2 74 ? 135.608 122.350 111.548 1.00 101.80 70 ILE B CA 1
ATOM 4381 C C . ILE B 2 74 ? 135.337 120.934 111.062 1.00 103.46 70 ILE B C 1
ATOM 4382 O O . ILE B 2 74 ? 134.348 120.689 110.358 1.00 100.51 70 ILE B O 1
ATOM 4387 N N . SER B 2 75 ? 136.218 120.006 111.424 1.00 105.29 71 SER B N 1
ATOM 4388 C CA . SER B 2 75 ? 136.113 118.612 111.020 1.00 101.16 71 SER B CA 1
ATOM 4389 C C . SER B 2 75 ? 136.218 117.733 112.259 1.00 97.11 71 SER B C 1
ATOM 4390 O O . SER B 2 75 ? 136.343 118.220 113.386 1.00 97.16 71 SER B O 1
ATOM 4393 N N . ARG B 2 76 ? 136.171 116.421 112.044 1.00 97.42 72 ARG B N 1
ATOM 4394 C CA . ARG B 2 76 ? 136.110 115.472 113.144 1.00 98.66 72 ARG B CA 1
ATOM 4395 C C . ARG B 2 76 ? 136.758 114.163 112.719 1.00 101.30 72 ARG B C 1
ATOM 4396 O O . ARG B 2 76 ? 136.741 113.799 111.541 1.00 103.46 72 ARG B O 1
ATOM 4404 N N . ASP B 2 77 ? 137.330 113.460 113.695 1.00 102.92 73 ASP B N 1
ATOM 4405 C CA . ASP B 2 77 ? 137.940 112.151 113.481 1.00 106.67 73 ASP B CA 1
ATOM 4406 C C . ASP B 2 77 ? 137.289 111.171 114.448 1.00 109.83 73 ASP B C 1
ATOM 4407 O O . ASP B 2 77 ? 137.570 111.197 115.651 1.00 111.37 73 ASP B O 1
ATOM 4412 N N . ASN B 2 78 ? 136.422 110.306 113.920 1.00 109.76 74 ASN B N 1
ATOM 4413 C CA . ASN B 2 78 ? 135.696 109.367 114.764 1.00 108.56 74 ASN B CA 1
ATOM 4414 C C . ASN B 2 78 ? 136.588 108.255 115.297 1.00 109.45 74 ASN B C 1
ATOM 4415 O O . ASN B 2 78 ? 136.254 107.646 116.318 1.00 110.75 74 ASN B O 1
ATOM 4420 N N . ALA B 2 79 ? 137.711 107.976 114.633 1.00 110.08 75 ALA B N 1
ATOM 4421 C CA . ALA B 2 79 ? 138.607 106.921 115.094 1.00 112.32 75 ALA B CA 1
ATOM 4422 C C . ALA B 2 79 ? 139.467 107.389 116.263 1.00 112.94 75 ALA B C 1
ATOM 4423 O O . ALA B 2 79 ? 139.522 106.728 117.305 1.00 111.78 75 ALA B O 1
ATOM 4425 N N . LYS B 2 80 ? 140.141 108.526 116.109 1.00 111.39 76 LYS B N 1
ATOM 4426 C CA . LYS B 2 80 ? 140.962 109.078 117.179 1.00 112.06 76 LYS B CA 1
ATOM 4427 C C . LYS B 2 80 ? 140.157 109.876 118.196 1.00 114.54 76 LYS B C 1
ATOM 4428 O O . LYS B 2 80 ? 140.729 110.318 119.199 1.00 116.61 76 LYS B O 1
ATOM 4434 N N . ASN B 2 81 ? 138.859 110.065 117.973 1.00 112.58 77 ASN B N 1
ATOM 4435 C CA . ASN B 2 81 ? 138.018 110.863 118.860 1.00 107.42 77 ASN B CA 1
ATOM 4436 C C . ASN B 2 81 ? 138.634 112.244 119.078 1.00 108.26 77 ASN B C 1
ATOM 4437 O O . ASN B 2 81 ? 138.883 112.682 120.202 1.00 110.72 77 ASN B O 1
ATOM 4442 N N . THR B 2 82 ? 138.884 112.926 117.964 1.00 106.42 78 THR B N 1
ATOM 4443 C CA . THR B 2 82 ? 139.443 114.269 117.971 1.00 107.31 78 THR B CA 1
ATOM 4444 C C . THR B 2 82 ? 138.632 115.148 117.034 1.00 104.69 78 THR B C 1
ATOM 4445 O O . THR B 2 82 ? 138.212 114.704 115.961 1.00 104.52 78 THR B O 1
ATOM 4449 N N . VAL B 2 83 ? 138.414 116.395 117.444 1.00 98.87 79 VAL B N 1
ATOM 4450 C CA . VAL B 2 83 ? 137.702 117.382 116.644 1.00 97.59 79 VAL B CA 1
ATOM 4451 C C . VAL B 2 83 ? 138.690 118.463 116.237 1.00 100.39 79 VAL B C 1
ATOM 4452 O O . VAL B 2 83 ? 139.399 119.017 117.087 1.00 99.20 79 VAL B O 1
ATOM 4456 N N . TYR B 2 84 ? 138.736 118.761 114.943 1.00 101.38 80 TYR B N 1
ATOM 4457 C CA . TYR B 2 84 ? 139.714 119.677 114.375 1.00 103.43 80 TYR B CA 1
ATOM 4458 C C . TYR B 2 84 ? 139.018 120.953 113.926 1.00 101.97 80 TYR B C 1
ATOM 4459 O O . TYR B 2 84 ? 137.982 120.897 113.255 1.00 101.51 80 TYR B O 1
ATOM 4468 N N . LEU B 2 85 ? 139.587 122.093 114.300 1.00 101.05 81 LEU B N 1
ATOM 4469 C CA . LEU B 2 85 ? 139.162 123.396 113.805 1.00 103.11 81 LEU B CA 1
ATOM 4470 C C . LEU B 2 85 ? 140.280 123.954 112.936 1.00 110.04 81 LEU B C 1
ATOM 4471 O O . LEU B 2 85 ? 141.374 124.235 113.435 1.00 115.91 81 LEU B O 1
ATOM 4476 N N . GLN B 2 86 ? 140.002 124.118 111.647 1.00 110.28 82 GLN B N 1
ATOM 4477 C CA . GLN B 2 86 ? 140.993 124.579 110.685 1.00 113.68 82 GLN B CA 1
ATOM 4478 C C . GLN B 2 86 ? 140.738 126.046 110.369 1.00 114.12 82 GLN B C 1
ATOM 4479 O O . GLN B 2 86 ? 139.630 126.416 109.966 1.00 112.98 82 GLN B O 1
ATOM 4485 N N . MET B 2 87 ? 141.764 126.873 110.552 1.00 120.76 83 MET B N 1
ATOM 4486 C CA . MET B 2 87 ? 141.704 128.291 110.221 1.00 124.53 83 MET B CA 1
ATOM 4487 C C . MET B 2 87 ? 142.422 128.503 108.893 1.00 125.95 83 MET B C 1
ATOM 4488 O O . MET B 2 87 ? 143.655 128.464 108.832 1.00 129.45 83 MET B O 1
ATOM 4493 N N . ASN B 2 88 ? 141.647 128.724 107.829 1.00 122.47 84 ASN B N 1
ATOM 4494 C CA . ASN B 2 88 ? 142.236 128.894 106.506 1.00 129.85 84 ASN B CA 1
ATOM 4495 C C . ASN B 2 88 ? 142.872 130.270 106.344 1.00 132.99 84 ASN B C 1
ATOM 4496 O O . ASN B 2 88 ? 143.945 130.391 105.742 1.00 136.40 84 ASN B O 1
ATOM 4501 N N . SER B 2 89 ? 142.233 131.312 106.871 1.00 130.10 85 SER B N 1
ATOM 4502 C CA . SER B 2 89 ? 142.714 132.683 106.720 1.00 132.20 85 SER B CA 1
ATOM 4503 C C . SER B 2 89 ? 142.565 133.393 108.057 1.00 134.37 85 SER B C 1
ATOM 4504 O O . SER B 2 89 ? 141.444 133.697 108.479 1.00 130.86 85 SER B O 1
ATOM 4507 N N . LEU B 2 90 ? 143.686 133.658 108.718 1.00 140.09 86 LEU B N 1
ATOM 4508 C CA . LEU B 2 90 ? 143.676 134.300 110.022 1.00 142.02 86 LEU B CA 1
ATOM 4509 C C . LEU B 2 90 ? 143.818 135.813 109.882 1.00 143.20 86 LEU B C 1
ATOM 4510 O O . LEU B 2 90 ? 144.337 136.327 108.889 1.00 141.74 86 LEU B O 1
ATOM 4515 N N . LYS B 2 91 ? 143.344 136.521 110.900 1.00 143.70 87 LYS B N 1
ATOM 4516 C CA . LYS B 2 91 ? 143.527 137.960 111.014 1.00 143.69 87 LYS B CA 1
ATOM 4517 C C . LYS B 2 91 ? 143.540 138.317 112.491 1.00 141.68 87 LYS B C 1
ATOM 4518 O O . LYS B 2 91 ? 143.050 137.545 113.323 1.00 139.93 87 LYS B O 1
ATOM 4524 N N . PRO B 2 92 ? 144.094 139.477 112.853 1.00 142.78 88 PRO B N 1
ATOM 4525 C CA . PRO B 2 92 ? 144.193 139.818 114.283 1.00 141.55 88 PRO B CA 1
ATOM 4526 C C . PRO B 2 92 ? 142.857 139.828 115.002 1.00 140.39 88 PRO B C 1
ATOM 4527 O O . PRO B 2 92 ? 142.839 139.746 116.237 1.00 139.16 88 PRO B O 1
ATOM 4531 N N . GLU B 2 93 ? 141.740 139.929 114.279 1.00 139.94 89 GLU B N 1
ATOM 4532 C CA . GLU B 2 93 ? 140.437 139.904 114.933 1.00 138.81 89 GLU B CA 1
ATOM 4533 C C . GLU B 2 93 ? 140.250 138.635 115.753 1.00 138.12 89 GLU B C 1
ATOM 4534 O O . GLU B 2 93 ? 139.582 138.660 116.793 1.00 135.99 89 GLU B O 1
ATOM 4540 N N . ASP B 2 94 ? 140.826 137.521 115.306 1.00 138.66 90 ASP B N 1
ATOM 4541 C CA . ASP B 2 94 ? 140.643 136.235 115.963 1.00 136.14 90 ASP B CA 1
ATOM 4542 C C . ASP B 2 94 ? 141.651 135.982 117.075 1.00 137.56 90 ASP B C 1
ATOM 4543 O O . ASP B 2 94 ? 141.572 134.938 117.732 1.00 134.45 90 ASP B O 1
ATOM 4548 N N . THR B 2 95 ? 142.593 136.896 117.302 1.00 138.40 91 THR B N 1
ATOM 4549 C CA . THR B 2 95 ? 143.560 136.717 118.376 1.00 135.20 91 THR B CA 1
ATOM 4550 C C . THR B 2 95 ? 142.828 136.572 119.701 1.00 134.68 91 THR B C 1
ATOM 4551 O O . THR B 2 95 ? 142.243 137.537 120.203 1.00 136.15 91 THR B O 1
ATOM 4555 N N . ALA B 2 96 ? 142.856 135.373 120.275 1.00 133.35 92 ALA B N 1
ATOM 4556 C CA . ALA B 2 96 ? 142.135 135.093 121.509 1.00 131.67 92 ALA B CA 1
ATOM 4557 C C . ALA B 2 96 ? 142.407 133.648 121.902 1.00 129.50 92 ALA B C 1
ATOM 4558 O O . ALA B 2 96 ? 143.035 132.886 121.161 1.00 128.85 92 ALA B O 1
ATOM 4560 N N . VAL B 2 97 ? 141.924 133.283 123.083 1.00 126.58 93 VAL B N 1
ATOM 4561 C CA . VAL B 2 97 ? 142.021 131.913 123.568 1.00 123.88 93 VAL B CA 1
ATOM 4562 C C . VAL B 2 97 ? 140.878 131.101 122.975 1.00 122.13 93 VAL B C 1
ATOM 4563 O O . VAL B 2 97 ? 139.766 131.611 122.787 1.00 121.32 93 VAL B O 1
ATOM 4567 N N . TYR B 2 98 ? 141.145 129.832 122.677 1.00 119.51 94 TYR B N 1
ATOM 4568 C CA . TYR B 2 98 ? 140.189 128.959 122.014 1.00 115.89 94 TYR B CA 1
ATOM 4569 C C . TYR B 2 98 ? 139.778 127.823 122.938 1.00 116.98 94 TYR B C 1
ATOM 4570 O O . TYR B 2 98 ? 140.607 127.269 123.667 1.00 119.42 94 TYR B O 1
ATOM 4579 N N . TYR B 2 99 ? 138.493 127.477 122.893 1.00 114.38 95 TYR B N 1
ATOM 4580 C CA . TYR B 2 99 ? 137.940 126.366 123.651 1.00 110.80 95 TYR B CA 1
ATOM 4581 C C . TYR B 2 99 ? 137.109 125.491 122.726 1.00 104.71 95 TYR B C 1
ATOM 4582 O O . TYR B 2 99 ? 136.599 125.953 121.702 1.00 105.90 95 TYR B O 1
ATOM 4591 N N . CYS B 2 100 ? 136.982 124.219 123.095 1.00 98.88 96 CYS B N 1
ATOM 4592 C CA . CYS B 2 100 ? 136.111 123.273 122.410 1.00 99.76 96 CYS B CA 1
ATOM 4593 C C . CYS B 2 100 ? 135.073 122.777 123.406 1.00 92.87 96 CYS B C 1
ATOM 4594 O O . CYS B 2 100 ? 135.421 122.398 124.528 1.00 96.60 96 CYS B O 1
ATOM 4597 N N . ALA B 2 101 ? 133.803 122.777 122.997 1.00 87.20 97 ALA B N 1
ATOM 4598 C CA . ALA B 2 101 ? 132.693 122.506 123.901 1.00 88.27 97 ALA B CA 1
ATOM 4599 C C . ALA B 2 101 ? 131.822 121.372 123.380 1.00 82.83 97 ALA B C 1
ATOM 4600 O O . ALA B 2 101 ? 131.547 121.287 122.180 1.00 86.01 97 ALA B O 1
ATOM 4602 N N . VAL B 2 102 ? 131.391 120.507 124.297 1.00 75.51 98 VAL B N 1
ATOM 4603 C CA . VAL B 2 102 ? 130.510 119.394 123.975 1.00 75.15 98 VAL B CA 1
ATOM 4604 C C . VAL B 2 102 ? 129.061 119.834 124.133 1.00 69.12 98 VAL B C 1
ATOM 4605 O O . VAL B 2 102 ? 128.757 120.867 124.734 1.00 74.17 98 VAL B O 1
ATOM 4609 N N . GLY B 2 103 ? 128.156 119.041 123.576 1.00 65.09 99 GLY B N 1
ATOM 4610 C CA . GLY B 2 103 ? 126.739 119.222 123.797 1.00 65.16 99 GLY B CA 1
ATOM 4611 C C . GLY B 2 103 ? 126.126 120.227 122.838 1.00 65.26 99 GLY B C 1
ATOM 4612 O O . GLY B 2 103 ? 126.812 121.003 122.175 1.00 75.75 99 GLY B O 1
ATOM 4613 N N . VAL B 2 104 ? 124.793 120.200 122.743 1.00 64.91 100 VAL B N 1
ATOM 4614 C CA . VAL B 2 104 ? 124.080 121.145 121.831 1.00 67.26 100 VAL B CA 1
ATOM 4615 C C . VAL B 2 104 ? 124.464 122.579 122.227 1.00 66.86 100 VAL B C 1
ATOM 4616 O O . VAL B 2 104 ? 124.644 123.416 121.316 1.00 70.89 100 VAL B O 1
ATOM 4620 N N . GLY B 2 105 ? 124.585 122.845 123.530 1.00 70.82 101 GLY B N 1
ATOM 4621 C CA . GLY B 2 105 ? 125.002 124.179 124.004 1.00 71.66 101 GLY B CA 1
ATOM 4622 C C . GLY B 2 105 ? 126.331 124.091 124.729 1.00 72.77 101 GLY B C 1
ATOM 4623 O O . GLY B 2 105 ? 126.927 122.996 124.728 1.00 72.27 101 GLY B O 1
ATOM 4624 N N . GLY B 2 106 ? 126.779 125.194 125.336 1.00 74.33 102 GLY B N 1
ATOM 4625 C CA . GLY B 2 106 ? 128.049 125.196 126.087 1.00 76.88 102 GLY B CA 1
ATOM 4626 C C . GLY B 2 106 ? 127.883 124.497 127.423 1.00 82.35 102 GLY B C 1
ATOM 4627 O O . GLY B 2 106 ? 127.749 125.203 128.443 1.00 85.00 102 GLY B O 1
ATOM 4628 N N . TYR B 2 107 ? 127.890 123.161 127.422 1.00 78.04 103 TYR B N 1
ATOM 4629 C CA . TYR B 2 107 ? 127.672 122.386 128.674 1.00 72.96 103 TYR B CA 1
ATOM 4630 C C . TYR B 2 107 ? 129.023 122.092 129.325 1.00 79.10 103 TYR B C 1
ATOM 4631 O O . TYR B 2 107 ? 129.127 122.181 130.568 1.00 84.09 103 TYR B O 1
ATOM 4640 N N . TYR B 2 108 ? 130.028 121.747 128.514 1.00 78.72 104 TYR B N 1
ATOM 4641 C CA . TYR B 2 108 ? 131.356 121.475 129.044 1.00 84.75 104 TYR B CA 1
ATOM 4642 C C . TYR B 2 108 ? 132.398 122.210 128.214 1.00 88.52 104 TYR B C 1
ATOM 4643 O O . TYR B 2 108 ? 132.317 122.241 126.984 1.00 87.12 104 TYR B O 1
ATOM 4652 N N . LEU B 2 109 ? 133.374 122.800 128.897 1.00 93.12 105 LEU B N 1
ATOM 4653 C CA . LEU B 2 109 ? 134.394 123.625 128.271 1.00 95.33 105 LEU B CA 1
ATOM 4654 C C . LEU B 2 109 ? 135.768 123.029 128.539 1.00 97.43 105 LEU B C 1
ATOM 4655 O O . LEU B 2 109 ? 136.038 122.539 129.640 1.00 101.64 105 LEU B O 1
ATOM 4660 N N . GLY B 2 110 ? 136.635 123.071 127.529 1.00 98.04 106 GLY B N 1
ATOM 4661 C CA . GLY B 2 110 ? 137.957 122.496 127.642 1.00 105.24 106 GLY B CA 1
ATOM 4662 C C . GLY B 2 110 ? 138.909 123.369 128.438 1.00 111.46 106 GLY B C 1
ATOM 4663 O O . GLY B 2 110 ? 138.579 124.465 128.889 1.00 106.83 106 GLY B O 1
ATOM 4664 N N . GLN B 2 111 ? 140.128 122.853 128.613 1.00 116.40 107 GLN B N 1
ATOM 4665 C CA . GLN B 2 111 ? 141.144 123.594 129.354 1.00 118.96 107 GLN B CA 1
ATOM 4666 C C . GLN B 2 111 ? 141.486 124.903 128.652 1.00 121.00 107 GLN B C 1
ATOM 4667 O O . GLN B 2 111 ? 141.535 125.966 129.283 1.00 117.36 107 GLN B O 1
ATOM 4673 N N . GLY B 2 112 ? 141.722 124.846 127.342 1.00 123.22 108 GLY B N 1
ATOM 4674 C CA . GLY B 2 112 ? 141.929 126.043 126.548 1.00 119.63 108 GLY B CA 1
ATOM 4675 C C . GLY B 2 112 ? 143.301 126.146 125.913 1.00 123.38 108 GLY B C 1
ATOM 4676 O O . GLY B 2 112 ? 144.238 125.449 126.313 1.00 124.33 108 GLY B O 1
ATOM 4677 N N . THR B 2 113 ? 143.424 127.021 124.915 1.00 124.95 109 THR B N 1
ATOM 4678 C CA . THR B 2 113 ? 144.692 127.268 124.244 1.00 125.26 109 THR B CA 1
ATOM 4679 C C . THR B 2 113 ? 144.683 128.691 123.708 1.00 124.11 109 THR B C 1
ATOM 4680 O O . THR B 2 113 ? 143.624 129.282 123.485 1.00 122.70 109 THR B O 1
ATOM 4684 N N . GLN B 2 114 ? 145.878 129.234 123.490 1.00 125.23 110 GLN B N 1
ATOM 4685 C CA . GLN B 2 114 ? 146.043 130.620 123.081 1.00 127.56 110 GLN B CA 1
ATOM 4686 C C . GLN B 2 114 ? 146.595 130.686 121.663 1.00 129.86 110 GLN B C 1
ATOM 4687 O O . GLN B 2 114 ? 147.438 129.871 121.274 1.00 131.72 110 GLN B O 1
ATOM 4693 N N . VAL B 2 115 ? 146.112 131.662 120.897 1.00 128.69 111 VAL B N 1
ATOM 4694 C CA . VAL B 2 115 ? 146.570 131.912 119.536 1.00 129.37 111 VAL B CA 1
ATOM 4695 C C . VAL B 2 115 ? 146.841 133.401 119.387 1.00 133.00 111 VAL B C 1
ATOM 4696 O O . VAL B 2 115 ? 146.089 134.233 119.907 1.00 133.35 111 VAL B O 1
ATOM 4700 N N . THR B 2 116 ? 147.915 133.735 118.676 1.00 137.80 112 THR B N 1
ATOM 4701 C CA . THR B 2 116 ? 148.296 135.122 118.455 1.00 142.07 112 THR B CA 1
ATOM 4702 C C . THR B 2 116 ? 148.870 135.269 117.054 1.00 142.04 112 THR B C 1
ATOM 4703 O O . THR B 2 116 ? 149.275 134.292 116.419 1.00 139.56 112 THR B O 1
ATOM 4707 N N . VAL B 2 117 ? 148.897 136.513 116.577 1.00 144.71 113 VAL B N 1
ATOM 4708 C CA . VAL B 2 117 ? 149.313 136.826 115.218 1.00 144.74 113 VAL B CA 1
ATOM 4709 C C . VAL B 2 117 ? 150.487 137.794 115.276 1.00 146.33 113 VAL B C 1
ATOM 4710 O O . VAL B 2 117 ? 150.704 138.492 116.270 1.00 144.49 113 VAL B O 1
ATOM 4714 N N . SER B 2 118 ? 151.247 137.829 114.186 1.00 150.97 114 SER B N 1
ATOM 4715 C CA . SER B 2 118 ? 152.411 138.702 114.084 1.00 152.33 114 SER B CA 1
ATOM 4716 C C . SER B 2 118 ? 152.352 139.539 112.811 1.00 149.42 114 SER B C 1
ATOM 4717 O O . SER B 2 118 ? 152.447 140.766 112.854 1.00 144.99 114 SER B O 1
#

Foldseek 3Di:
DQAFAQADELVLLLLLQQLLLVLVLLVVCVDDLLVVAFLQLLLLLLVVLLVLLVLLLLLQQQVCLQAAALQQLLVLLCFFVRPPLSLLLLLLLLLQLLLLLLLLQLVLVQQVCDVFDRDHPDDDPQAWDADPDPPGGWTFHHLCLLVVLLVQQLQADCRLSVVLSVLSVVLVVLLVVLLVVLVVLCVVVVVPLQPDPCHHPNPPVVVSNVSSLVSSVSNLRLSLSSSCSSNHPNSLPSSSVSSVSNSVVNSVSSSSCSNRPSSCVVVCVPDPVNSQCVVVNPCGCVVVSRSSRVSNSSSSSSSSSSSLQSSLSSQLVLVVQPQDPCQSNGGDPPRSGRNRRSVVSSVVSSVCSRTDHSVLSVLANPQSSLSSSLSSLLSLQCLFAQRPDDVDPCSNVLSVVLSVLLLQLLLQLLCLVLCPVDDPVVSVVSNVVSVVSNVVSLVSNVVRDTDPCSCPRRHHDGRRRDDSSPSSSVSNSSSSNSNSNRDVSNVVVSVVSSVVSVVSCVVTVQVIGPPRD/DWAKAKDWADEDAAFAKTKIKIAIPDDQQLQWKKWKWWDAPPGDIDTAKIAGSHDGDIDGDPVCPPQWDWAADRVRRMIMIMGHTDHQVRFTKMWMAIHPDRPDTHPIDGHGYD

B-factor: mean 90.91, std 24.38, range [43.04, 154.93]

Solvent-accessible surface area: 27520 Å² total; per-residue (Å²): 130,155,123,24,15,103,122,0,48,24,109,18,0,23,15,2,0,8,1,15,1,2,0,19,0,9,106,26,18,116,33,81,7,6,54,35,10,1,0,16,4,1,7,45,0,0,106,50,0,8,71,12,0,40,25,2,7,26,0,0,5,1,5,0,1,7,30,31,18,0,0,0,0,6,38,6,0,36,65,18,55,22,36,14,80,0,1,66,6,0,27,0,0,1,11,8,16,4,0,19,0,0,12,25,2,5,23,0,25,60,78,56,31,11,174,88,26,41,108,87,91,145,72,108,176,99,53,91,110,84,76,126,29,168,66,103,139,37,48,8,5,27,14,108,41,0,65,83,6,2,95,52,13,20,132,2,10,67,90,11,5,58,53,5,22,104,33,4,57,84,2,39,83,23,7,72,114,10,18,93,44,6,20,144,2,0,91,96,27,49,97,81,1,17,109,17,41,25,24,104,77,27,40,34,107,127,3,23,90,37,0,8,21,66,0,4,44,0,0,45,0,1,0,2,0,0,0,0,0,39,0,0,129,65,14,76,146,6,0,23,88,0,2,38,63,1,12,102,55,0,15,82,10,0,61,75,8,0,42,10,18,16,4,0,38,3,3,24,54,4,23,104,93,34,7,10,37,93,40,103,37,145,39,5,66,108,167,25,50,100,65,68,42,37,0,20,11,16,0,27,28,0,2,3,24,0,11,1,9,0,0,0,7,0,12,3,10,0,11,125,25,6,0,7,50,74,87,30,28,80,14,11,113,209,40,47,2,0,32,96,0,2,95,25,2,0,83,76,0,12,44,35,2,79,116,68,54,42,51,91,0,46,76,19,36,29,0,2,6,1,40,0,2,24,6,1,0,11,0,0,2,20,15,14,7,21,2,72,100,109,217,64,80,124,45,70,158,71,1,46,163,7,9,36,55,5,52,100,0,3,98,15,33,2,37,2,63,35,20,148,233,91,92,66,173,60,47,140,81,70,43,37,77,3,34,93,60,12,95,35,8,20,112,50,1,45,142,14,100,57,23,146,52,73,92,84,27,41,116,165,40,30,67,65,5,78,139,6,32,137,11,0,9,81,2,5,51,56,0,14,89,7,21,52,77,24,46,69,36,19,66,104,75,1,90,95,44,20,99,83,0,39,91,50,22,105,151,60,0,140,87,97,0,118,135,86,144,196,32,101,4,88,15,74,43,26,25,147,38,124,64,59,23,59,15,134,0,36,0,39,15,58,59,20,76,0,49,52,18,2,0,0,0,9,8,65,18,145,68,144,132,97,69,37,0,0,0,2,0,0,66,42,130,104,47,15,35,10,138,49,0,152,62,40,3,71,6,52,36,36,70,93,121,45,13,0,25,0,56,2,102,50,10,88,92,79,3,44,8,40,1,48,0,0,0,0,6,1,32,14,58,48,11,151,20,22,124,3,51,36,109

Organism: Arabidopsis thaliana (NCBI:txid3702)

Secondary structure (DSSP, 8-state):
--S----B-HHHHHHHHHHHHHHHHHHHHTSHHHHHS-HHHHHHHHHHHHHHHHHHHHHHHHHHHHS--TTTHHHHHHHTT-TTHHHHHHHHHHHHHHHHHHHHHHHHHHHTTSSSTT-----SSSS------SS--------HHHHHHHHHHHT-HHHHHHHHHHHHHHHHHHHHHHHHHHHHHHHHHTTGGG--SS-SSTTHHHHHHHHHHHHGGG---HHHHHHTGGGBSSHHHHHHHHHHHHHHHHHHHHHHHHHHTGGGHHHHHH-TT-HHHHHHTTSTHHHHHHHHHHHHHHHHHHHHHHHTTTHHHHHHHHHHHTSS-GGGT---TTT-S-SHHHHHHHHHHHHHHHHS-HHHHTTSSTHHHHHHHHHHHHHHHHHHHS-S----SSHHHHHHHHHHHHHHHHHHHHHHHT--SS-HHHHHHHHHHHHHHHHHHHHHHHHSPPPGGGGTSSSSSS---TTTTTHHHHHHHHHHHHHHHS-HHHHHHHHHHHHHHHHHHHHTTSSS-TTT-/----EEE---EE-TT--EEEEEE--SS-GGGS-EEEEEE-TTS--EEEEEE-SSS--EEE-TTTTTTEEEEEETTTTEEEEEESS--GGG-EEEEEEETTTT-EE---EEEEE-

InterPro domains:
  IPR002293 Amino acid/polyamine transporter I [PF13520] (28-409)
  IPR029485 Cationic amino acid transporter, C-terminal [PF13906] (528-578)

Nearest PDB structures (foldseek):
  7p5v-assembly1_H  TM=9.536E-01  e=1.499E-18  synthetic construct
  5vyf-assembly1_H  TM=9.632E-01  e=2.672E-16  Mus musculus
  8trt-assembly1_A  TM=9.676E-01  e=3.669E-16  Homo sapiens
  4qhu-assembly1_H  TM=9.689E-01  e=6.227E-16  Homo sapiens
  7cj2-assembly1_C  TM=9.483E-01  e=1.891E-15  Homo sapiens